Protein AF-A0A4U8S2J4-F1 (afdb_monomer_lite)

Radius of gyration: 150.82 Å; chains: 1; bounding box: 224×117×431 Å

Sequence (562 aa):
MQDTQAPLITLPPQTPTYDADRDEELKALREEMLEKIQQNNNVLISAHYSLLGIAELIDISRDIFKVYSYYVDNLKISNENYNLLKASLATSAAFINQSLTEISSMHKSSLELYAQSEQILDTTQAELSALDSKLEMARFTLEKIQEIQESMTEIEHISFSLKAMLQQATDIKLQIEVLAQNLLHNMQVDLLATKEGFEKELYDKKEEYCALFNEKLQLMQEKSEAFMLSYQKAKSEANIAIQQVEAFKEQLVKYYHQANIAFINALSRLESYKEEKAKELEAFKEDKKHDLDLYKEEKTQELESYKDAKAQDLESCTESHIAEIGRVKDAMLREIRVLNTAEILALRELFYTIQGNVAVLGSDYQGITFTESTTFMPIKGIKNYFVFVRGGNGGDNSDTSGGITSFGSYLSVSGGAGNQKGVGQRGESKCAFITLDNDDEINVIVSSGGICTISYAGSEAVNFDFSFLTREDLSILSLAGQSPDEFIESISNTRDYNYYQSLVSIANGLNLDSIPELESGQNYAFNHLSLDSKRALALSIARAYLDNAGEIDAYLESVEII

Foldseek 3Di:
DDDDDDDDDDDDDDDDDDDDPVVVVVVVVVVVVVVVVVVVVVVVVVVVVVVVVVVVVVVVVVVVVVVVVVVVVVVVVVVVVVVVVVVVVVVVVVVVVVVVVVVVVVVVVVVVVVVVVVVVVVVVVVVVVVVVVVVVVVVVVVVVVVVVVVVVVVVVVVVVVVVVVVVVVVVVVVVVVVVVVVVVVVVVVVVVVVVVVVVVVVVVVVVVVVVVVVVVVVVVVVVVVVVVVVVVVVVVVVVVVVVVVVVVVVVVVVVVVVVVVVVVVVVVVVVVVVVVVVVVVVVVVVVVVVVVVVVVVVVVCVVVVVVVVVVVVVVVVVVVVVVVVVVVVVVVVVVVVPPDPPCVVVVVVVVVPPVPPPDPDDFFKFWDKDQAKDKDWDDPPWFKKKKKKKFAWAAFLDQGWGAKWDWAVPGIWGTWTYHVHGGIDGIDMDIDMGTDPDRDMIITHYTDPMMMMMMGGDDDDDDDDDPPADLVLLVLLACLQPDNPVVLVVDPDPLVSQLSVLSSVLSVVLVSNDDDRDDPPDDDGPVVDDPVSVVSSVVSNVVSCVVRDDDDDPPVVPPDDD

Secondary structure (DSSP, 8-state):
-------------------STHHHHHHHHHHHHHHHHHHHHHHHHHHHHHHHHHHHHHHHHHHHHHHHHHHHHHHHHHHHHHHHHHHHHHHHHHHHHHHHHHHHHHHHHHHHHHHHHHHHHHHHHHHHHHHHHHHHHHHHHHHHHHHHHHHHHHHHHHHHHHHHHHHHHHHHHHHHHHHHHHHHHHHHHHHHHHHHHHHHHHHHHHHHHHHHHHHHHHHHHHHHHHHHHHHHHHHHHHHHHHHHHHHHHHHHHHHHHHHHHHHHHHHHHHHHHHHHHHHHHHHHHHHHHHHHHHHHHHHHHHHHHHHHHHHHHHHHHHHHHHHHHHHHHHHHHHHTTTS-SSTTTTHHHHTTTSTT-TTS----EEEEEESSSEEE-PPTT--EEEEEEE-----TTS-PPPPPEEETTTEEEPPPP--TTS---PPPEEEEEEE--S---EEEE--TT-EEEEEEE---------TT--HHHHHHHHHTTT-SHHHHTT---HHHHHHHHHHHHHHHTTT---PPPPPTTPPP--TTS-HHHHHHHHHHHHHHHHTT--S--SSGGGS---

Structure (mmCIF, N/CA/C/O backbone):
data_AF-A0A4U8S2J4-F1
#
_entry.id   AF-A0A4U8S2J4-F1
#
loop_
_atom_site.group_PDB
_atom_site.id
_atom_site.type_symbol
_atom_site.label_atom_id
_atom_site.label_alt_id
_atom_site.label_comp_id
_atom_site.label_asym_id
_atom_site.label_entity_id
_atom_site.label_seq_id
_atom_site.pdbx_PDB_ins_code
_atom_site.Cartn_x
_atom_site.Cartn_y
_atom_site.Cartn_z
_atom_site.occupancy
_atom_site.B_iso_or_equiv
_atom_site.auth_seq_id
_atom_site.auth_comp_id
_atom_site.auth_asym_id
_atom_site.auth_atom_id
_atom_site.pdbx_PDB_model_num
ATOM 1 N N . MET A 1 1 ? -86.855 -6.682 224.973 1.00 46.62 1 MET A N 1
ATOM 2 C CA . MET A 1 1 ? -87.035 -6.790 226.437 1.00 46.62 1 MET A CA 1
ATOM 3 C C . MET A 1 1 ? -87.973 -7.974 226.678 1.00 46.62 1 MET A C 1
ATOM 5 O O . MET A 1 1 ? -88.790 -8.222 225.804 1.00 46.62 1 MET A O 1
ATOM 9 N N . GLN A 1 2 ? -87.844 -8.750 227.752 1.00 47.34 2 GLN A N 1
ATOM 10 C CA . GLN A 1 2 ? -87.095 -8.440 228.972 1.00 47.34 2 GLN A CA 1
ATOM 11 C C . GLN A 1 2 ? -86.411 -9.668 229.599 1.00 47.34 2 GLN A C 1
ATOM 13 O O . GLN A 1 2 ? -86.809 -10.809 229.389 1.00 47.34 2 GLN A O 1
ATOM 18 N N . ASP A 1 3 ? -85.376 -9.364 230.370 1.00 46.38 3 ASP A N 1
ATOM 19 C CA . ASP A 1 3 ? -84.826 -10.080 231.527 1.00 46.38 3 ASP A CA 1
ATOM 20 C C . ASP A 1 3 ? -85.938 -10.635 232.476 1.00 46.38 3 ASP A C 1
ATOM 22 O O . ASP A 1 3 ? -87.044 -10.104 232.475 1.00 46.38 3 ASP A O 1
ATOM 26 N N . THR A 1 4 ? -85.764 -11.639 233.361 1.00 54.41 4 THR A N 1
ATOM 27 C CA . THR A 1 4 ? -84.542 -12.304 233.881 1.00 54.41 4 THR A CA 1
ATOM 28 C C . THR A 1 4 ? -84.843 -13.582 234.713 1.00 54.41 4 THR A C 1
ATOM 30 O O . THR A 1 4 ? -85.956 -13.755 235.191 1.00 54.41 4 THR A O 1
ATOM 33 N N . GLN A 1 5 ? -83.770 -14.323 235.055 1.00 49.97 5 GLN A N 1
ATOM 34 C CA . GLN A 1 5 ? -83.537 -15.069 236.323 1.00 49.97 5 GLN A CA 1
ATOM 35 C C . GLN A 1 5 ? -84.211 -16.439 236.605 1.00 49.97 5 GLN A C 1
ATOM 37 O O . GLN A 1 5 ? -85.096 -16.909 235.902 1.00 49.97 5 GLN A O 1
ATOM 42 N N . ALA A 1 6 ? -83.642 -17.121 237.615 1.00 48.62 6 ALA A N 1
ATOM 43 C CA . ALA A 1 6 ? -83.897 -18.501 238.067 1.00 48.62 6 ALA A CA 1
ATOM 44 C C . ALA A 1 6 ? -84.820 -18.539 239.318 1.00 48.62 6 ALA A C 1
ATOM 46 O O . ALA A 1 6 ? -85.130 -17.462 239.833 1.00 48.62 6 ALA A O 1
ATOM 47 N N . PRO A 1 7 ? -85.249 -19.715 239.851 1.00 51.34 7 PRO A N 1
ATOM 48 C CA . PRO A 1 7 ? -84.374 -20.516 240.740 1.00 51.34 7 PRO A CA 1
ATOM 49 C C . PRO A 1 7 ? -84.661 -22.051 240.796 1.00 51.34 7 PRO A C 1
ATOM 51 O O . PRO A 1 7 ? -85.496 -22.586 240.073 1.00 51.34 7 PRO A O 1
ATOM 54 N N . LEU A 1 8 ? -83.973 -22.761 241.707 1.00 52.12 8 LEU A N 1
ATOM 55 C CA . LEU A 1 8 ? -84.394 -24.059 242.282 1.00 52.12 8 LEU A CA 1
ATOM 56 C C . LEU A 1 8 ? -85.468 -23.864 243.375 1.00 52.12 8 LEU A C 1
ATOM 58 O O . LEU A 1 8 ? -85.522 -22.781 243.949 1.00 52.12 8 LEU A O 1
ATOM 62 N N . ILE A 1 9 ? -86.193 -24.935 243.757 1.00 39.38 9 ILE A N 1
ATOM 63 C CA . ILE A 1 9 ? -86.529 -25.324 245.158 1.00 39.38 9 ILE A CA 1
ATOM 64 C C . ILE A 1 9 ? -87.254 -26.696 245.196 1.00 39.38 9 ILE A C 1
ATOM 66 O O . ILE A 1 9 ? -87.750 -27.179 244.181 1.00 39.38 9 ILE A O 1
ATOM 70 N N . THR A 1 10 ? -87.258 -27.364 246.356 1.00 44.47 10 THR A N 1
ATOM 71 C CA . THR A 1 10 ? -87.851 -28.695 246.627 1.00 44.47 10 THR A CA 1
ATOM 72 C C . THR A 1 10 ? -89.227 -28.637 247.319 1.00 44.47 10 THR A C 1
ATOM 74 O O . THR A 1 10 ? -89.416 -27.727 248.112 1.00 44.47 10 THR A O 1
ATOM 77 N N . LEU A 1 11 ? -90.088 -29.658 247.096 1.00 70.44 11 LEU A N 1
ATOM 78 C CA . LEU A 1 11 ? -91.087 -30.322 248.000 1.00 70.44 11 LEU A CA 1
ATOM 79 C C . LEU A 1 11 ? -91.780 -29.495 249.129 1.00 70.44 11 LEU A C 1
ATOM 81 O O . LEU A 1 11 ? -91.067 -28.849 249.893 1.00 70.44 11 LEU A O 1
ATOM 85 N N . PRO A 1 12 ? -93.106 -29.652 249.422 1.00 52.72 12 PRO A N 1
ATOM 86 C CA . PRO A 1 12 ? -93.744 -30.968 249.639 1.00 52.72 12 PRO A CA 1
ATOM 87 C C . PRO A 1 12 ? -95.255 -31.018 249.167 1.00 52.72 12 PRO A C 1
ATOM 89 O O . PRO A 1 12 ? -95.416 -30.736 247.982 1.00 52.72 12 PRO A O 1
ATOM 92 N N . PRO A 1 13 ? -96.352 -31.429 249.889 1.00 58.09 13 PRO A N 1
ATOM 93 C CA . PRO A 1 13 ? -97.537 -32.027 249.220 1.00 58.09 13 PRO A CA 1
ATOM 94 C C . PRO A 1 13 ? -98.928 -31.366 249.472 1.00 58.09 13 PRO A C 1
ATOM 96 O O . PRO A 1 13 ? -99.063 -30.458 250.284 1.00 58.09 13 PRO A O 1
ATOM 99 N N . GLN A 1 14 ? -99.967 -31.973 248.862 1.00 36.53 14 GLN A N 1
ATOM 100 C CA . GLN A 1 14 ? -101.432 -31.917 249.126 1.00 36.53 14 GLN A CA 1
ATOM 101 C C . GLN A 1 14 ? -102.353 -31.236 248.082 1.00 36.53 14 GLN A C 1
ATOM 103 O O . GLN A 1 14 ? -101.991 -30.318 247.357 1.00 36.53 14 GLN A O 1
ATOM 108 N N . THR A 1 15 ? -103.568 -31.789 248.018 1.00 50.00 15 THR A N 1
ATOM 109 C CA . THR A 1 15 ? -104.773 -31.463 247.220 1.00 50.00 15 THR A CA 1
ATOM 110 C C . THR A 1 15 ? -105.784 -30.627 248.033 1.00 50.00 15 THR A C 1
ATOM 112 O O . THR A 1 15 ? -105.652 -30.637 249.257 1.00 50.00 15 THR A O 1
ATOM 115 N N . PRO A 1 16 ? -106.917 -30.126 247.477 1.00 53.53 16 PRO A N 1
ATOM 116 C CA . PRO A 1 16 ? -107.261 -29.804 246.076 1.00 53.53 16 PRO A CA 1
ATOM 117 C C . PRO A 1 16 ? -107.935 -28.415 245.884 1.00 53.53 16 PRO A C 1
ATOM 119 O O . PRO A 1 16 ? -108.638 -27.938 246.769 1.00 53.53 16 PRO A O 1
ATOM 122 N N . THR A 1 17 ? -107.914 -27.878 244.659 1.00 37.53 17 THR A N 1
ATOM 123 C CA . THR A 1 17 ? -109.003 -27.032 244.109 1.00 37.53 17 THR A CA 1
ATOM 124 C C . THR A 1 17 ? -108.989 -27.079 242.577 1.00 37.53 17 THR A C 1
ATOM 126 O O . THR A 1 17 ? -107.966 -27.401 241.975 1.00 37.53 17 THR A O 1
ATOM 129 N N . TYR A 1 18 ? -110.137 -26.810 241.952 1.00 47.56 18 TYR A N 1
ATOM 130 C CA . TYR A 1 18 ? -110.357 -26.856 240.502 1.00 47.56 18 TYR A CA 1
ATOM 131 C C . TYR A 1 18 ? -110.810 -25.460 240.065 1.00 47.56 18 TYR A C 1
ATOM 133 O O . TYR A 1 18 ? -111.842 -25.004 240.551 1.00 47.56 18 TYR A O 1
ATOM 141 N N . ASP A 1 19 ? -110.037 -24.781 239.216 1.00 42.31 19 ASP A N 1
ATOM 142 C CA . ASP A 1 19 ? -110.297 -23.390 238.820 1.00 42.31 19 ASP A CA 1
ATOM 143 C C . ASP A 1 19 ? -109.930 -23.138 237.345 1.00 42.31 19 ASP A C 1
ATOM 145 O O . ASP A 1 19 ? -109.128 -23.880 236.769 1.00 42.31 19 ASP A O 1
ATOM 149 N N . ALA A 1 20 ? -110.585 -22.162 236.714 1.00 55.06 20 ALA A N 1
ATOM 150 C CA . ALA A 1 20 ? -110.918 -22.236 235.285 1.00 55.06 20 ALA A CA 1
ATOM 151 C C . ALA A 1 20 ? -109.898 -21.622 234.303 1.00 55.06 20 ALA A C 1
ATOM 153 O O . ALA A 1 20 ? -109.819 -22.072 233.160 1.00 55.06 20 ALA A O 1
ATOM 154 N N . ASP A 1 21 ? -109.106 -20.634 234.725 1.00 57.31 21 ASP A N 1
ATOM 155 C CA . ASP A 1 21 ? -108.374 -19.735 233.808 1.00 57.31 21 ASP A CA 1
ATOM 156 C C . ASP A 1 21 ? -107.285 -20.419 232.951 1.00 57.31 21 ASP A C 1
ATOM 158 O O . ASP A 1 21 ? -106.872 -19.912 231.907 1.00 57.31 21 ASP A O 1
ATOM 162 N N . ARG A 1 22 ? -106.804 -21.600 233.361 1.00 54.19 22 ARG A N 1
ATOM 163 C CA . ARG A 1 22 ? -105.625 -22.251 232.758 1.00 54.19 22 ARG A CA 1
ATOM 164 C C . ARG A 1 22 ? -105.876 -22.909 231.392 1.00 54.19 22 ARG A C 1
ATOM 166 O O . ARG A 1 22 ? -104.920 -23.256 230.700 1.00 54.19 22 ARG A O 1
ATOM 173 N N . ASP A 1 23 ? -107.135 -23.092 230.998 1.00 56.72 23 ASP A N 1
ATOM 174 C CA . ASP A 1 23 ? -107.497 -23.711 229.711 1.00 56.72 23 ASP A CA 1
ATOM 175 C C . ASP A 1 23 ? -107.468 -22.699 228.540 1.00 56.72 23 ASP A C 1
ATOM 177 O O . ASP A 1 23 ? -107.456 -23.082 227.368 1.00 56.72 23 ASP A O 1
ATOM 181 N N . GLU A 1 24 ? -107.412 -21.394 228.841 1.00 60.78 24 GLU A N 1
ATOM 182 C CA . GLU A 1 24 ? -107.434 -20.318 227.842 1.00 60.78 24 GLU A CA 1
ATOM 183 C C . GLU A 1 24 ? -106.030 -20.006 227.280 1.00 60.78 24 GLU A C 1
ATOM 185 O O . GLU A 1 24 ? -105.860 -19.928 226.060 1.00 60.78 24 GLU A O 1
ATOM 190 N N . GLU A 1 25 ? -104.986 -19.976 228.123 1.00 59.03 25 GLU A N 1
ATOM 191 C CA . GLU A 1 25 ? -103.581 -19.840 227.679 1.00 59.03 25 GLU A CA 1
ATOM 192 C C . GLU A 1 25 ? -103.156 -20.965 226.712 1.00 59.03 25 GLU A C 1
ATOM 194 O O . GLU A 1 25 ? -102.439 -20.741 225.732 1.00 59.03 25 GLU A O 1
ATOM 199 N N . LEU A 1 26 ? -103.635 -22.190 226.964 1.00 57.38 26 LEU A N 1
ATOM 200 C CA . LEU A 1 26 ? -103.316 -23.387 226.177 1.00 57.38 26 LEU A CA 1
ATOM 201 C C . LEU A 1 26 ? -103.931 -23.382 224.767 1.00 57.38 26 LEU A C 1
ATOM 203 O O . LEU A 1 26 ? -103.440 -24.099 223.889 1.00 57.38 26 LEU A O 1
ATOM 207 N N . LYS A 1 27 ? -104.967 -22.566 224.519 1.00 61.72 27 LYS A N 1
ATOM 208 C CA . LYS A 1 27 ? -105.484 -22.309 223.165 1.00 61.72 27 LYS A CA 1
ATOM 209 C C . LYS A 1 27 ? -104.583 -21.355 222.391 1.00 61.72 27 LYS A C 1
ATOM 211 O O . LYS A 1 27 ? -104.179 -21.698 221.282 1.00 61.72 27 LYS A O 1
ATOM 216 N N . ALA A 1 28 ? -104.241 -20.205 222.975 1.00 62.09 28 ALA A N 1
ATOM 217 C CA . ALA A 1 28 ? -103.515 -19.136 222.284 1.00 62.09 28 ALA A CA 1
ATOM 218 C C . ALA A 1 28 ? -102.172 -19.616 221.696 1.00 62.09 28 ALA A C 1
ATOM 220 O O . ALA A 1 28 ? -101.882 -19.398 220.519 1.00 62.09 28 ALA A O 1
ATOM 221 N N . LEU A 1 29 ? -101.396 -20.380 222.476 1.00 61.03 29 LEU A N 1
ATOM 222 C CA . LEU A 1 29 ? -100.116 -20.958 222.037 1.00 61.03 29 LEU A CA 1
ATOM 223 C C . LEU A 1 29 ? -100.257 -21.904 220.823 1.00 61.03 29 LEU A C 1
ATOM 225 O O . LEU A 1 29 ? -99.314 -22.109 220.054 1.00 61.03 29 LEU A O 1
ATOM 229 N N . ARG A 1 30 ? -101.437 -22.510 220.646 1.00 60.03 30 ARG A N 1
ATOM 230 C CA . ARG A 1 30 ? -101.722 -23.471 219.574 1.00 60.03 30 ARG A CA 1
ATOM 231 C C . ARG A 1 30 ? -102.041 -22.787 218.245 1.00 60.03 30 ARG A C 1
ATOM 233 O O . ARG A 1 30 ? -101.757 -23.364 217.197 1.00 60.03 30 ARG A O 1
ATOM 240 N N . GLU A 1 31 ? -102.598 -21.580 218.290 1.00 62.34 31 GLU A N 1
ATOM 241 C CA . GLU A 1 31 ? -102.890 -20.768 217.106 1.00 62.34 31 GLU A CA 1
ATOM 242 C C . GLU A 1 31 ? -101.608 -20.120 216.554 1.00 62.34 31 GLU A C 1
ATOM 244 O O . GLU A 1 31 ? -101.365 -20.206 215.349 1.00 62.34 31 GLU A O 1
ATOM 249 N N . GLU A 1 32 ? -100.716 -19.606 217.416 1.00 64.88 32 GLU A N 1
ATOM 250 C CA . GLU A 1 32 ? -99.435 -19.021 216.972 1.00 64.88 32 GLU A CA 1
ATOM 251 C C . GLU A 1 32 ? -98.559 -20.044 216.219 1.00 64.88 32 GLU A C 1
ATOM 253 O O . GLU A 1 32 ? -98.035 -19.750 215.142 1.00 64.88 32 GLU A O 1
ATOM 258 N N . MET A 1 33 ? -98.430 -21.279 216.726 1.00 59.72 33 MET A N 1
ATOM 259 C CA . MET A 1 33 ? -97.670 -22.327 216.023 1.00 59.72 33 MET A CA 1
ATOM 260 C C . MET A 1 33 ? -98.242 -22.655 214.636 1.00 59.72 33 MET A C 1
ATOM 262 O O . MET A 1 33 ? -97.477 -22.961 213.718 1.00 59.72 33 MET A O 1
ATOM 266 N N . LEU A 1 34 ? -99.565 -22.581 214.470 1.00 60.31 34 LEU A N 1
ATOM 267 C CA . LEU A 1 34 ? -100.233 -22.820 213.191 1.00 60.31 34 LEU A CA 1
ATOM 268 C C . LEU A 1 34 ? -99.869 -21.734 212.169 1.00 60.31 34 LEU A C 1
ATOM 270 O O . LEU A 1 34 ? -99.474 -22.056 211.046 1.00 60.31 34 LEU A O 1
ATOM 274 N N . GLU A 1 35 ? -99.899 -20.464 212.582 1.00 66.88 35 GLU A N 1
ATOM 275 C CA . GLU A 1 35 ? -99.513 -19.335 211.731 1.00 66.88 35 GLU A CA 1
ATOM 276 C C . GLU A 1 35 ? -98.034 -19.413 211.306 1.00 66.88 35 GLU A C 1
ATOM 278 O O . GLU A 1 35 ? -97.717 -19.252 210.124 1.00 66.88 35 GLU A O 1
ATOM 283 N N . LYS A 1 36 ? -97.118 -19.744 212.233 1.00 64.75 36 LYS A N 1
ATOM 284 C CA . LYS A 1 36 ? -95.679 -19.902 211.931 1.00 64.75 36 LYS A CA 1
ATOM 285 C C . LYS A 1 36 ? -95.417 -20.970 210.865 1.00 64.75 36 LYS A C 1
ATOM 287 O O . LYS A 1 36 ? -94.606 -20.751 209.962 1.00 64.75 36 LYS A O 1
ATOM 292 N N . ILE A 1 37 ? -96.103 -22.114 210.944 1.00 61.97 37 ILE A N 1
ATOM 293 C CA . ILE A 1 37 ? -95.999 -23.192 209.944 1.00 61.97 37 ILE A CA 1
ATOM 294 C C . ILE A 1 37 ? -96.491 -22.697 208.576 1.00 61.97 37 ILE A C 1
ATOM 296 O O . ILE A 1 37 ? -95.847 -22.942 207.553 1.00 61.97 37 ILE A O 1
ATOM 300 N N . GLN A 1 38 ? -97.603 -21.960 208.557 1.00 62.53 38 GLN A N 1
ATOM 301 C CA . GLN A 1 38 ? -98.228 -21.463 207.334 1.00 62.53 38 GLN A CA 1
ATOM 302 C C . GLN A 1 38 ? -97.373 -20.388 206.634 1.00 62.53 38 GLN A C 1
ATOM 304 O O . GLN A 1 38 ? -97.188 -20.451 205.417 1.00 62.53 38 GLN A O 1
ATOM 309 N N . GLN A 1 39 ? -96.763 -19.468 207.393 1.00 66.81 39 GLN A N 1
ATOM 310 C CA . GLN A 1 39 ? -95.798 -18.491 206.868 1.00 66.81 39 GLN A CA 1
ATOM 311 C C . GLN A 1 39 ? -94.576 -19.175 206.229 1.00 66.81 39 GLN A C 1
ATOM 313 O O . GLN A 1 39 ? -94.186 -18.824 205.115 1.00 66.81 39 GLN A O 1
ATOM 318 N N . ASN A 1 40 ? -93.999 -20.184 206.890 1.00 64.06 40 ASN A N 1
ATOM 319 C CA . ASN A 1 40 ? -92.798 -20.870 206.401 1.00 64.06 40 ASN A CA 1
ATOM 320 C C . ASN A 1 40 ? -93.061 -21.647 205.090 1.00 64.06 40 ASN A C 1
ATOM 322 O O . ASN A 1 40 ? -92.236 -21.651 204.176 1.00 64.06 40 ASN A O 1
ATOM 326 N N . ASN A 1 41 ? -94.254 -22.238 204.952 1.00 60.38 41 ASN A N 1
ATOM 327 C CA . ASN A 1 41 ? -94.671 -22.920 203.724 1.00 60.38 41 ASN A CA 1
ATOM 328 C C . ASN A 1 41 ? -94.838 -21.940 202.541 1.00 60.38 41 ASN A C 1
ATOM 330 O O . ASN A 1 41 ? -94.397 -22.223 201.426 1.00 60.38 41 ASN A O 1
ATOM 334 N N . ASN A 1 42 ? -95.387 -20.744 202.787 1.00 68.81 42 ASN A N 1
ATOM 335 C CA . ASN A 1 42 ? -95.509 -19.697 201.764 1.00 68.81 42 ASN A CA 1
ATOM 336 C C . ASN A 1 42 ? -94.138 -19.220 201.240 1.00 68.81 42 ASN A C 1
ATOM 338 O O . ASN A 1 42 ? -93.996 -18.955 200.044 1.00 68.81 42 ASN A O 1
ATOM 342 N N . VAL A 1 43 ? -93.116 -19.154 202.103 1.00 70.62 43 VAL A N 1
ATOM 343 C CA . VAL A 1 43 ? -91.738 -18.806 201.700 1.00 70.62 43 VAL A CA 1
ATOM 344 C C . VAL A 1 43 ? -91.138 -19.877 200.784 1.00 70.62 43 VAL A C 1
ATOM 346 O O . VAL A 1 43 ? -90.567 -19.531 199.750 1.00 70.62 43 VAL A O 1
ATOM 349 N N . LEU A 1 44 ? -91.315 -21.166 201.102 1.00 67.94 44 LEU A N 1
ATOM 350 C CA . LEU A 1 44 ? -90.862 -22.276 200.250 1.00 67.94 44 LEU A CA 1
ATOM 351 C C . LEU A 1 44 ? -91.505 -22.244 198.855 1.00 67.94 44 LEU A C 1
ATOM 353 O O . LEU A 1 44 ? -90.807 -22.395 197.851 1.00 67.94 44 LEU A O 1
ATOM 357 N N . ILE A 1 45 ? -92.815 -21.994 198.783 1.00 70.88 45 ILE A N 1
ATOM 358 C CA . ILE A 1 45 ? -93.556 -21.886 197.516 1.00 70.88 45 ILE A CA 1
ATOM 359 C C . ILE A 1 45 ? -93.054 -20.690 196.688 1.00 70.88 45 ILE A C 1
ATOM 361 O O . ILE A 1 45 ? -92.791 -20.830 195.493 1.00 70.88 45 ILE A O 1
ATOM 365 N N . SER A 1 46 ? -92.854 -19.529 197.321 1.00 73.69 46 SER A N 1
ATOM 366 C CA . SER A 1 46 ? -92.315 -18.327 196.668 1.00 73.69 46 SER A CA 1
ATOM 367 C C . SER A 1 46 ? -90.896 -18.544 196.120 1.00 73.69 46 SER A C 1
ATOM 369 O O . SER A 1 46 ? -90.602 -18.197 194.971 1.00 73.69 46 SER A O 1
ATOM 371 N N . ALA A 1 47 ? -90.025 -19.192 196.901 1.00 70.25 47 ALA A N 1
ATOM 372 C CA . ALA A 1 47 ? -88.671 -19.538 196.480 1.00 70.25 47 ALA A CA 1
ATOM 373 C C . ALA A 1 47 ? -88.664 -20.523 195.297 1.00 70.25 47 ALA A C 1
ATOM 375 O O . ALA A 1 47 ? -87.882 -20.345 194.365 1.00 70.25 47 ALA A O 1
ATOM 376 N N . HIS A 1 48 ? -89.559 -21.518 195.292 1.00 73.88 48 HIS A N 1
ATOM 377 C CA . HIS A 1 48 ? -89.686 -22.474 194.191 1.00 73.88 48 HIS A CA 1
ATOM 378 C C . HIS A 1 48 ? -90.058 -21.791 192.866 1.00 73.88 48 HIS A C 1
ATOM 380 O O . HIS A 1 48 ? -89.345 -21.962 191.878 1.00 73.88 48 HIS A O 1
ATOM 386 N N . TYR A 1 49 ? -91.109 -20.961 192.847 1.00 77.81 49 TYR A N 1
ATOM 387 C CA . TYR A 1 49 ? -91.497 -20.230 191.633 1.00 77.81 49 TYR A CA 1
ATOM 388 C C . TYR A 1 49 ? -90.434 -19.217 191.183 1.00 77.81 49 TYR A C 1
ATOM 390 O O . TYR A 1 49 ? -90.203 -19.064 189.984 1.00 77.81 49 TYR A O 1
ATOM 398 N N . SER A 1 50 ? -89.734 -18.575 192.123 1.00 78.12 50 SER A N 1
ATOM 399 C CA . SER A 1 50 ? -88.629 -17.658 191.804 1.00 78.12 50 SER A CA 1
ATOM 400 C C . SER A 1 50 ? -87.460 -18.382 191.122 1.00 78.12 50 SER A C 1
ATOM 402 O O . SER A 1 50 ? -86.923 -17.896 190.130 1.00 78.12 50 SER A O 1
ATOM 404 N N . LEU A 1 51 ? -87.086 -19.568 191.616 1.00 77.06 51 LEU A N 1
ATOM 405 C CA . LEU A 1 51 ? -86.043 -20.402 191.010 1.00 77.06 51 LEU A CA 1
ATOM 406 C C . LEU A 1 51 ? -86.469 -20.968 189.647 1.00 77.06 51 LEU A C 1
ATOM 408 O O . LEU A 1 51 ? -85.640 -21.036 188.741 1.00 77.06 51 LEU A O 1
ATOM 412 N N . LEU A 1 52 ? -87.748 -21.321 189.481 1.00 79.19 52 LEU A N 1
ATOM 413 C CA . LEU A 1 52 ? -88.301 -21.774 188.202 1.00 79.19 52 LEU A CA 1
ATOM 414 C C . LEU A 1 52 ? -88.224 -20.668 187.136 1.00 79.19 52 LEU A C 1
ATOM 416 O O . LEU A 1 52 ? -87.686 -20.904 186.059 1.00 79.19 52 LEU A O 1
ATOM 420 N N . GLY A 1 53 ? -88.650 -19.442 187.462 1.00 76.00 53 GLY A N 1
ATOM 421 C CA . GLY A 1 53 ? -88.549 -18.299 186.546 1.00 76.00 53 GLY A CA 1
ATOM 422 C C . GLY A 1 53 ? -87.102 -17.927 186.190 1.00 76.00 53 GLY A C 1
ATOM 423 O O . GLY A 1 53 ? -86.820 -17.549 185.054 1.00 76.00 53 GLY A O 1
ATOM 424 N N . ILE A 1 54 ? -86.152 -18.091 187.120 1.00 80.31 54 ILE A N 1
ATOM 425 C CA . ILE A 1 54 ? -84.716 -17.934 186.825 1.00 80.31 54 ILE A CA 1
ATOM 426 C C . ILE A 1 54 ? -84.231 -19.018 185.847 1.00 80.31 54 ILE A C 1
ATOM 428 O O . ILE A 1 54 ? -83.464 -18.705 184.936 1.00 80.31 54 ILE A O 1
ATOM 432 N N . ALA A 1 55 ? -84.682 -20.268 185.990 1.00 77.50 55 ALA A N 1
ATOM 433 C CA . ALA A 1 55 ? -84.336 -21.347 185.063 1.00 77.50 55 ALA A CA 1
ATOM 434 C C . ALA A 1 55 ? -84.900 -21.098 183.650 1.00 77.50 55 ALA A C 1
ATOM 436 O O . ALA A 1 55 ? -84.151 -21.186 182.677 1.00 77.50 55 ALA A O 1
ATOM 437 N N . GLU A 1 56 ? -86.170 -20.694 183.536 1.00 81.56 56 GLU A N 1
ATOM 438 C CA . GLU A 1 56 ? -86.789 -20.327 182.252 1.00 81.56 56 GLU A CA 1
ATOM 439 C C . GLU A 1 56 ? -86.044 -19.172 181.564 1.00 81.56 56 GLU A C 1
ATOM 441 O O . GLU A 1 56 ? -85.746 -19.249 180.373 1.00 81.56 56 GLU A O 1
ATOM 446 N N . LEU A 1 57 ? -85.654 -18.129 182.309 1.00 83.38 57 LEU A N 1
ATOM 447 C CA . LEU A 1 57 ? -84.858 -17.018 181.771 1.00 83.38 57 LEU A CA 1
ATOM 448 C C . LEU A 1 57 ? -83.457 -17.451 181.303 1.00 83.38 57 LEU A C 1
ATOM 450 O O . LEU A 1 57 ? -82.939 -16.895 180.331 1.00 83.38 57 LEU A O 1
ATOM 454 N N . ILE A 1 58 ? -82.843 -18.448 181.950 1.00 82.25 58 ILE A N 1
ATOM 455 C CA . ILE A 1 58 ? -81.555 -19.019 181.526 1.00 82.25 58 ILE A CA 1
ATOM 456 C C . ILE A 1 58 ? -81.705 -19.802 180.214 1.00 82.25 58 ILE A C 1
ATOM 458 O O . ILE A 1 58 ? -80.857 -19.652 179.331 1.00 82.25 58 ILE A O 1
ATOM 462 N N . ASP A 1 59 ? -82.769 -20.590 180.045 1.00 84.75 59 ASP A N 1
ATOM 463 C CA . ASP A 1 59 ? -83.005 -21.325 178.797 1.00 84.75 59 ASP A CA 1
ATOM 464 C C . ASP A 1 59 ? -83.449 -20.410 177.642 1.00 84.75 59 ASP A C 1
ATOM 466 O O . ASP A 1 59 ? -82.930 -20.544 176.533 1.00 84.75 59 ASP A O 1
ATOM 470 N N . ILE A 1 60 ? -84.276 -19.389 177.902 1.00 83.44 60 ILE A N 1
ATOM 471 C CA . ILE A 1 60 ? -84.587 -18.330 176.922 1.00 83.44 60 ILE A CA 1
ATOM 472 C C . ILE A 1 60 ? -83.303 -17.610 176.480 1.00 83.44 60 ILE A C 1
ATOM 474 O O . ILE A 1 60 ? -83.077 -17.421 175.285 1.00 83.44 60 ILE A O 1
ATOM 478 N N . SER A 1 61 ? -82.425 -17.249 177.422 1.00 82.62 61 SER A N 1
ATOM 479 C CA . SER A 1 61 ? -81.123 -16.638 177.120 1.00 82.62 61 SER A CA 1
ATOM 480 C C . SER A 1 61 ? -80.251 -17.560 176.257 1.00 82.62 61 SER A C 1
ATOM 482 O O . SER A 1 61 ? -79.713 -17.137 175.231 1.00 82.62 61 SER A O 1
ATOM 484 N N . ARG A 1 62 ? -80.169 -18.849 176.611 1.00 85.94 62 ARG A N 1
ATOM 485 C CA . ARG A 1 62 ? -79.444 -19.879 175.851 1.00 85.94 62 ARG A CA 1
ATOM 486 C C . ARG A 1 62 ? -79.969 -20.016 174.418 1.00 85.94 62 ARG A C 1
ATOM 488 O O . ARG A 1 62 ? -79.158 -20.136 173.500 1.00 85.94 62 ARG A O 1
ATOM 495 N N . ASP A 1 63 ? -81.281 -19.971 174.206 1.00 86.00 63 ASP A N 1
ATOM 496 C CA . ASP A 1 63 ? -81.881 -20.057 172.869 1.00 86.00 63 ASP A CA 1
ATOM 497 C C . ASP A 1 63 ? -81.677 -18.780 172.046 1.00 86.00 63 ASP A C 1
ATOM 499 O O . ASP A 1 63 ? -81.322 -18.864 170.867 1.00 86.00 63 ASP A O 1
ATOM 503 N N . ILE A 1 64 ? -81.758 -17.601 172.668 1.00 84.31 64 ILE A N 1
ATOM 504 C CA . ILE A 1 64 ? -81.369 -16.329 172.041 1.00 84.31 64 ILE A CA 1
ATOM 505 C C . ILE A 1 64 ? -79.896 -16.374 171.593 1.00 84.31 64 ILE A C 1
ATOM 507 O O . ILE A 1 64 ? -79.582 -15.988 170.463 1.00 84.31 64 ILE A O 1
ATOM 511 N N . PHE A 1 65 ? -78.990 -16.916 172.415 1.00 84.19 65 PHE A N 1
ATOM 512 C CA . PHE A 1 65 ? -77.587 -17.111 172.033 1.00 84.19 65 PHE A CA 1
ATOM 513 C C . PHE A 1 65 ? -77.411 -18.084 170.854 1.00 84.19 65 PHE A C 1
ATOM 515 O O . PHE A 1 65 ? -76.606 -17.799 169.968 1.00 84.19 65 PHE A O 1
ATOM 522 N N . LYS A 1 66 ? -78.169 -19.192 170.779 1.00 87.06 66 LYS A N 1
ATOM 523 C CA . LYS A 1 66 ? -78.153 -20.091 169.602 1.00 87.06 66 LYS A CA 1
ATOM 524 C C . LYS A 1 66 ? -78.541 -19.341 168.323 1.00 87.06 66 LYS A C 1
ATOM 526 O O . LYS A 1 66 ? -77.865 -19.486 167.305 1.00 87.06 66 LYS A O 1
ATOM 531 N N . VAL A 1 67 ? -79.597 -18.525 168.382 1.00 87.00 67 VAL A N 1
ATOM 532 C CA . VAL A 1 67 ? -80.085 -17.735 167.238 1.00 87.00 67 VAL A CA 1
ATOM 533 C C . VAL A 1 67 ? -79.046 -16.701 166.792 1.00 87.00 67 VAL A C 1
ATOM 535 O O . VAL A 1 67 ? -78.761 -16.605 165.598 1.00 87.00 67 VAL A O 1
ATOM 538 N N . TYR A 1 68 ? -78.417 -15.971 167.720 1.00 83.69 68 TYR A N 1
ATOM 539 C CA . TYR A 1 68 ? -77.358 -15.022 167.360 1.00 83.69 68 TYR A CA 1
ATOM 540 C C . TYR A 1 68 ? -76.106 -15.704 166.795 1.00 83.69 68 TYR A C 1
ATOM 542 O O . TYR A 1 68 ? -75.571 -15.216 165.800 1.00 83.69 68 TYR A O 1
ATOM 550 N N . SER A 1 69 ? -75.673 -16.846 167.343 1.00 85.69 69 SER A N 1
ATOM 551 C CA . SER A 1 69 ? -74.574 -17.635 166.763 1.00 85.69 69 SER A CA 1
ATOM 552 C C . SER A 1 69 ? -74.890 -18.069 165.328 1.00 85.69 69 SER A C 1
ATOM 554 O O . SER A 1 69 ? -74.077 -17.852 164.434 1.00 85.69 69 SER A O 1
ATOM 556 N N . TYR A 1 70 ? -76.104 -18.572 165.075 1.00 88.88 70 TYR A N 1
ATOM 557 C CA . TYR A 1 70 ? -76.553 -18.940 163.729 1.00 88.88 70 TYR A CA 1
ATOM 558 C C . TYR A 1 70 ? -76.514 -17.756 162.747 1.00 88.88 70 TYR A C 1
ATOM 560 O O . TYR A 1 70 ? -76.040 -17.909 161.620 1.00 88.88 70 TYR A O 1
ATOM 568 N N . TYR A 1 71 ? -76.946 -16.557 163.151 1.00 87.88 71 TYR A N 1
ATOM 569 C CA . TYR A 1 71 ? -76.826 -15.366 162.298 1.00 87.88 71 TYR A CA 1
ATOM 570 C C . TYR A 1 71 ? -75.371 -14.929 162.076 1.00 87.88 71 TYR A C 1
ATOM 572 O O . TYR A 1 71 ? -75.014 -14.563 160.956 1.00 87.88 71 TYR A O 1
ATOM 580 N N . VAL A 1 72 ? -74.516 -15.000 163.100 1.00 88.12 72 VAL A N 1
ATOM 581 C CA . VAL A 1 72 ? -73.081 -14.691 162.988 1.00 88.12 72 VAL A CA 1
ATOM 582 C C . VAL A 1 72 ? -72.378 -15.650 162.023 1.00 88.12 72 VAL A C 1
ATOM 584 O O . VAL A 1 72 ? -71.590 -15.201 161.192 1.00 88.12 72 VAL A O 1
ATOM 587 N N . ASP A 1 73 ? -72.684 -16.945 162.075 1.00 90.19 73 ASP A N 1
ATOM 588 C CA . ASP A 1 73 ? -72.075 -17.938 161.187 1.00 90.19 73 ASP A CA 1
ATOM 589 C C . ASP A 1 73 ? -72.586 -17.818 159.741 1.00 90.19 73 ASP A C 1
ATOM 591 O O . ASP A 1 73 ? -71.785 -17.871 158.806 1.00 90.19 73 ASP A O 1
ATOM 595 N N . ASN A 1 74 ? -73.871 -17.509 159.530 1.00 88.06 74 ASN A N 1
ATOM 596 C CA . ASN A 1 74 ? -74.378 -17.145 158.199 1.00 88.06 74 ASN A CA 1
ATOM 597 C C . ASN A 1 74 ? -73.708 -15.878 157.638 1.00 88.06 74 ASN A C 1
ATOM 599 O O . ASN A 1 74 ? -73.425 -15.813 156.441 1.00 88.06 74 ASN A O 1
ATOM 603 N N . LEU A 1 75 ? -73.417 -14.875 158.476 1.00 89.31 75 LEU A N 1
ATOM 604 C CA . LEU A 1 75 ? -72.700 -13.667 158.048 1.00 89.31 75 LEU A CA 1
ATOM 605 C C . LEU A 1 75 ? -71.239 -13.959 157.667 1.00 89.31 75 LEU A C 1
ATOM 607 O O . LEU A 1 75 ? -70.758 -13.382 156.690 1.00 89.31 75 LEU A O 1
ATOM 611 N N . LYS A 1 76 ? -70.555 -14.885 158.359 1.00 91.00 76 LYS A N 1
ATOM 612 C CA . LYS A 1 76 ? -69.224 -15.377 157.948 1.00 91.00 76 LYS A CA 1
ATOM 613 C C . LYS A 1 76 ? -69.289 -16.037 156.572 1.00 91.00 76 LYS A C 1
ATOM 615 O O . LYS A 1 76 ? -68.592 -15.590 155.667 1.00 91.00 76 LYS A O 1
ATOM 620 N N . ILE A 1 77 ? -70.187 -17.009 156.390 1.00 92.75 77 ILE A N 1
ATOM 621 C CA . ILE A 1 77 ? -70.373 -17.739 155.123 1.00 92.75 77 ILE A CA 1
ATOM 622 C C . ILE A 1 77 ? -70.732 -16.778 153.977 1.00 92.75 77 ILE A C 1
ATOM 624 O O . ILE A 1 77 ? -70.206 -16.893 152.871 1.00 92.75 77 ILE A O 1
ATOM 628 N N . SER A 1 78 ? -71.589 -15.785 154.228 1.00 89.12 78 SER A N 1
ATOM 629 C CA . SER A 1 78 ? -71.946 -14.756 153.241 1.00 89.12 78 SER A CA 1
ATOM 630 C C . SER A 1 78 ? -70.745 -13.880 152.851 1.00 89.12 78 SER A C 1
ATOM 632 O O . SER A 1 78 ? -70.516 -13.627 151.667 1.00 89.12 78 SER A O 1
ATOM 634 N N . ASN A 1 79 ? -69.919 -13.477 153.822 1.00 91.44 79 ASN A N 1
ATOM 635 C CA . ASN A 1 79 ? -68.682 -12.737 153.570 1.00 91.44 79 ASN A CA 1
ATOM 636 C C . ASN A 1 79 ? -67.633 -13.592 152.829 1.00 91.44 79 ASN A C 1
ATOM 638 O O . ASN A 1 79 ? -66.978 -13.102 151.912 1.00 91.44 79 ASN A O 1
ATOM 642 N N . GLU A 1 80 ? -67.484 -14.872 153.167 1.00 93.56 80 GLU A N 1
ATOM 643 C CA . GLU A 1 80 ? -66.613 -15.814 152.450 1.00 93.56 80 GLU A CA 1
ATOM 644 C C . GLU A 1 80 ? -67.059 -15.972 150.989 1.00 93.56 80 GLU A C 1
ATOM 646 O O . GLU A 1 80 ? -66.257 -15.761 150.079 1.00 93.56 80 GLU A O 1
ATOM 651 N N . ASN A 1 81 ? -68.354 -16.203 150.750 1.00 92.06 81 ASN A N 1
ATOM 652 C CA . ASN A 1 81 ? -68.941 -16.260 149.408 1.00 92.06 81 ASN A CA 1
ATOM 653 C C . ASN A 1 81 ? -68.751 -14.953 148.620 1.00 92.06 81 ASN A C 1
ATOM 655 O O . ASN A 1 81 ? -68.416 -14.993 147.436 1.00 92.06 81 ASN A O 1
ATOM 659 N N . TYR A 1 82 ? -68.907 -13.788 149.259 1.00 91.44 82 TYR A N 1
ATOM 660 C CA . TYR A 1 82 ? -68.640 -12.493 148.627 1.00 91.44 82 TYR A CA 1
ATOM 661 C C . TYR A 1 82 ? -67.163 -12.330 148.237 1.00 91.44 82 TYR A C 1
ATOM 663 O O . TYR A 1 82 ? -66.865 -11.866 147.136 1.00 91.44 82 TYR A O 1
ATOM 671 N N . ASN A 1 83 ? -66.226 -12.749 149.092 1.00 92.56 83 ASN A N 1
ATOM 672 C CA . ASN A 1 83 ? -64.797 -12.683 148.781 1.00 92.56 83 ASN A CA 1
ATOM 673 C C . ASN A 1 83 ? -64.393 -13.683 147.683 1.00 92.56 83 ASN A C 1
ATOM 675 O O . ASN A 1 83 ? -63.603 -13.323 146.810 1.00 92.56 83 ASN A O 1
ATOM 679 N N . LEU A 1 84 ? -64.986 -14.883 147.651 1.00 93.88 84 LEU A N 1
ATOM 680 C CA . LEU A 1 84 ? -64.830 -15.845 146.552 1.00 93.88 84 LEU A CA 1
ATOM 681 C C . LEU A 1 84 ? -65.373 -15.290 145.225 1.00 93.88 84 LEU A C 1
ATOM 683 O O . LEU A 1 84 ? -64.686 -15.357 144.205 1.00 93.88 84 LEU A O 1
ATOM 687 N N . LEU A 1 85 ? -66.563 -14.680 145.233 1.00 92.25 85 LEU A N 1
ATOM 688 C CA . LEU A 1 85 ? -67.148 -14.037 144.052 1.00 92.25 85 LEU A CA 1
ATOM 689 C C . LEU A 1 85 ? -66.287 -12.863 143.562 1.00 92.25 85 LEU A C 1
ATOM 691 O O . LEU A 1 85 ? -66.027 -12.746 142.366 1.00 92.25 85 LEU A O 1
ATOM 695 N N . LYS A 1 86 ? -65.793 -12.025 144.480 1.00 93.44 86 LYS A N 1
ATOM 696 C CA . LYS A 1 86 ? -64.892 -10.904 144.179 1.00 93.44 86 LYS A CA 1
ATOM 697 C C . LYS A 1 86 ? -63.566 -11.378 143.575 1.00 93.44 86 LYS A C 1
ATOM 699 O O . LYS A 1 86 ? -63.088 -10.764 142.624 1.00 93.44 86 LYS A O 1
ATOM 704 N N . ALA A 1 87 ? -62.989 -12.465 144.093 1.00 92.75 87 ALA A N 1
ATOM 705 C CA . ALA A 1 87 ? -61.785 -13.076 143.532 1.00 92.75 87 ALA A CA 1
ATOM 706 C C . ALA A 1 87 ? -62.047 -13.647 142.127 1.00 92.75 87 ALA A C 1
ATOM 708 O O . ALA A 1 87 ? -61.319 -13.321 141.194 1.00 92.75 87 ALA A O 1
ATOM 709 N N . SER A 1 88 ? -63.134 -14.406 141.951 1.00 92.88 88 SER A N 1
ATOM 710 C CA . SER A 1 88 ? -63.551 -14.963 140.655 1.00 92.88 88 SER A CA 1
ATOM 711 C C . SER A 1 88 ? -63.787 -13.876 139.596 1.00 92.88 88 SER A C 1
ATOM 713 O O . SER A 1 88 ? -63.316 -13.989 138.461 1.00 92.88 88 SER A O 1
ATOM 715 N N . LEU A 1 89 ? -64.437 -12.770 139.973 1.00 92.12 89 LEU A N 1
ATOM 716 C CA . LEU A 1 89 ? -64.638 -11.612 139.100 1.00 92.12 89 LEU A CA 1
ATOM 717 C C . LEU A 1 89 ? -63.310 -10.935 138.727 1.00 92.12 89 LEU A C 1
ATOM 719 O O . LEU A 1 89 ? -63.123 -10.574 137.567 1.00 92.12 89 LEU A O 1
ATOM 723 N N . ALA A 1 90 ? -62.370 -10.804 139.670 1.00 92.44 90 ALA A N 1
ATOM 724 C CA . ALA A 1 90 ? -61.044 -10.250 139.396 1.00 92.44 90 ALA A CA 1
ATOM 725 C C . ALA A 1 90 ? -60.234 -11.139 138.434 1.00 92.44 90 ALA A C 1
ATOM 727 O O . ALA A 1 90 ? -59.654 -10.626 137.478 1.00 92.44 90 ALA A O 1
ATOM 728 N N . THR A 1 91 ? -60.251 -12.464 138.622 1.00 93.81 91 THR A N 1
ATOM 729 C CA . THR A 1 91 ? -59.636 -13.428 137.691 1.00 93.81 91 THR A CA 1
ATOM 730 C C . THR A 1 91 ? -60.283 -13.366 136.306 1.00 93.81 91 THR A C 1
ATOM 732 O O . THR A 1 91 ? -59.576 -13.340 135.302 1.00 93.81 91 THR A O 1
ATOM 735 N N . SER A 1 92 ? -61.614 -13.270 136.240 1.00 90.38 92 SER A N 1
ATOM 736 C CA . SER A 1 92 ? -62.358 -13.167 134.976 1.00 90.38 92 SER A CA 1
ATOM 737 C C . SER A 1 92 ? -62.034 -11.872 134.224 1.00 90.38 92 SER A C 1
ATOM 739 O O . SER A 1 92 ? -61.796 -11.898 133.019 1.00 90.38 92 SER A O 1
ATOM 741 N N . ALA A 1 93 ? -61.961 -10.741 134.930 1.00 90.50 93 ALA A N 1
ATOM 742 C CA . ALA A 1 93 ? -61.584 -9.453 134.352 1.00 90.50 93 ALA A CA 1
ATOM 743 C C . ALA A 1 93 ? -60.117 -9.428 133.884 1.00 90.50 93 ALA A C 1
ATOM 745 O O . ALA A 1 93 ? -59.824 -8.879 132.823 1.00 90.50 93 ALA A O 1
ATOM 746 N N . ALA A 1 94 ? -59.201 -10.052 134.634 1.00 92.69 94 ALA A N 1
ATOM 747 C CA . ALA A 1 94 ? -57.809 -10.212 134.220 1.00 92.69 94 ALA A CA 1
ATOM 748 C C . ALA A 1 94 ? -57.693 -11.058 132.940 1.00 92.69 94 ALA A C 1
ATOM 750 O O . ALA A 1 94 ? -57.020 -10.638 132.001 1.00 92.69 94 ALA A O 1
ATOM 751 N N . PHE A 1 95 ? -58.408 -12.187 132.868 1.00 94.44 95 PHE A N 1
ATOM 752 C CA . PHE A 1 95 ? -58.459 -13.035 131.676 1.00 94.44 95 PHE A CA 1
ATOM 753 C C . PHE A 1 95 ? -59.019 -12.284 130.459 1.00 94.44 95 PHE A C 1
ATOM 755 O O . PHE A 1 95 ? -58.382 -12.272 129.412 1.00 94.44 95 PHE A O 1
ATOM 762 N N . ILE A 1 96 ? -60.147 -11.576 130.603 1.00 92.88 96 ILE A N 1
ATOM 763 C CA . ILE A 1 96 ? -60.740 -10.771 129.519 1.00 92.88 96 ILE A CA 1
ATOM 764 C C . ILE A 1 96 ? -59.760 -9.698 129.021 1.00 92.88 96 ILE A C 1
ATOM 766 O O . ILE A 1 96 ? -59.564 -9.562 127.815 1.00 92.88 96 ILE A O 1
ATOM 770 N N . ASN A 1 97 ? -59.108 -8.961 129.926 1.00 92.94 97 ASN A N 1
ATOM 771 C CA . ASN A 1 97 ? -58.129 -7.936 129.549 1.00 92.94 97 ASN A CA 1
ATOM 772 C C . ASN A 1 97 ? -56.895 -8.537 128.856 1.00 92.94 97 ASN A C 1
ATOM 774 O O . ASN A 1 97 ? -56.388 -7.949 127.897 1.00 92.94 97 ASN A O 1
ATOM 778 N N . GLN A 1 98 ? -56.434 -9.713 129.291 1.00 94.38 98 GLN A N 1
ATOM 779 C CA . GLN A 1 98 ? -55.360 -10.440 128.618 1.00 94.38 98 GLN A CA 1
ATOM 780 C C . GLN A 1 98 ? -55.791 -10.883 127.212 1.00 94.38 98 GLN A C 1
ATOM 782 O O . GLN A 1 98 ? -55.109 -10.540 126.250 1.00 94.38 98 GLN A O 1
ATOM 787 N N . SER A 1 99 ? -56.951 -11.531 127.056 1.00 92.06 99 SER A N 1
ATOM 788 C CA . SER A 1 99 ? -57.463 -11.951 125.743 1.00 92.06 99 SER A CA 1
ATOM 789 C C . SER A 1 99 ? -57.677 -10.772 124.787 1.00 92.06 99 SER A C 1
ATOM 791 O O . SER A 1 99 ? -57.351 -10.878 123.609 1.00 92.06 99 SER A O 1
ATOM 793 N N . LEU A 1 100 ? -58.162 -9.622 125.269 1.00 92.75 100 LEU A N 1
ATOM 794 C CA . LEU A 1 100 ? -58.272 -8.402 124.455 1.00 92.75 100 LEU A CA 1
ATOM 795 C C . LEU A 1 100 ? -56.898 -7.858 124.027 1.00 92.75 100 LEU A C 1
ATOM 797 O O . LEU A 1 100 ? -56.750 -7.371 122.906 1.00 92.75 100 LEU A O 1
ATOM 801 N N . THR A 1 101 ? -55.884 -7.973 124.888 1.00 93.31 101 THR A N 1
ATOM 802 C CA . THR A 1 101 ? -54.499 -7.587 124.568 1.00 93.31 101 THR A CA 1
ATOM 803 C C . THR A 1 101 ? -53.884 -8.534 123.531 1.00 93.31 101 THR A C 1
ATOM 805 O O . THR A 1 101 ? -53.254 -8.079 122.577 1.00 93.31 101 THR A O 1
ATOM 808 N N . GLU A 1 102 ? -54.118 -9.841 123.663 1.00 93.19 102 GLU A N 1
ATOM 809 C CA . GLU A 1 102 ? -53.683 -10.870 122.711 1.00 93.19 102 GLU A CA 1
ATOM 810 C C . GLU A 1 102 ? -54.358 -10.693 121.340 1.00 93.19 102 GLU A C 1
ATOM 812 O O . GLU A 1 102 ? -53.667 -10.660 120.323 1.00 93.19 102 GLU A O 1
ATOM 817 N N . ILE A 1 103 ? -55.677 -10.460 121.303 1.00 92.00 103 ILE A N 1
ATOM 818 C CA . ILE A 1 103 ? -56.430 -10.147 120.075 1.00 92.00 103 ILE A CA 1
ATOM 819 C C . ILE A 1 103 ? -55.903 -8.866 119.411 1.00 92.00 103 ILE A C 1
ATOM 821 O O . ILE A 1 103 ? -55.716 -8.841 118.195 1.00 92.00 103 ILE A O 1
ATOM 825 N N . SER A 1 104 ? -55.625 -7.815 120.189 1.00 93.06 104 SER A N 1
ATOM 826 C CA . SER A 1 104 ? -55.052 -6.561 119.677 1.00 93.06 104 SER A CA 1
ATOM 827 C C . SER A 1 104 ? -53.664 -6.779 119.055 1.00 93.06 104 SER A C 1
ATOM 829 O O . SER A 1 104 ? -53.393 -6.308 117.948 1.00 93.06 104 SER A O 1
ATOM 831 N N . SER A 1 105 ? -52.812 -7.573 119.713 1.00 92.88 105 SER A N 1
ATOM 832 C CA . SER A 1 105 ? -51.494 -7.957 119.195 1.00 92.88 105 SER A CA 1
ATOM 833 C C . SER A 1 105 ? -51.602 -8.779 117.902 1.00 92.88 105 SER A C 1
ATOM 835 O O . SER A 1 105 ? -50.968 -8.444 116.903 1.00 92.88 105 SER A O 1
ATOM 837 N N . MET A 1 106 ? -52.481 -9.790 117.868 1.00 91.44 106 MET A N 1
ATOM 838 C CA . MET A 1 106 ? -52.754 -10.586 116.665 1.00 91.44 106 MET A CA 1
ATOM 839 C C . MET A 1 106 ? -53.279 -9.730 115.508 1.00 91.44 106 MET A C 1
ATOM 841 O O . MET A 1 106 ? -52.861 -9.922 114.367 1.00 91.44 106 MET A O 1
ATOM 845 N N . HIS A 1 107 ? -54.167 -8.770 115.779 1.00 92.75 107 HIS A N 1
ATOM 846 C CA . HIS A 1 107 ? -54.680 -7.863 114.755 1.00 92.75 107 HIS A CA 1
ATOM 847 C C . HIS A 1 107 ? -53.572 -6.958 114.197 1.00 92.75 107 HIS A C 1
ATOM 849 O O . HIS A 1 107 ? -53.466 -6.816 112.979 1.00 92.75 107 HIS A O 1
ATOM 855 N N . LYS A 1 108 ? -52.687 -6.427 115.054 1.00 93.50 108 LYS A N 1
ATOM 856 C CA . LYS A 1 108 ? -51.511 -5.658 114.619 1.00 93.50 108 LYS A CA 1
ATOM 857 C C . LYS A 1 108 ? -50.581 -6.493 113.736 1.00 93.50 108 LYS A C 1
ATOM 859 O O . LYS A 1 108 ? -50.240 -6.044 112.647 1.00 93.50 108 LYS A O 1
ATOM 864 N N . SER A 1 109 ? -50.240 -7.718 114.140 1.00 92.62 109 SER A N 1
ATOM 865 C CA . SER A 1 109 ? -49.418 -8.611 113.311 1.00 92.62 109 SER A CA 1
ATOM 866 C C . SER A 1 109 ? -50.113 -9.022 112.008 1.00 92.62 109 SER A C 1
ATOM 868 O O . SER A 1 109 ? -49.450 -9.165 110.986 1.00 92.62 109 SER A O 1
ATOM 870 N N . SER A 1 110 ? -51.445 -9.149 111.992 1.00 91.69 110 SER A N 1
ATOM 871 C CA . SER A 1 110 ? -52.193 -9.370 110.749 1.00 91.69 110 SER A CA 1
ATOM 872 C C . SER A 1 110 ? -52.119 -8.165 109.807 1.00 91.69 110 SER A C 1
ATOM 874 O O . SER A 1 110 ? -51.990 -8.367 108.604 1.00 91.69 110 SER A O 1
ATOM 876 N N . LEU A 1 111 ? -52.185 -6.932 110.320 1.00 93.00 111 LEU A N 1
ATOM 877 C CA . LEU A 1 111 ? -52.015 -5.714 109.516 1.00 93.00 111 LEU A CA 1
ATOM 878 C C . LEU A 1 111 ? -50.582 -5.581 108.980 1.00 93.00 111 LEU A C 1
ATOM 880 O O . LEU A 1 111 ? -50.396 -5.218 107.823 1.00 93.00 111 LEU A O 1
ATOM 884 N N . GLU A 1 112 ? -49.577 -5.935 109.783 1.00 92.25 112 GLU A N 1
ATOM 885 C CA . GLU A 1 112 ? -48.172 -5.983 109.355 1.00 92.25 112 GLU A CA 1
ATOM 886 C C . GLU A 1 112 ? -47.948 -7.019 108.241 1.00 92.25 112 GLU A C 1
ATOM 888 O O . GLU A 1 112 ? -47.248 -6.729 107.273 1.00 92.25 112 GLU A O 1
ATOM 893 N N . LEU A 1 113 ? -48.596 -8.188 108.321 1.00 92.25 113 LEU A N 1
ATOM 894 C CA . LEU A 1 113 ? -48.580 -9.198 107.255 1.00 92.25 113 LEU A CA 1
ATOM 895 C C . LEU A 1 113 ? -49.307 -8.732 105.983 1.00 92.25 113 LEU A C 1
ATOM 897 O O . LEU A 1 113 ? -48.813 -8.990 104.887 1.00 92.25 113 LEU A O 1
ATOM 901 N N . TYR A 1 114 ? -50.437 -8.023 106.097 1.00 92.25 114 TYR A N 1
ATOM 902 C CA . TYR A 1 114 ? -51.108 -7.441 104.926 1.00 92.25 114 TYR A CA 1
ATOM 903 C C . TYR A 1 114 ? -50.229 -6.392 104.235 1.00 92.25 114 TYR A C 1
ATOM 905 O O . TYR A 1 114 ? -50.046 -6.479 103.025 1.00 92.25 114 TYR A O 1
ATOM 913 N N . ALA A 1 115 ? -49.610 -5.477 104.988 1.00 90.88 115 ALA A N 1
ATOM 914 C CA . ALA A 1 115 ? -48.700 -4.471 104.433 1.00 90.88 115 ALA A CA 1
ATOM 915 C C . ALA A 1 115 ? -47.460 -5.100 103.763 1.00 90.88 115 ALA A C 1
ATOM 917 O O . ALA A 1 115 ? -47.031 -4.651 102.702 1.00 90.88 115 ALA A O 1
ATOM 918 N N . GLN A 1 116 ? -46.908 -6.179 104.333 1.00 93.56 116 GLN A N 1
ATOM 919 C CA . GLN A 1 116 ? -45.840 -6.954 103.688 1.00 93.56 116 GLN A CA 1
ATOM 920 C C . GLN A 1 116 ? -46.323 -7.633 102.399 1.00 93.56 116 GLN A C 1
ATOM 922 O O . GLN A 1 116 ? -45.608 -7.622 101.401 1.00 93.56 116 GLN A O 1
ATOM 927 N N . SER A 1 117 ? -47.536 -8.194 102.386 1.00 91.25 117 SER A N 1
ATOM 928 C CA . SER A 1 117 ? -48.115 -8.814 101.187 1.00 91.25 117 SER A CA 1
ATOM 929 C C . SER A 1 117 ? -48.412 -7.800 100.078 1.00 91.25 117 SER A C 1
ATOM 931 O O . SER A 1 117 ? -48.259 -8.135 98.906 1.00 91.25 117 SER A O 1
ATOM 933 N N . GLU A 1 118 ? -48.820 -6.580 100.431 1.00 91.94 118 GLU A N 1
ATOM 934 C CA . GLU A 1 118 ? -49.038 -5.466 99.501 1.00 91.94 118 GLU A CA 1
ATOM 935 C C . GLU A 1 118 ? -47.701 -4.987 98.910 1.00 91.94 118 GLU A C 1
ATOM 937 O O . GLU A 1 118 ? -47.551 -4.937 97.693 1.00 91.94 118 GLU A O 1
ATOM 942 N N . GLN A 1 119 ? -46.670 -4.800 99.744 1.00 93.06 119 GLN A N 1
ATOM 943 C CA . GLN A 1 119 ? -45.316 -4.475 99.281 1.00 93.06 119 GLN A CA 1
ATOM 944 C C . GLN A 1 119 ? -44.717 -5.566 98.369 1.00 93.06 119 GLN A C 1
ATOM 946 O O . GLN A 1 119 ? -44.032 -5.253 97.391 1.00 93.06 119 GLN A O 1
ATOM 951 N N . ILE A 1 120 ? -44.960 -6.849 98.664 1.00 92.31 120 ILE A N 1
ATOM 952 C CA . ILE A 1 120 ? -44.541 -7.971 97.806 1.00 92.31 120 ILE A CA 1
ATOM 953 C C . ILE A 1 120 ? -45.296 -7.942 96.472 1.00 92.31 120 ILE A C 1
ATOM 955 O O . ILE A 1 120 ? -44.676 -8.165 95.431 1.00 92.31 120 ILE A O 1
ATOM 959 N N . LEU A 1 121 ? -46.598 -7.637 96.477 1.00 93.25 121 LEU A N 1
ATOM 960 C CA . LEU A 1 121 ? -47.392 -7.496 95.256 1.00 93.25 121 LEU A CA 1
ATOM 961 C C . LEU A 1 121 ? -46.867 -6.348 94.383 1.00 93.25 121 LEU A C 1
ATOM 963 O O . LEU A 1 121 ? -46.566 -6.589 93.218 1.00 93.25 121 LEU A O 1
ATOM 967 N N . ASP A 1 122 ? -46.661 -5.154 94.945 1.00 92.12 122 ASP A N 1
ATOM 968 C CA . ASP A 1 122 ? -46.094 -3.996 94.234 1.00 92.12 122 ASP A CA 1
ATOM 969 C C . ASP A 1 122 ? -44.706 -4.298 93.649 1.00 92.12 122 ASP A C 1
ATOM 971 O O . ASP A 1 122 ? -44.420 -3.977 92.492 1.00 92.12 122 ASP A O 1
ATOM 975 N N . THR A 1 123 ? -43.848 -4.972 94.423 1.00 92.69 123 THR A N 1
ATOM 976 C CA . THR A 1 123 ? -42.516 -5.393 93.961 1.00 92.69 123 THR A CA 1
ATOM 977 C C . THR A 1 123 ? -42.634 -6.375 92.794 1.00 92.69 123 THR A C 1
ATOM 979 O O . THR A 1 123 ? -41.982 -6.193 91.769 1.00 92.69 123 THR A O 1
ATOM 982 N N . THR A 1 124 ? -43.529 -7.363 92.896 1.00 90.75 124 THR A N 1
ATOM 983 C CA . THR A 1 124 ? -43.790 -8.347 91.831 1.00 90.75 124 THR A CA 1
ATOM 984 C C . THR A 1 124 ? -44.374 -7.681 90.578 1.00 90.75 124 THR A C 1
ATOM 986 O O . THR A 1 124 ? -43.998 -8.026 89.461 1.00 90.75 124 THR A O 1
ATOM 989 N N . GLN A 1 125 ? -45.252 -6.687 90.741 1.00 93.50 125 GLN A N 1
ATOM 990 C CA . GLN A 1 125 ? -45.853 -5.906 89.657 1.00 93.50 125 GLN A CA 1
ATOM 991 C C . GLN A 1 125 ? -44.788 -5.089 88.899 1.00 93.50 125 GLN A C 1
ATOM 993 O O . GLN A 1 125 ? -44.801 -5.024 87.664 1.00 93.50 125 GLN A O 1
ATOM 998 N N . ALA A 1 126 ? -43.834 -4.499 89.627 1.00 91.00 126 ALA A N 1
ATOM 999 C CA . ALA A 1 126 ? -42.698 -3.778 89.059 1.00 91.00 126 ALA A CA 1
ATOM 1000 C C . ALA A 1 126 ? -41.697 -4.719 88.363 1.00 91.00 126 ALA A C 1
ATOM 1002 O O . ALA A 1 126 ? -41.246 -4.423 87.255 1.00 91.00 126 ALA A O 1
ATOM 1003 N N . GLU A 1 127 ? -41.386 -5.873 88.964 1.00 91.50 127 GLU A N 1
ATOM 1004 C CA . GLU A 1 127 ? -40.530 -6.899 88.355 1.00 91.50 127 GLU A CA 1
ATOM 1005 C C . GLU A 1 127 ? -41.148 -7.490 87.083 1.00 91.50 127 GLU A C 1
ATOM 1007 O O . GLU A 1 127 ? -40.442 -7.632 86.085 1.00 91.50 127 GLU A O 1
ATOM 1012 N N . LEU A 1 128 ? -42.460 -7.753 87.073 1.00 92.88 128 LEU A N 1
ATOM 1013 C CA . LEU A 1 128 ? -43.200 -8.199 85.890 1.00 92.88 128 LEU A CA 1
ATOM 1014 C C . LEU A 1 128 ? -43.149 -7.148 84.772 1.00 92.88 128 LEU A C 1
ATOM 1016 O O . LEU A 1 128 ? -42.785 -7.470 83.645 1.00 92.88 128 LEU A O 1
ATOM 1020 N N . SER A 1 129 ? -43.396 -5.876 85.097 1.00 91.19 129 SER A N 1
ATOM 1021 C CA . SER A 1 129 ? -43.308 -4.768 84.132 1.00 91.19 129 SER A CA 1
ATOM 1022 C C . SER A 1 129 ? -41.895 -4.621 83.539 1.00 91.19 129 SER A C 1
ATOM 1024 O O . SER A 1 129 ? -41.721 -4.355 82.347 1.00 91.19 129 SER A O 1
ATOM 1026 N N . ALA A 1 130 ? -40.859 -4.832 84.358 1.00 90.69 130 ALA A N 1
ATOM 1027 C CA . ALA A 1 130 ? -39.467 -4.842 83.916 1.00 90.69 130 ALA A CA 1
ATOM 1028 C C . ALA A 1 130 ? -39.101 -6.106 83.112 1.00 90.69 130 ALA A C 1
ATOM 1030 O O . ALA A 1 130 ? -38.205 -6.053 82.264 1.00 90.69 130 ALA A O 1
ATOM 1031 N N . LEU A 1 131 ? -39.769 -7.236 83.361 1.00 92.50 131 LEU A N 1
ATOM 1032 C CA . LEU A 1 131 ? -39.618 -8.474 82.599 1.00 92.50 131 LEU A CA 1
ATOM 1033 C C . LEU A 1 131 ? -40.267 -8.356 81.216 1.00 92.50 131 LEU A C 1
ATOM 1035 O O . LEU A 1 131 ? -39.610 -8.695 80.238 1.00 92.50 131 LEU A O 1
ATOM 1039 N N . ASP A 1 132 ? -41.478 -7.804 81.116 1.00 92.88 132 ASP A N 1
ATOM 1040 C CA . ASP A 1 132 ? -42.154 -7.542 79.837 1.00 92.88 132 ASP A CA 1
ATOM 1041 C C . ASP A 1 132 ? -41.329 -6.593 78.955 1.00 92.88 132 ASP A C 1
ATOM 1043 O O . ASP A 1 132 ? -41.091 -6.874 77.781 1.00 92.88 132 ASP A O 1
ATOM 1047 N N . SER A 1 133 ? -40.779 -5.519 79.536 1.00 91.00 133 SER A N 1
ATOM 1048 C CA . SER A 1 133 ? -39.859 -4.607 78.838 1.00 91.00 133 SER A CA 1
ATOM 1049 C C . SER A 1 133 ? -38.609 -5.325 78.296 1.00 91.00 133 SER A C 1
ATOM 1051 O O . SER A 1 133 ? -38.201 -5.102 77.153 1.00 91.00 133 SER A O 1
ATOM 1053 N N . LYS A 1 134 ? -38.018 -6.245 79.075 1.00 92.31 134 LYS A N 1
ATOM 1054 C CA . LYS A 1 134 ? -36.892 -7.087 78.626 1.00 92.31 134 LYS A CA 1
ATOM 1055 C C . LYS A 1 134 ? -37.303 -8.105 77.562 1.00 92.31 134 LYS A C 1
ATOM 1057 O O . LYS A 1 134 ? -36.514 -8.373 76.660 1.00 92.31 134 LYS A O 1
ATOM 1062 N N . LEU A 1 135 ? -38.506 -8.665 77.658 1.00 93.25 135 LEU A N 1
ATOM 1063 C CA . LEU A 1 135 ? -39.045 -9.640 76.713 1.00 93.25 135 LEU A CA 1
ATOM 1064 C C . LEU A 1 135 ? -39.317 -8.985 75.352 1.00 93.25 135 LEU A C 1
ATOM 1066 O O . LEU A 1 135 ? -38.990 -9.572 74.322 1.00 93.25 135 LEU A O 1
ATOM 1070 N N . GLU A 1 136 ? -39.805 -7.745 75.334 1.00 92.38 136 GLU A N 1
ATOM 1071 C CA . GLU A 1 136 ? -39.998 -6.981 74.098 1.00 92.38 136 GLU A CA 1
ATOM 1072 C C . GLU A 1 136 ? -38.660 -6.571 73.458 1.00 92.38 136 GLU A C 1
ATOM 1074 O O . GLU A 1 136 ? -38.476 -6.737 72.252 1.00 92.38 136 GLU A O 1
ATOM 1079 N N . MET A 1 137 ? -37.660 -6.166 74.256 1.00 92.81 137 MET A N 1
ATOM 1080 C CA . MET A 1 137 ? -36.286 -5.992 73.754 1.00 92.81 137 MET A CA 1
ATOM 1081 C C . MET A 1 137 ? -35.698 -7.300 73.196 1.00 92.81 137 MET A C 1
ATOM 1083 O O . MET A 1 137 ? -34.996 -7.275 72.184 1.00 92.81 137 MET A O 1
ATOM 1087 N N . ALA A 1 138 ? -35.989 -8.449 73.814 1.00 91.31 138 ALA A N 1
ATOM 1088 C CA . ALA A 1 138 ? -35.548 -9.754 73.326 1.00 91.31 138 ALA A CA 1
ATOM 1089 C C . ALA A 1 138 ? -36.248 -10.156 72.014 1.00 91.31 138 ALA A C 1
ATOM 1091 O O . ALA A 1 138 ? -35.587 -10.696 71.128 1.00 91.31 138 ALA A O 1
ATOM 1092 N N . ARG A 1 139 ? -37.541 -9.838 71.844 1.00 93.44 139 ARG A N 1
ATOM 1093 C CA . ARG A 1 139 ? -38.276 -10.005 70.575 1.00 93.44 139 ARG A CA 1
ATOM 1094 C C . ARG A 1 139 ? -37.675 -9.160 69.456 1.00 93.44 139 ARG A C 1
ATOM 1096 O O . ARG A 1 139 ? -37.342 -9.712 68.416 1.00 93.44 139 ARG A O 1
ATOM 1103 N N . PHE A 1 140 ? -37.455 -7.866 69.693 1.00 93.25 140 PHE A N 1
ATOM 1104 C CA . PHE A 1 140 ? -36.801 -6.980 68.722 1.00 93.25 140 PHE A CA 1
ATOM 1105 C C . PHE A 1 140 ? -35.380 -7.457 68.373 1.00 93.25 140 PHE A C 1
ATOM 1107 O O . PHE A 1 140 ? -34.964 -7.431 67.218 1.00 93.25 140 PHE A O 1
ATOM 1114 N N . THR A 1 141 ? -34.633 -7.964 69.359 1.00 91.56 141 THR A N 1
ATOM 1115 C CA . THR A 1 141 ? -33.303 -8.552 69.120 1.00 91.56 141 THR A CA 1
ATOM 1116 C C . THR A 1 141 ? -33.390 -9.823 68.266 1.00 91.56 141 THR A C 1
ATOM 1118 O O . THR A 1 141 ? -32.558 -10.015 67.383 1.00 91.56 141 THR A O 1
ATOM 1121 N N . LEU A 1 142 ? -34.397 -10.675 68.485 1.00 93.56 142 LEU A N 1
ATOM 1122 C CA . LEU A 1 142 ? -34.633 -11.882 67.688 1.00 93.56 142 LEU A CA 1
ATOM 1123 C C . LEU A 1 142 ? -35.026 -11.550 66.241 1.00 93.56 142 LEU A C 1
ATOM 1125 O O . LEU A 1 142 ? -34.467 -12.141 65.323 1.00 93.56 142 LEU A O 1
ATOM 1129 N N . GLU A 1 143 ? -35.916 -10.577 66.040 1.00 94.56 143 GLU A N 1
ATOM 1130 C CA . GLU A 1 143 ? -36.301 -10.050 64.722 1.00 94.56 143 GLU A CA 1
ATOM 1131 C C . GLU A 1 143 ? -35.069 -9.537 63.955 1.00 94.56 143 GLU A C 1
ATOM 1133 O O . GLU A 1 143 ? -34.831 -9.924 62.811 1.00 94.56 143 GLU A O 1
ATOM 1138 N N . LYS A 1 144 ? -34.189 -8.771 64.616 1.00 93.38 144 LYS A N 1
ATOM 1139 C CA . LYS A 1 144 ? -32.928 -8.309 64.010 1.00 93.38 144 LYS A CA 1
ATOM 1140 C C . LYS A 1 144 ? -31.928 -9.432 63.733 1.00 93.38 144 LYS A C 1
ATOM 1142 O O . LYS A 1 144 ? -31.190 -9.348 62.755 1.00 93.38 144 LYS A O 1
ATOM 1147 N N . ILE A 1 145 ? -31.906 -10.498 64.534 1.00 92.38 145 ILE A N 1
ATOM 1148 C CA . ILE A 1 145 ? -31.110 -11.700 64.234 1.00 92.38 145 ILE A CA 1
ATOM 1149 C C . ILE A 1 145 ? -31.669 -12.429 63.001 1.00 92.38 145 ILE A C 1
ATOM 1151 O O . ILE A 1 145 ? -30.884 -12.906 62.183 1.00 92.38 145 ILE A O 1
ATOM 1155 N N . GLN A 1 146 ? -32.993 -12.472 62.826 1.00 93.31 146 GLN A N 1
ATOM 1156 C CA . GLN A 1 146 ? -33.639 -13.071 61.652 1.00 93.31 146 GLN A CA 1
ATOM 1157 C C . GLN A 1 146 ? -33.337 -12.276 60.370 1.00 93.31 146 GLN A C 1
ATOM 1159 O O . GLN A 1 146 ? -32.859 -12.873 59.409 1.00 93.31 146 GLN A O 1
ATOM 1164 N N . GLU A 1 147 ? -33.466 -10.943 60.385 1.00 93.31 147 GLU A N 1
ATOM 1165 C CA . GLU A 1 147 ? -33.053 -10.068 59.266 1.00 93.31 147 GLU A CA 1
ATOM 1166 C C . GLU A 1 147 ? -31.579 -10.276 58.867 1.00 93.31 147 GLU A C 1
ATOM 1168 O O . GLU A 1 147 ? -31.238 -10.343 57.683 1.00 93.31 147 GLU A O 1
ATOM 1173 N N . ILE A 1 148 ? -30.685 -10.410 59.855 1.00 91.88 148 ILE A N 1
ATOM 1174 C CA . ILE A 1 148 ? -29.262 -10.696 59.622 1.00 91.88 148 ILE A CA 1
ATOM 1175 C C . ILE A 1 148 ? -29.072 -12.092 59.011 1.00 91.88 148 ILE A C 1
ATOM 1177 O O . ILE A 1 148 ? -28.225 -12.257 58.137 1.00 91.88 148 ILE A O 1
ATOM 1181 N N . GLN A 1 149 ? -29.846 -13.093 59.434 1.00 93.00 149 GLN A N 1
ATOM 1182 C CA . GLN A 1 149 ? -29.739 -14.471 58.945 1.00 93.00 149 GLN A CA 1
ATOM 1183 C C . GLN A 1 149 ? -30.284 -14.642 57.512 1.00 93.00 149 GLN A C 1
ATOM 1185 O O . GLN A 1 149 ? -29.713 -15.401 56.723 1.00 93.00 149 GLN A O 1
ATOM 1190 N N . GLU A 1 150 ? -31.323 -13.892 57.141 1.00 92.06 150 GLU A N 1
ATOM 1191 C CA . GLU A 1 150 ? -31.786 -13.755 55.752 1.00 92.06 150 GLU A CA 1
ATOM 1192 C C . GLU A 1 150 ? -30.724 -13.042 54.898 1.00 92.06 150 GLU A C 1
ATOM 1194 O O . GLU A 1 150 ? -30.274 -13.584 53.888 1.00 92.06 150 GLU A O 1
ATOM 1199 N N . SER A 1 151 ? -30.196 -11.908 55.376 1.00 91.12 151 SER A N 1
ATOM 1200 C CA . SER A 1 151 ? -29.090 -11.191 54.717 1.00 91.12 151 SER A CA 1
ATOM 1201 C C . SER A 1 151 ? -27.855 -12.083 54.508 1.00 91.12 151 SER A C 1
ATOM 1203 O O . SER A 1 151 ? -27.154 -11.973 53.500 1.00 91.12 151 SER A O 1
ATOM 1205 N N . MET A 1 152 ? -27.572 -12.995 55.445 1.00 92.44 152 MET A N 1
ATOM 1206 C CA . MET A 1 152 ? -26.439 -13.916 55.339 1.00 92.44 152 MET A CA 1
ATOM 1207 C C . MET A 1 152 ? -26.659 -14.989 54.265 1.00 92.44 152 MET A C 1
ATOM 1209 O O . MET A 1 152 ? -25.718 -15.301 53.535 1.00 92.44 152 MET A O 1
ATOM 1213 N N . THR A 1 153 ? -27.881 -15.514 54.111 1.00 92.25 153 THR A N 1
ATOM 1214 C CA . THR A 1 153 ? -28.182 -16.493 53.050 1.00 92.25 153 THR A CA 1
ATOM 1215 C C . THR A 1 153 ? -28.242 -15.852 51.658 1.00 92.25 153 THR A C 1
ATOM 1217 O O . THR A 1 153 ? -27.802 -16.479 50.690 1.00 92.25 153 THR A O 1
ATOM 1220 N N . GLU A 1 154 ? -28.634 -14.577 51.536 1.00 92.12 154 GLU A N 1
ATOM 1221 C CA . GLU A 1 154 ? -28.432 -13.807 50.296 1.00 92.12 154 GLU A CA 1
ATOM 1222 C C . GLU A 1 154 ? -26.939 -13.672 49.940 1.00 92.12 154 GLU A C 1
ATOM 1224 O O . GLU A 1 154 ? -26.543 -13.921 48.796 1.00 92.12 154 GLU A O 1
ATOM 1229 N N . ILE A 1 155 ? -26.085 -13.342 50.916 1.00 91.50 155 ILE A N 1
ATOM 1230 C CA . ILE A 1 155 ? -24.628 -13.237 50.722 1.00 91.50 155 ILE A CA 1
ATOM 1231 C C . ILE A 1 155 ? -24.008 -14.591 50.335 1.00 91.50 155 ILE A C 1
ATOM 1233 O O . ILE A 1 155 ? -23.131 -14.633 49.468 1.00 91.50 155 ILE A O 1
ATOM 1237 N N . GLU A 1 156 ? -24.466 -15.707 50.908 1.00 93.50 156 GLU A N 1
ATOM 1238 C CA . GLU A 1 156 ? -24.031 -17.051 50.501 1.00 93.50 156 GLU A CA 1
ATOM 1239 C C . GLU A 1 156 ? -24.436 -17.377 49.055 1.00 93.50 156 GLU A C 1
ATOM 1241 O O . GLU A 1 156 ? -23.610 -17.882 48.286 1.00 93.50 156 GLU A O 1
ATOM 1246 N N . HIS A 1 157 ? -25.655 -17.020 48.640 1.00 91.81 157 HIS A N 1
ATOM 1247 C CA . HIS A 1 157 ? -26.112 -17.188 47.258 1.00 91.81 157 HIS A CA 1
ATOM 1248 C C . HIS A 1 157 ? -25.298 -16.329 46.270 1.00 91.81 157 HIS A C 1
ATOM 1250 O O . HIS A 1 157 ? -24.863 -16.819 45.222 1.00 91.81 157 HIS A O 1
ATOM 1256 N N . ILE A 1 158 ? -25.001 -15.072 46.622 1.00 92.38 158 ILE A N 1
ATOM 1257 C CA . ILE A 1 158 ? -24.111 -14.190 45.846 1.00 92.38 158 ILE A CA 1
ATOM 1258 C C . ILE A 1 158 ? -22.694 -14.783 45.765 1.00 92.38 158 ILE A C 1
ATOM 1260 O O . ILE A 1 158 ? -22.105 -14.823 44.686 1.00 92.38 158 ILE A O 1
ATOM 1264 N N . SER A 1 159 ? -22.159 -15.307 46.871 1.00 93.50 159 SER A N 1
ATOM 1265 C CA . SER A 1 159 ? -20.842 -15.962 46.933 1.00 93.50 159 SER A CA 1
ATOM 1266 C C . SER A 1 159 ? -20.764 -17.205 46.037 1.00 93.50 159 SER A C 1
ATOM 1268 O O . SER A 1 159 ? -19.766 -17.411 45.340 1.00 93.50 159 SER A O 1
ATOM 1270 N N . PHE A 1 160 ? -21.827 -18.014 45.989 1.00 93.00 160 PHE A N 1
ATOM 1271 C CA . PHE A 1 160 ? -21.925 -19.155 45.076 1.00 93.00 160 PHE A CA 1
ATOM 1272 C C . PHE A 1 160 ? -21.982 -18.707 43.605 1.00 93.00 160 PHE A C 1
ATOM 1274 O O . PHE A 1 160 ? -21.241 -19.228 42.771 1.00 93.00 160 PHE A O 1
ATOM 1281 N N . SER A 1 161 ? -22.790 -17.687 43.300 1.00 94.50 161 SER A N 1
ATOM 1282 C CA . SER A 1 161 ? -22.904 -17.102 41.958 1.00 94.50 161 SER A CA 1
ATOM 1283 C C . SER A 1 161 ? -21.566 -16.532 41.457 1.00 94.50 161 SER A C 1
ATOM 1285 O O . SER A 1 161 ? -21.126 -16.848 40.351 1.00 94.50 161 SER A O 1
ATOM 1287 N N . LEU A 1 162 ? -20.842 -15.788 42.302 1.00 92.81 162 LEU A N 1
ATOM 1288 C CA . LEU A 1 162 ? -19.513 -15.255 41.982 1.00 92.81 162 LEU A CA 1
ATOM 1289 C C . LEU A 1 162 ? -18.474 -16.360 41.737 1.00 92.81 162 LEU A C 1
ATOM 1291 O O . LEU A 1 162 ? -17.654 -16.228 40.829 1.00 92.81 162 LEU A O 1
ATOM 1295 N N . LYS A 1 163 ? -18.518 -17.472 42.485 1.00 94.44 163 LYS A N 1
ATOM 1296 C CA . LYS A 1 163 ? -17.658 -18.644 42.224 1.00 94.44 163 LYS A CA 1
ATOM 1297 C C . LYS A 1 163 ? -17.964 -19.290 40.872 1.00 94.44 163 LYS A C 1
ATOM 1299 O O . LYS A 1 163 ? -17.030 -19.645 40.157 1.00 94.44 163 LYS A O 1
ATOM 1304 N N . ALA A 1 164 ? -19.240 -19.400 40.497 1.00 91.81 164 ALA A N 1
ATOM 1305 C CA . ALA A 1 164 ? -19.637 -19.916 39.187 1.00 91.81 164 ALA A CA 1
ATOM 1306 C C . ALA A 1 164 ? -19.147 -19.007 38.042 1.00 91.81 164 ALA A C 1
ATOM 1308 O O . ALA A 1 164 ? -18.553 -19.503 37.085 1.00 91.81 164 ALA A O 1
ATOM 1309 N N . MET A 1 165 ? -19.297 -17.682 38.173 1.00 92.56 165 MET A N 1
ATOM 1310 C CA . MET A 1 165 ? -18.755 -16.716 37.203 1.00 92.56 165 MET A CA 1
ATOM 1311 C C . MET A 1 165 ? -17.223 -16.786 37.101 1.00 92.56 165 MET A C 1
ATOM 1313 O O . MET A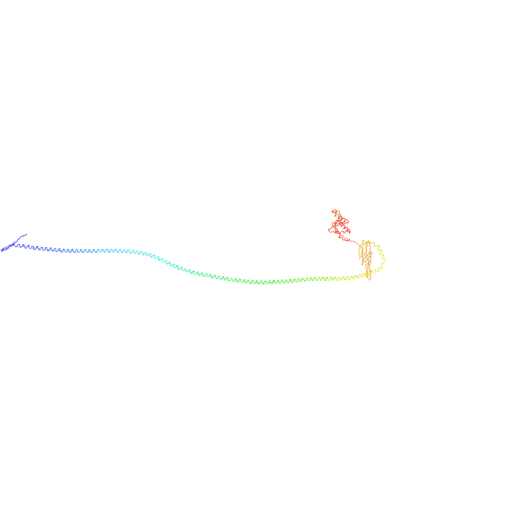 1 165 ? -16.680 -16.724 36.000 1.00 92.56 165 MET A O 1
ATOM 1317 N N . LEU A 1 166 ? -16.515 -16.944 38.227 1.00 93.56 166 LEU A N 1
ATOM 1318 C CA . LEU A 1 166 ? -15.053 -17.057 38.256 1.00 93.56 166 LEU A CA 1
ATOM 1319 C C . LEU A 1 166 ? -14.556 -18.325 37.547 1.00 93.56 166 LEU A C 1
ATOM 1321 O O . LEU A 1 166 ? -13.572 -18.266 36.807 1.00 93.56 166 LEU A O 1
ATOM 1325 N N . GLN A 1 167 ? -15.239 -19.458 37.737 1.00 93.00 167 GLN A N 1
ATOM 1326 C CA . GLN A 1 167 ? -14.936 -20.686 37.002 1.00 93.00 167 GLN A CA 1
ATOM 1327 C C . GLN A 1 167 ? -15.183 -20.488 35.503 1.00 93.00 167 GLN A C 1
ATOM 1329 O O . GLN A 1 167 ? -14.280 -20.711 34.703 1.00 93.00 167 GLN A O 1
ATOM 1334 N N . GLN A 1 168 ? -16.349 -19.958 35.124 1.00 93.50 168 GLN A N 1
ATOM 1335 C CA . GLN A 1 168 ? -16.699 -19.719 33.723 1.00 93.50 168 GLN A CA 1
ATOM 1336 C C . GLN A 1 168 ? -15.712 -18.766 33.021 1.00 93.50 168 GLN A C 1
ATOM 1338 O O . GLN A 1 168 ? -15.320 -19.008 31.882 1.00 93.50 168 GLN A O 1
ATOM 1343 N N . ALA A 1 169 ? -15.247 -17.714 33.704 1.00 87.69 169 ALA A N 1
ATOM 1344 C CA . ALA A 1 169 ? -14.213 -16.812 33.193 1.00 87.69 169 ALA A CA 1
ATOM 1345 C C . ALA A 1 169 ? -12.842 -17.503 33.043 1.00 87.69 169 ALA A C 1
ATOM 1347 O O . ALA A 1 169 ? -12.095 -17.206 32.109 1.00 87.69 169 ALA A O 1
ATOM 1348 N N . THR A 1 170 ? -12.523 -18.447 33.934 1.00 91.69 170 THR A N 1
ATOM 1349 C CA . THR A 1 170 ? -11.298 -19.262 33.882 1.00 91.69 170 THR A CA 1
ATOM 1350 C C . THR A 1 170 ? -11.340 -20.239 32.705 1.00 91.69 170 THR A C 1
ATOM 1352 O O . THR A 1 170 ? -10.366 -20.336 31.958 1.00 91.69 170 THR A O 1
ATOM 1355 N N . ASP A 1 171 ? -12.482 -20.892 32.478 1.00 91.56 171 ASP A N 1
ATOM 1356 C CA . ASP A 1 171 ? -12.709 -21.797 31.346 1.00 91.56 171 ASP A CA 1
ATOM 1357 C C . ASP A 1 171 ? -12.622 -21.041 30.007 1.00 91.56 171 ASP A C 1
ATOM 1359 O O . ASP A 1 171 ? -11.955 -21.494 29.075 1.00 91.56 171 ASP A O 1
ATOM 1363 N N . ILE A 1 172 ? -13.226 -19.847 29.925 1.00 91.69 172 ILE A N 1
ATOM 1364 C CA . ILE A 1 172 ? -13.134 -18.953 28.756 1.00 91.69 172 ILE A CA 1
ATOM 1365 C C . ILE A 1 172 ? -11.684 -18.517 28.505 1.00 91.69 172 ILE A C 1
ATOM 1367 O O . ILE A 1 172 ? -11.226 -18.563 27.362 1.00 91.69 172 ILE A O 1
ATOM 1371 N N . LYS A 1 173 ? -10.928 -18.140 29.547 1.00 92.25 173 LYS A N 1
ATOM 1372 C CA . LYS A 1 173 ? -9.499 -17.806 29.413 1.00 92.25 173 LYS A CA 1
ATOM 1373 C C . LYS A 1 173 ? -8.716 -18.971 28.802 1.00 92.25 173 LYS A C 1
ATOM 1375 O O . LYS A 1 173 ? -7.930 -18.758 27.882 1.00 92.25 173 LYS A O 1
ATOM 1380 N N . LEU A 1 174 ? -8.951 -20.189 29.284 1.00 91.19 174 LEU A N 1
ATOM 1381 C CA . LEU A 1 174 ? -8.235 -21.384 28.839 1.00 91.19 174 LEU A CA 1
ATOM 1382 C C . LEU A 1 174 ? -8.587 -21.748 27.382 1.00 91.19 174 LEU A C 1
ATOM 1384 O O . LEU A 1 174 ? -7.706 -22.115 26.606 1.00 91.19 174 LEU A O 1
ATOM 1388 N N . GLN A 1 175 ? -9.843 -21.538 26.966 1.00 91.31 175 GLN A N 1
ATOM 1389 C CA . GLN A 1 175 ? -10.254 -21.634 25.558 1.00 91.31 175 GLN A CA 1
ATOM 1390 C C . GLN A 1 175 ? -9.567 -20.583 24.669 1.00 91.31 175 GLN A C 1
ATOM 1392 O O . GLN A 1 175 ? -9.136 -20.916 23.566 1.00 91.31 175 GLN A O 1
ATOM 1397 N N . ILE A 1 176 ? -9.421 -19.337 25.138 1.00 89.56 176 ILE A N 1
ATOM 1398 C CA . ILE A 1 176 ? -8.720 -18.269 24.403 1.00 89.56 176 ILE A CA 1
ATOM 1399 C C . ILE A 1 176 ? -7.225 -18.586 24.257 1.00 89.56 176 ILE A C 1
ATOM 1401 O O . ILE A 1 176 ? -6.672 -18.396 23.175 1.00 89.56 176 ILE A O 1
ATOM 1405 N N . GLU A 1 177 ? -6.574 -19.111 25.299 1.00 89.00 177 GLU A N 1
ATOM 1406 C CA . GLU A 1 177 ? -5.160 -19.514 25.247 1.00 89.00 177 GLU A CA 1
ATOM 1407 C C . GLU A 1 177 ? -4.924 -20.642 24.225 1.00 89.00 177 GLU A C 1
ATOM 1409 O O . GLU A 1 177 ? -3.997 -20.554 23.418 1.00 89.00 177 GLU A O 1
ATOM 1414 N N . VAL A 1 178 ? -5.806 -21.649 24.178 1.00 91.50 178 VAL A N 1
ATOM 1415 C CA . VAL A 1 178 ? -5.766 -22.722 23.165 1.00 91.50 178 VAL A CA 1
ATOM 1416 C C . VAL A 1 178 ? -6.065 -22.192 21.757 1.00 91.50 178 VAL A C 1
ATOM 1418 O O . VAL A 1 178 ? -5.365 -22.541 20.805 1.00 91.50 178 VAL A O 1
ATOM 1421 N N . LEU A 1 179 ? -7.070 -21.323 21.601 1.00 91.25 179 LEU A N 1
ATOM 1422 C CA . LEU A 1 179 ? -7.417 -20.725 20.308 1.00 91.25 179 LEU A CA 1
ATOM 1423 C C . LEU A 1 179 ? -6.252 -19.898 19.745 1.00 91.25 179 LEU A C 1
ATOM 1425 O O . LEU A 1 179 ? -5.924 -20.035 18.570 1.00 91.25 179 LEU A O 1
ATOM 1429 N N . ALA A 1 180 ? -5.600 -19.086 20.582 1.00 84.75 180 ALA A N 1
ATOM 1430 C CA . ALA A 1 180 ? -4.461 -18.265 20.187 1.00 84.75 180 ALA A CA 1
ATOM 1431 C C . ALA A 1 180 ? -3.253 -19.111 19.748 1.00 84.75 180 ALA A C 1
ATOM 1433 O O . ALA A 1 180 ? -2.621 -18.786 18.743 1.00 84.75 180 ALA A O 1
ATOM 1434 N N . GLN A 1 181 ? -2.958 -20.216 20.446 1.00 88.12 181 GLN A N 1
ATOM 1435 C CA . GLN A 1 181 ? -1.897 -21.147 20.039 1.00 88.12 181 GLN A CA 1
ATOM 1436 C C . GLN A 1 181 ? -2.205 -21.819 18.695 1.00 88.12 181 GLN A C 1
ATOM 1438 O O . GLN A 1 181 ? -1.345 -21.835 17.816 1.00 88.12 181 GLN A O 1
ATOM 1443 N N . ASN A 1 182 ? -3.434 -22.308 18.499 1.00 88.75 182 ASN A N 1
ATOM 1444 C CA . ASN A 1 182 ? -3.849 -22.925 17.235 1.00 88.75 182 ASN A CA 1
ATOM 1445 C C . ASN A 1 182 ? -3.809 -21.931 16.065 1.00 88.75 182 ASN A C 1
ATOM 1447 O O . ASN A 1 182 ? -3.345 -22.271 14.980 1.00 88.75 182 ASN A O 1
ATOM 1451 N N . LEU A 1 183 ? -4.256 -20.690 16.277 1.00 88.69 183 LEU A N 1
ATOM 1452 C CA . LEU A 1 183 ? -4.279 -19.661 15.236 1.00 88.69 183 LEU A CA 1
ATOM 1453 C C . LEU A 1 183 ? -2.854 -19.212 14.867 1.00 88.69 183 LEU A C 1
ATOM 1455 O O . LEU A 1 183 ? -2.543 -19.087 13.684 1.00 88.69 183 LEU A O 1
ATOM 1459 N N . LEU A 1 184 ? -1.957 -19.079 15.853 1.00 88.38 184 LEU A N 1
ATOM 1460 C CA . LEU A 1 184 ? -0.529 -18.837 15.621 1.00 88.38 184 LEU A CA 1
ATOM 1461 C C . LEU A 1 184 ? 0.141 -19.997 14.864 1.00 88.38 184 LEU A C 1
ATOM 1463 O O . LEU A 1 184 ? 0.911 -19.749 13.939 1.00 88.38 184 LEU A O 1
ATOM 1467 N N . HIS A 1 185 ? -0.158 -21.247 15.230 1.00 88.88 185 HIS A N 1
ATOM 1468 C CA . HIS A 1 185 ? 0.384 -22.428 14.556 1.00 88.88 185 HIS A CA 1
ATOM 1469 C C . HIS A 1 185 ? -0.084 -22.513 13.098 1.00 88.88 185 HIS A C 1
ATOM 1471 O O . HIS A 1 185 ? 0.746 -22.665 12.204 1.00 88.88 185 HIS A O 1
ATOM 1477 N N . ASN A 1 186 ? -1.380 -22.321 12.841 1.00 89.12 186 ASN A N 1
ATOM 1478 C CA . ASN A 1 186 ? -1.926 -22.302 11.484 1.00 89.12 186 ASN A CA 1
ATOM 1479 C C . ASN A 1 186 ? -1.285 -21.188 10.642 1.00 89.12 186 ASN A C 1
ATOM 1481 O O . ASN A 1 186 ? -0.807 -21.461 9.548 1.00 89.12 186 ASN A O 1
ATOM 1485 N N . MET A 1 187 ? -1.152 -19.967 11.179 1.00 88.12 187 MET A N 1
ATOM 1486 C CA . MET A 1 187 ? -0.452 -18.878 10.482 1.00 88.12 187 MET A CA 1
ATOM 1487 C C . MET A 1 187 ? 1.019 -19.203 10.181 1.00 88.12 187 MET A C 1
ATOM 1489 O O . MET A 1 187 ? 1.525 -18.794 9.139 1.00 88.12 187 MET A O 1
ATOM 1493 N N . GLN A 1 188 ? 1.719 -19.929 11.061 1.00 88.31 188 GLN A N 1
ATOM 1494 C CA . GLN A 1 188 ? 3.089 -20.388 10.801 1.00 88.31 188 GLN A CA 1
ATOM 1495 C C . GLN A 1 188 ? 3.142 -21.442 9.687 1.00 88.31 188 GLN A C 1
ATOM 1497 O O . GLN A 1 188 ? 4.025 -21.364 8.835 1.00 88.31 188 GLN A O 1
ATOM 1502 N N . VAL A 1 189 ? 2.201 -22.391 9.669 1.00 89.12 189 VAL A N 1
ATOM 1503 C CA . VAL A 1 189 ? 2.085 -23.415 8.617 1.00 89.12 189 VAL A CA 1
ATOM 1504 C C . VAL A 1 189 ? 1.743 -22.776 7.269 1.00 89.12 189 VAL A C 1
ATOM 1506 O O . VAL A 1 189 ? 2.428 -23.053 6.288 1.00 89.12 189 VAL A O 1
ATOM 1509 N N . ASP A 1 190 ? 0.771 -21.863 7.222 1.00 87.94 190 ASP A N 1
ATOM 1510 C CA . ASP A 1 190 ? 0.381 -21.149 6.001 1.00 87.94 190 ASP A CA 1
ATOM 1511 C C . ASP A 1 190 ? 1.527 -20.275 5.463 1.00 87.94 190 ASP A C 1
ATOM 1513 O O . ASP A 1 190 ? 1.789 -20.265 4.258 1.00 87.94 190 ASP A O 1
ATOM 1517 N N . LEU A 1 191 ? 2.263 -19.575 6.34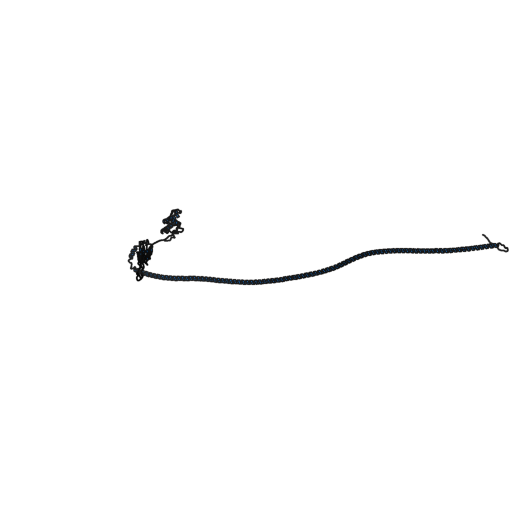0 1.00 88.88 191 LEU A N 1
ATOM 1518 C CA . LEU A 1 191 ? 3.448 -18.798 5.952 1.00 88.88 191 LEU A CA 1
ATOM 1519 C C . LEU A 1 191 ? 4.587 -19.685 5.438 1.00 88.88 191 LEU A C 1
ATOM 1521 O O . LEU A 1 191 ? 5.243 -19.304 4.469 1.00 88.88 191 LEU A O 1
ATOM 1525 N N . LEU A 1 192 ? 4.819 -20.853 6.045 1.00 89.75 192 LEU A N 1
ATOM 1526 C CA . LEU A 1 192 ? 5.817 -21.816 5.572 1.00 89.75 192 LEU A CA 1
ATOM 1527 C C . LEU A 1 192 ? 5.426 -22.402 4.213 1.00 89.75 192 LEU A C 1
ATOM 1529 O O . LEU A 1 192 ? 6.228 -22.334 3.289 1.00 89.75 192 LEU A O 1
ATOM 1533 N N . ALA A 1 193 ? 4.188 -22.871 4.047 1.00 88.75 193 ALA A N 1
ATOM 1534 C CA . ALA A 1 193 ? 3.695 -23.401 2.776 1.00 88.75 193 ALA A CA 1
ATOM 1535 C C . ALA A 1 193 ? 3.709 -22.341 1.657 1.00 88.75 193 ALA A C 1
ATOM 1537 O O . ALA A 1 193 ? 4.088 -22.632 0.523 1.00 88.75 193 ALA A O 1
ATOM 1538 N N . THR A 1 194 ? 3.363 -21.089 1.976 1.00 87.31 194 THR A N 1
ATOM 1539 C CA . THR A 1 194 ? 3.435 -19.965 1.027 1.00 87.31 194 THR A CA 1
ATOM 1540 C C . THR A 1 194 ? 4.886 -19.626 0.669 1.00 87.31 194 THR A C 1
ATOM 1542 O O . THR A 1 194 ? 5.195 -19.392 -0.500 1.00 87.31 194 THR A O 1
ATOM 1545 N N . LYS A 1 195 ? 5.802 -19.643 1.648 1.00 89.50 195 LYS A N 1
ATOM 1546 C CA . LYS A 1 195 ? 7.245 -19.456 1.429 1.00 89.50 195 LYS A CA 1
ATOM 1547 C C . LYS A 1 195 ? 7.824 -20.561 0.544 1.00 89.50 195 LYS A C 1
ATOM 1549 O O . LYS A 1 195 ? 8.516 -20.241 -0.413 1.00 89.50 195 LYS A O 1
ATOM 1554 N N . GLU A 1 196 ? 7.533 -21.825 0.838 1.00 88.00 196 GLU A N 1
ATOM 1555 C CA . GLU A 1 196 ? 7.978 -22.978 0.044 1.00 88.00 196 GLU A CA 1
ATOM 1556 C C . GLU A 1 196 ? 7.400 -22.934 -1.378 1.00 88.00 196 GLU A C 1
ATOM 1558 O O . GLU A 1 196 ? 8.111 -23.222 -2.340 1.00 88.00 196 GLU A O 1
ATOM 1563 N N . GLY A 1 197 ? 6.147 -22.488 -1.530 1.00 90.88 197 GLY A N 1
ATOM 1564 C CA . GLY A 1 197 ? 5.527 -22.211 -2.826 1.00 90.88 197 GLY A CA 1
ATOM 1565 C C . GLY A 1 197 ? 6.292 -21.162 -3.638 1.00 90.88 197 GLY A C 1
ATOM 1566 O O . GLY A 1 197 ? 6.650 -21.429 -4.784 1.00 90.88 197 GLY A O 1
ATOM 1567 N N . PHE A 1 198 ? 6.610 -20.006 -3.042 1.00 88.12 198 PHE A N 1
ATOM 1568 C CA . PHE A 1 198 ? 7.401 -18.965 -3.709 1.00 88.12 198 PHE A CA 1
ATOM 1569 C C . PHE A 1 198 ? 8.851 -19.389 -3.975 1.00 88.12 198 PHE A C 1
ATOM 1571 O O . PHE A 1 198 ? 9.374 -19.111 -5.049 1.00 88.12 198 PHE A O 1
ATOM 1578 N N . GLU A 1 199 ? 9.519 -20.065 -3.037 1.00 87.44 199 GLU A N 1
ATOM 1579 C CA . GLU A 1 199 ? 10.883 -20.570 -3.239 1.00 87.44 199 GLU A CA 1
ATOM 1580 C C . GLU A 1 199 ? 10.934 -21.601 -4.368 1.00 87.44 199 GLU A C 1
ATOM 1582 O O . GLU A 1 199 ? 11.877 -21.580 -5.162 1.00 87.44 199 GLU A O 1
ATOM 1587 N N . LYS A 1 200 ? 9.900 -22.443 -4.492 1.00 89.94 200 LYS A N 1
ATOM 1588 C CA . LYS A 1 200 ? 9.747 -23.345 -5.629 1.00 89.94 200 LYS A CA 1
ATOM 1589 C C . LYS A 1 200 ? 9.474 -22.588 -6.928 1.00 89.94 200 LYS A C 1
ATOM 1591 O O . LYS A 1 200 ? 10.184 -22.831 -7.891 1.00 89.94 200 LYS A O 1
ATOM 1596 N N . GLU A 1 201 ? 8.518 -21.659 -6.976 1.00 89.12 201 GLU A N 1
ATOM 1597 C CA . GLU A 1 201 ? 8.234 -20.881 -8.196 1.00 89.12 201 GLU A CA 1
ATOM 1598 C C . GLU A 1 201 ? 9.481 -20.125 -8.689 1.00 89.12 201 GLU A C 1
ATOM 1600 O O . GLU A 1 201 ? 9.767 -20.089 -9.886 1.00 89.12 201 GLU A O 1
ATOM 1605 N N . LEU A 1 202 ? 10.275 -19.578 -7.764 1.00 88.38 202 LEU A N 1
ATOM 1606 C CA . LEU A 1 202 ? 11.529 -18.885 -8.057 1.00 88.38 202 LEU A CA 1
ATOM 1607 C C . LEU A 1 202 ? 12.622 -19.865 -8.534 1.00 88.38 202 LEU A C 1
ATOM 1609 O O . LEU A 1 202 ? 13.416 -19.511 -9.407 1.00 88.38 202 LEU A O 1
ATOM 1613 N N . TYR A 1 203 ? 12.642 -21.108 -8.036 1.00 89.31 203 TYR A N 1
ATOM 1614 C CA . TYR A 1 203 ? 13.514 -22.176 -8.543 1.00 89.31 203 TYR A CA 1
ATOM 1615 C C . TYR A 1 203 ? 13.094 -22.646 -9.943 1.00 89.31 203 TYR A C 1
ATOM 1617 O O . TYR A 1 203 ? 13.925 -22.655 -10.849 1.00 89.31 203 TYR A O 1
ATOM 1625 N N . ASP A 1 204 ? 11.811 -22.952 -10.145 1.00 90.75 204 ASP A N 1
ATOM 1626 C CA . ASP A 1 204 ? 11.234 -23.384 -11.421 1.00 90.75 204 ASP A CA 1
ATOM 1627 C C . ASP A 1 204 ? 11.463 -22.299 -12.499 1.00 90.75 204 ASP A C 1
ATOM 1629 O O . ASP A 1 204 ? 11.945 -22.590 -13.596 1.00 90.75 204 ASP A O 1
ATOM 1633 N N . LYS A 1 205 ? 11.242 -21.014 -12.169 1.00 89.06 205 LYS A N 1
ATOM 1634 C CA . LYS A 1 205 ? 11.561 -19.885 -13.065 1.00 89.06 205 LYS A CA 1
ATOM 1635 C C . LYS A 1 205 ? 13.053 -19.705 -13.307 1.00 89.06 205 LYS A C 1
ATOM 1637 O O . LYS A 1 205 ? 13.443 -19.329 -14.412 1.00 89.06 205 LYS A O 1
ATOM 1642 N N . LYS A 1 206 ? 13.906 -19.963 -12.315 1.00 89.62 206 LYS A N 1
ATOM 1643 C CA . LYS A 1 206 ? 15.361 -19.954 -12.504 1.00 89.62 206 LYS A CA 1
ATOM 1644 C C . LYS A 1 206 ? 15.790 -21.061 -13.470 1.00 89.62 206 LYS A C 1
ATOM 1646 O O . LYS A 1 206 ? 16.611 -20.782 -14.339 1.00 89.62 206 LYS A O 1
ATOM 1651 N N . GLU A 1 207 ? 15.247 -22.275 -13.365 1.00 89.62 207 GLU A N 1
ATOM 1652 C CA . GLU A 1 207 ? 15.525 -23.346 -14.330 1.00 89.62 207 GLU A CA 1
ATOM 1653 C C . GLU A 1 207 ? 15.018 -22.996 -15.733 1.00 89.62 207 GLU A C 1
ATOM 1655 O O . GLU A 1 207 ? 15.779 -23.132 -16.689 1.00 89.62 207 GLU A O 1
ATOM 1660 N N . GLU A 1 208 ? 13.802 -22.454 -15.863 1.00 90.62 208 GLU A N 1
ATOM 1661 C CA . GLU A 1 208 ? 13.247 -21.966 -17.136 1.00 90.62 208 GLU A CA 1
ATOM 1662 C C . GLU A 1 208 ? 14.169 -20.926 -17.796 1.00 90.62 208 GLU A C 1
ATOM 1664 O O . GLU A 1 208 ? 14.552 -21.080 -18.959 1.00 90.62 208 GLU A O 1
ATOM 1669 N N . TYR A 1 209 ? 14.596 -19.898 -17.052 1.00 89.06 209 TYR A N 1
ATOM 1670 C CA . TYR A 1 209 ? 15.514 -18.883 -17.573 1.00 89.06 209 TYR A CA 1
ATOM 1671 C C . TYR A 1 209 ? 16.919 -19.432 -17.850 1.00 89.06 209 TYR A C 1
ATOM 1673 O O . TYR A 1 209 ? 17.527 -19.025 -18.837 1.00 89.06 209 TYR A O 1
ATOM 1681 N N . CYS A 1 210 ? 17.441 -20.366 -17.048 1.00 89.38 210 CYS A N 1
ATOM 1682 C CA . CYS A 1 210 ? 18.722 -21.020 -17.329 1.00 89.38 210 CYS A CA 1
ATOM 1683 C C . CYS A 1 210 ? 18.655 -21.895 -18.589 1.00 89.38 210 CYS A C 1
ATOM 1685 O O . CYS A 1 210 ? 19.569 -21.839 -19.410 1.00 89.38 210 CYS A O 1
ATOM 1687 N N . ALA A 1 211 ? 17.578 -22.658 -18.787 1.00 88.56 211 ALA A N 1
ATOM 1688 C CA . ALA A 1 211 ? 17.365 -23.464 -19.985 1.00 88.56 211 ALA A CA 1
ATOM 1689 C C . ALA A 1 211 ? 17.234 -22.581 -21.236 1.00 88.56 211 ALA A C 1
ATOM 1691 O O . ALA A 1 211 ? 17.913 -22.821 -22.232 1.00 88.56 211 ALA A O 1
ATOM 1692 N N . LEU A 1 212 ? 16.433 -21.513 -21.164 1.00 91.62 212 LEU A N 1
ATOM 1693 C CA . LEU A 1 212 ? 16.225 -20.578 -22.272 1.00 91.62 212 LEU A CA 1
ATOM 1694 C C . LEU A 1 212 ? 17.493 -19.757 -22.574 1.00 91.62 212 LEU A C 1
ATOM 1696 O O . LEU A 1 212 ? 17.807 -19.517 -23.739 1.00 91.62 212 LEU A O 1
ATOM 1700 N N . PHE A 1 213 ? 18.278 -19.384 -21.557 1.00 89.31 213 PHE A N 1
ATOM 1701 C CA . PHE A 1 213 ? 19.593 -18.765 -21.750 1.00 89.31 213 PHE A CA 1
ATOM 1702 C C . PHE A 1 213 ? 20.585 -19.731 -22.410 1.00 89.31 213 PHE A C 1
ATOM 1704 O O . PHE A 1 213 ? 21.269 -19.336 -23.351 1.00 89.31 213 PHE A O 1
ATOM 1711 N N . ASN A 1 214 ? 20.626 -20.997 -21.982 1.00 91.19 214 ASN A N 1
ATOM 1712 C CA . ASN A 1 214 ? 21.476 -22.023 -22.591 1.00 91.19 214 ASN A CA 1
ATOM 1713 C C . ASN A 1 214 ? 21.077 -22.306 -24.050 1.00 91.19 214 ASN A C 1
ATOM 1715 O O . ASN A 1 214 ? 21.952 -22.379 -24.905 1.00 91.19 214 ASN A O 1
ATOM 1719 N N . GLU A 1 215 ? 19.780 -22.376 -24.363 1.00 91.75 215 GLU A N 1
ATOM 1720 C CA . GLU A 1 215 ? 19.265 -22.508 -25.735 1.00 91.75 215 GLU A CA 1
ATOM 1721 C C . GLU A 1 215 ? 19.709 -21.326 -26.615 1.00 91.75 215 GLU A C 1
ATOM 1723 O O . GLU A 1 215 ? 20.193 -21.516 -27.732 1.00 91.75 215 GLU A O 1
ATOM 1728 N N . LYS A 1 216 ? 19.623 -20.091 -26.102 1.00 90.25 216 LYS A N 1
ATOM 1729 C CA . LYS A 1 216 ? 20.076 -18.895 -26.831 1.00 90.25 216 LYS A CA 1
ATOM 1730 C C . LYS A 1 216 ? 21.600 -18.809 -26.946 1.00 90.25 216 LYS A C 1
ATOM 1732 O O . LYS A 1 216 ? 22.085 -18.348 -27.978 1.00 90.25 216 LYS A O 1
ATOM 1737 N N . LEU A 1 217 ? 22.349 -19.279 -25.948 1.00 91.06 217 LEU A N 1
ATOM 1738 C CA . LEU A 1 217 ? 23.809 -19.385 -25.991 1.00 91.06 217 LEU A CA 1
ATOM 1739 C C . LEU A 1 217 ? 24.259 -20.429 -27.021 1.00 91.06 217 LEU A C 1
ATOM 1741 O O . LEU A 1 217 ? 25.135 -20.131 -27.829 1.00 91.06 217 LEU A O 1
ATOM 1745 N N . GLN A 1 218 ? 23.620 -21.600 -27.057 1.00 91.75 218 GLN A N 1
ATOM 1746 C CA . GLN A 1 218 ? 23.880 -22.634 -28.058 1.00 91.75 218 GLN A CA 1
ATOM 1747 C C . GLN A 1 218 ? 23.545 -22.126 -29.468 1.00 91.75 218 GLN A C 1
ATOM 1749 O O . GLN A 1 218 ? 24.392 -22.185 -30.353 1.00 91.75 218 GLN A O 1
ATOM 1754 N N . LEU A 1 219 ? 22.374 -21.512 -29.674 1.00 92.88 219 LEU A N 1
ATOM 1755 C CA . LEU A 1 219 ? 22.001 -20.911 -30.962 1.00 92.88 219 LEU A CA 1
ATOM 1756 C C . LEU A 1 219 ? 22.968 -19.788 -31.395 1.00 92.88 219 LEU A C 1
ATOM 1758 O O . LEU A 1 219 ? 23.173 -19.560 -32.590 1.00 92.88 219 LEU A O 1
ATOM 1762 N N . MET A 1 220 ? 23.566 -19.067 -30.441 1.00 90.19 220 MET A N 1
ATOM 1763 C CA . MET A 1 220 ? 24.610 -18.073 -30.701 1.00 90.19 220 MET A CA 1
ATOM 1764 C C . MET A 1 220 ? 25.942 -18.732 -31.086 1.00 90.19 220 MET A C 1
ATOM 1766 O O . MET A 1 220 ? 26.602 -18.250 -32.006 1.00 90.19 220 MET A O 1
ATOM 1770 N N . GLN A 1 221 ? 26.319 -19.834 -30.432 1.00 91.38 221 GLN A N 1
ATOM 1771 C CA . GLN A 1 221 ? 27.500 -20.637 -30.760 1.00 91.38 221 GLN A CA 1
ATOM 1772 C C . GLN A 1 221 ? 27.367 -21.263 -32.154 1.00 91.38 221 GLN A C 1
ATOM 1774 O O . GLN A 1 221 ? 28.211 -20.997 -33.003 1.00 91.38 221 GLN A O 1
ATOM 1779 N N . GLU A 1 222 ? 26.263 -21.953 -32.446 1.00 91.44 222 GLU A N 1
ATOM 1780 C CA . GLU A 1 222 ? 25.957 -22.534 -33.763 1.00 91.44 222 GLU A CA 1
ATOM 1781 C C . GLU A 1 222 ? 26.002 -21.481 -34.883 1.00 91.44 222 GLU A C 1
ATOM 1783 O O . GLU A 1 222 ? 26.589 -21.707 -35.943 1.00 91.44 222 GLU A O 1
ATOM 1788 N N . LYS A 1 223 ? 25.440 -20.283 -34.652 1.00 90.56 223 LYS A N 1
ATOM 1789 C CA . LYS A 1 223 ? 25.526 -19.168 -35.612 1.00 90.56 223 LYS A CA 1
ATOM 1790 C C . LYS A 1 223 ? 26.934 -18.594 -35.745 1.00 90.56 223 LYS A C 1
ATOM 1792 O O . LYS A 1 223 ? 27.303 -18.191 -36.846 1.00 90.56 223 LYS A O 1
ATOM 1797 N N . SER A 1 224 ? 27.709 -18.549 -34.664 1.00 89.50 224 SER A N 1
ATOM 1798 C CA . SER A 1 224 ? 29.110 -18.113 -34.682 1.00 89.50 224 SER A CA 1
ATOM 1799 C C . SER A 1 224 ? 29.981 -19.097 -35.466 1.00 89.50 224 SER A C 1
ATOM 1801 O O . SER A 1 224 ? 30.746 -18.686 -36.335 1.00 89.50 224 SER A O 1
ATOM 1803 N N . GLU A 1 225 ? 29.804 -20.400 -35.249 1.00 90.94 225 GLU A N 1
ATOM 1804 C CA . GLU A 1 225 ? 30.486 -21.465 -35.985 1.00 90.94 225 GLU A CA 1
ATOM 1805 C C . GLU A 1 225 ? 30.094 -21.468 -37.466 1.00 90.94 225 GLU A C 1
ATOM 1807 O O . GLU A 1 225 ? 30.972 -21.472 -38.328 1.00 90.94 225 GLU A O 1
ATOM 1812 N N . ALA A 1 226 ? 28.800 -21.358 -37.788 1.00 90.56 226 ALA A N 1
ATOM 1813 C CA . ALA A 1 226 ? 28.329 -21.240 -39.167 1.00 90.56 226 ALA A CA 1
ATOM 1814 C C . ALA A 1 226 ? 28.857 -19.970 -39.863 1.00 90.56 226 ALA A C 1
ATOM 1816 O O . ALA A 1 226 ? 29.251 -20.020 -41.032 1.00 90.56 226 ALA A O 1
ATOM 1817 N N . PHE A 1 227 ? 28.922 -18.836 -39.152 1.00 90.62 227 PHE A N 1
ATOM 1818 C CA . PHE A 1 227 ? 29.542 -17.610 -39.658 1.00 90.62 227 PHE A CA 1
ATOM 1819 C C . PHE A 1 227 ? 31.046 -17.790 -39.885 1.00 90.62 227 PHE A C 1
ATOM 1821 O O . PHE A 1 227 ? 31.542 -17.418 -40.945 1.00 90.62 227 PHE A O 1
ATOM 1828 N N . MET A 1 228 ? 31.772 -18.399 -38.945 1.00 91.25 228 MET A N 1
ATOM 1829 C CA . MET A 1 228 ? 33.209 -18.651 -39.069 1.00 91.25 228 MET A CA 1
ATOM 1830 C C . MET A 1 228 ? 33.529 -19.642 -40.192 1.00 91.25 228 MET A C 1
ATOM 1832 O O . MET A 1 228 ? 34.494 -19.426 -40.923 1.00 91.25 228 MET A O 1
ATOM 1836 N N . LEU A 1 229 ? 32.704 -20.672 -40.392 1.00 91.69 229 LEU A N 1
ATOM 1837 C CA . LEU A 1 229 ? 32.808 -21.604 -41.516 1.00 91.69 229 LEU A CA 1
ATOM 1838 C C . LEU A 1 229 ? 32.563 -20.885 -42.852 1.00 91.69 229 LEU A C 1
ATOM 1840 O O . LEU A 1 229 ? 33.337 -21.047 -43.794 1.00 91.69 229 LEU A O 1
ATOM 1844 N N . SER A 1 230 ? 31.530 -20.038 -42.918 1.00 89.25 230 SER A N 1
ATOM 1845 C CA . SER A 1 230 ? 31.222 -19.207 -44.089 1.00 89.25 230 SER A CA 1
ATOM 1846 C C . SER A 1 230 ? 32.344 -18.205 -44.393 1.00 89.25 230 SER A C 1
ATOM 1848 O O . SER A 1 230 ? 32.783 -18.091 -45.535 1.00 89.25 230 SER A O 1
ATOM 1850 N N . TYR A 1 231 ? 32.893 -17.547 -43.367 1.00 89.38 231 TYR A N 1
ATOM 1851 C CA . TYR A 1 231 ? 34.032 -16.637 -43.479 1.00 89.38 231 TYR A CA 1
ATOM 1852 C C . TYR A 1 231 ? 35.307 -17.360 -43.936 1.00 89.38 231 TYR A C 1
ATOM 1854 O O . TYR A 1 231 ? 35.993 -16.872 -44.832 1.00 89.38 231 TYR A O 1
ATOM 1862 N N . GLN A 1 232 ? 35.623 -18.535 -43.379 1.00 89.75 232 GLN A N 1
ATOM 1863 C CA . GLN A 1 232 ? 36.763 -19.341 -43.828 1.00 89.75 232 GLN A CA 1
ATOM 1864 C C . GLN A 1 232 ? 36.588 -19.813 -45.274 1.00 89.75 232 GLN A C 1
ATOM 1866 O O . GLN A 1 232 ? 37.543 -19.743 -46.048 1.00 89.75 232 GLN A O 1
ATOM 1871 N N . LYS A 1 233 ? 35.375 -20.227 -45.664 1.00 91.69 233 LYS A N 1
ATOM 1872 C CA . LYS A 1 233 ? 35.050 -20.582 -47.048 1.00 91.69 233 LYS A CA 1
ATOM 1873 C C . LYS A 1 233 ? 35.239 -19.387 -47.986 1.00 91.69 233 LYS A C 1
ATOM 1875 O O . LYS A 1 233 ? 36.030 -19.493 -48.917 1.00 91.69 233 LYS A O 1
ATOM 1880 N N . ALA A 1 234 ? 34.614 -18.246 -47.700 1.00 87.12 234 ALA A N 1
ATOM 1881 C CA . ALA A 1 234 ? 34.733 -17.032 -48.508 1.00 87.12 234 ALA A CA 1
ATOM 1882 C C . ALA A 1 234 ? 36.182 -16.515 -48.581 1.00 87.12 234 ALA A C 1
ATOM 1884 O O . ALA A 1 234 ? 36.626 -16.055 -49.628 1.00 87.12 234 ALA A O 1
ATOM 1885 N N . LYS A 1 235 ? 36.959 -16.643 -47.496 1.00 91.19 235 LYS A N 1
ATOM 1886 C CA . LYS A 1 235 ? 38.399 -16.342 -47.473 1.00 91.19 235 LYS A CA 1
ATOM 1887 C C . LYS A 1 235 ? 39.208 -17.315 -48.335 1.00 91.19 235 LYS A C 1
ATOM 1889 O O . LYS A 1 235 ? 40.150 -16.889 -48.994 1.00 91.19 235 LYS A O 1
ATOM 1894 N N . SER A 1 236 ? 38.854 -18.599 -48.350 1.00 88.06 236 SER A N 1
ATOM 1895 C CA . SER A 1 236 ? 39.474 -19.600 -49.227 1.00 88.06 236 SER A CA 1
ATOM 1896 C C . SER A 1 236 ? 39.154 -19.321 -50.699 1.00 88.06 236 SER A C 1
ATOM 1898 O O . SER A 1 236 ? 40.059 -19.264 -51.524 1.00 88.06 236 SER A O 1
ATOM 1900 N N . GLU A 1 237 ? 37.890 -19.036 -51.020 1.00 89.75 237 GLU A N 1
ATOM 1901 C CA . GLU A 1 237 ? 37.435 -18.655 -52.363 1.00 89.75 237 GLU A CA 1
ATOM 1902 C C . GLU A 1 237 ? 38.105 -17.354 -52.839 1.00 89.75 237 GLU A C 1
ATOM 1904 O O . GLU A 1 237 ? 38.599 -17.296 -53.964 1.00 89.75 237 GLU A O 1
ATOM 1909 N N . ALA A 1 238 ? 38.227 -16.346 -51.968 1.00 85.62 238 ALA A N 1
ATOM 1910 C CA . ALA A 1 238 ? 38.965 -15.116 -52.253 1.00 85.62 238 ALA A CA 1
ATOM 1911 C C . ALA A 1 238 ? 40.471 -15.362 -52.449 1.00 85.62 238 ALA A C 1
ATOM 1913 O O . ALA A 1 238 ? 41.055 -14.804 -53.372 1.00 85.62 238 ALA A O 1
ATOM 1914 N N . ASN A 1 239 ? 41.102 -16.223 -51.643 1.00 89.06 239 ASN A N 1
ATOM 1915 C CA . ASN A 1 239 ? 42.506 -16.603 -51.828 1.00 89.06 239 ASN A CA 1
ATOM 1916 C C . ASN A 1 239 ? 42.726 -17.354 -53.152 1.00 89.06 239 ASN A C 1
ATOM 1918 O O . ASN A 1 239 ? 43.710 -17.090 -53.837 1.00 89.06 239 ASN A O 1
ATOM 1922 N N . ILE A 1 240 ? 41.810 -18.247 -53.540 1.00 89.25 240 ILE A N 1
ATOM 1923 C CA . ILE A 1 240 ? 41.843 -18.943 -54.835 1.00 89.25 240 ILE A CA 1
ATOM 1924 C C . ILE A 1 240 ? 41.670 -17.936 -55.979 1.00 89.25 240 ILE A C 1
ATOM 1926 O O . ILE A 1 240 ? 42.415 -17.997 -56.954 1.00 89.25 240 ILE A O 1
ATOM 1930 N N . ALA A 1 241 ? 40.753 -16.973 -55.856 1.00 85.12 241 ALA A N 1
ATOM 1931 C CA . ALA A 1 241 ? 40.578 -15.907 -56.841 1.00 85.12 241 ALA A CA 1
ATOM 1932 C C . ALA A 1 241 ? 41.818 -14.998 -56.945 1.00 85.12 241 ALA A C 1
ATOM 1934 O O . ALA A 1 241 ? 42.230 -14.657 -58.051 1.00 85.12 241 ALA A O 1
ATOM 1935 N N . ILE A 1 242 ? 42.465 -14.660 -55.823 1.00 86.62 242 ILE A N 1
ATOM 1936 C CA . ILE A 1 242 ? 43.741 -13.927 -55.803 1.00 86.62 242 ILE A CA 1
ATOM 1937 C C . ILE A 1 242 ? 44.828 -14.743 -56.508 1.00 86.62 242 ILE A C 1
ATOM 1939 O O . ILE A 1 242 ? 45.458 -14.221 -57.419 1.00 86.62 242 ILE A O 1
ATOM 1943 N N . GLN A 1 243 ? 44.989 -16.030 -56.188 1.00 87.69 243 GLN A N 1
ATOM 1944 C CA . GLN A 1 243 ? 45.957 -16.907 -56.859 1.00 87.69 243 GLN A CA 1
ATOM 1945 C C . GLN A 1 243 ? 45.669 -17.066 -58.359 1.00 87.69 243 GLN A C 1
ATOM 1947 O O . GLN A 1 243 ? 46.602 -17.116 -59.156 1.00 87.69 243 GLN A O 1
ATOM 1952 N N . GLN A 1 244 ? 44.399 -17.099 -58.774 1.00 86.62 244 GLN A N 1
ATOM 1953 C CA . GLN A 1 244 ? 44.014 -17.090 -60.188 1.00 86.62 244 GLN A CA 1
ATOM 1954 C C . GLN A 1 244 ? 44.358 -15.757 -60.864 1.00 86.62 244 GLN A C 1
ATOM 1956 O O . GLN A 1 244 ? 44.868 -15.768 -61.980 1.00 86.62 244 GLN A O 1
ATOM 1961 N N . VAL A 1 245 ? 44.148 -14.618 -60.196 1.00 84.88 245 VAL A N 1
ATOM 1962 C CA . VAL A 1 245 ? 44.537 -13.288 -60.696 1.00 84.88 245 VAL A CA 1
ATOM 1963 C C . VAL A 1 245 ? 46.059 -13.124 -60.739 1.00 84.88 245 VAL A C 1
ATOM 1965 O O . VAL A 1 245 ? 46.571 -12.540 -61.688 1.00 84.88 245 VAL A O 1
ATOM 1968 N N . GLU A 1 246 ? 46.804 -13.669 -59.778 1.00 86.56 246 GLU A N 1
ATOM 1969 C CA . GLU A 1 246 ? 48.271 -13.667 -59.767 1.00 86.56 246 GLU A CA 1
ATOM 1970 C C . GLU A 1 246 ? 48.849 -14.593 -60.842 1.00 86.56 246 GLU A C 1
ATOM 1972 O O . GLU A 1 246 ? 49.730 -14.174 -61.591 1.00 86.56 246 GLU A O 1
ATOM 1977 N N . ALA A 1 247 ? 48.304 -15.801 -61.009 1.00 84.31 247 ALA A N 1
ATOM 1978 C CA . ALA A 1 247 ? 48.674 -16.707 -62.093 1.00 84.31 247 ALA A CA 1
ATOM 1979 C C . ALA A 1 247 ? 48.310 -16.131 -63.472 1.00 84.31 247 ALA A C 1
ATOM 1981 O O . ALA A 1 247 ? 49.104 -16.228 -64.407 1.00 84.31 247 ALA A O 1
ATOM 1982 N N . PHE A 1 248 ? 47.151 -15.476 -63.604 1.00 85.44 248 PHE A N 1
ATOM 1983 C CA . PHE A 1 248 ? 46.760 -14.772 -64.825 1.00 85.44 248 PHE A CA 1
ATOM 1984 C C . PHE A 1 248 ? 47.656 -13.557 -65.086 1.00 85.44 248 PHE A C 1
ATOM 1986 O O . PHE A 1 248 ? 48.079 -13.358 -66.217 1.00 85.44 248 PHE A O 1
ATOM 1993 N N . LYS A 1 249 ? 48.032 -12.790 -64.055 1.00 85.56 249 LYS A N 1
ATOM 1994 C CA . LYS A 1 249 ? 49.015 -11.698 -64.140 1.00 85.56 249 LYS A CA 1
ATOM 1995 C C . LYS A 1 249 ? 50.390 -12.217 -64.559 1.00 85.56 249 LYS A C 1
ATOM 1997 O O . LYS A 1 249 ? 51.019 -11.605 -65.415 1.00 85.56 249 LYS A O 1
ATOM 2002 N N . GLU A 1 250 ? 50.848 -13.350 -64.027 1.00 85.12 250 GLU A N 1
ATOM 2003 C CA . GLU A 1 250 ? 52.069 -14.013 -64.494 1.00 85.12 250 GLU A CA 1
ATOM 2004 C C . GLU A 1 250 ? 51.956 -14.472 -65.949 1.00 85.12 250 GLU A C 1
ATOM 2006 O O . GLU A 1 250 ? 52.909 -14.303 -66.705 1.00 85.12 250 GLU A O 1
ATOM 2011 N N . GLN A 1 251 ? 50.819 -15.035 -66.367 1.00 84.56 251 GLN A N 1
ATOM 2012 C CA . GLN A 1 251 ? 50.576 -15.393 -67.768 1.00 84.56 251 GLN A CA 1
ATOM 2013 C C . GLN A 1 251 ? 50.551 -14.151 -68.666 1.00 84.56 251 GLN A C 1
ATOM 2015 O O . GLN A 1 251 ? 51.152 -14.181 -69.732 1.00 84.56 251 GLN A O 1
ATOM 2020 N N . LEU A 1 252 ? 49.953 -13.043 -68.221 1.00 84.00 252 LEU A N 1
ATOM 2021 C CA . LEU A 1 252 ? 49.951 -11.757 -68.920 1.00 84.00 252 LEU A CA 1
ATOM 2022 C C . LEU A 1 252 ? 51.361 -11.176 -69.037 1.00 84.00 252 LEU A C 1
ATOM 2024 O O . LEU A 1 252 ? 51.731 -10.710 -70.107 1.00 84.00 252 LEU A O 1
ATOM 2028 N N . VAL A 1 253 ? 52.173 -11.245 -67.978 1.00 85.00 253 VAL A N 1
ATOM 2029 C CA . VAL A 1 253 ? 53.583 -10.823 -67.999 1.00 85.00 253 VAL A CA 1
ATOM 2030 C C . VAL A 1 253 ? 54.412 -11.735 -68.903 1.00 85.00 253 VAL A C 1
ATOM 2032 O O . VAL A 1 253 ? 55.203 -11.231 -69.693 1.00 85.00 253 VAL A O 1
ATOM 2035 N N . LYS A 1 254 ? 54.207 -13.058 -68.865 1.00 84.38 254 LYS A N 1
ATOM 2036 C CA . LYS A 1 254 ? 54.866 -14.016 -69.772 1.00 84.38 254 LYS A CA 1
ATOM 2037 C C . LYS A 1 254 ? 54.440 -13.792 -71.225 1.00 84.38 254 LYS A C 1
ATOM 2039 O O . LYS A 1 254 ? 55.297 -13.836 -72.099 1.00 84.38 254 LYS A O 1
ATOM 2044 N N . TYR A 1 255 ? 53.172 -13.468 -71.479 1.00 83.81 255 TYR A N 1
ATOM 2045 C CA . TYR A 1 255 ? 52.653 -13.122 -72.802 1.00 83.81 255 TYR A CA 1
ATOM 2046 C C . TYR A 1 255 ? 53.201 -11.779 -73.295 1.00 83.81 255 TYR A C 1
ATOM 2048 O O . TYR A 1 255 ? 53.708 -11.720 -74.405 1.00 83.81 255 TYR A O 1
ATOM 2056 N N . TYR A 1 256 ? 53.206 -10.722 -72.475 1.00 80.12 256 TYR A N 1
ATOM 2057 C CA . TYR A 1 256 ? 53.850 -9.445 -72.811 1.00 80.12 256 TYR A CA 1
ATOM 2058 C C . TYR A 1 256 ? 55.360 -9.596 -73.013 1.00 80.12 256 TYR A C 1
ATOM 2060 O O . TYR A 1 256 ? 55.923 -8.944 -73.885 1.00 80.12 256 TYR A O 1
ATOM 2068 N N . HIS A 1 257 ? 56.027 -10.466 -72.255 1.00 82.56 257 HIS A N 1
ATOM 2069 C CA . HIS A 1 257 ? 57.448 -10.752 -72.427 1.00 82.56 257 HIS A CA 1
ATOM 2070 C C . HIS A 1 257 ? 57.712 -11.554 -73.708 1.00 82.56 257 HIS A C 1
ATOM 2072 O O . HIS A 1 257 ? 58.624 -11.208 -74.448 1.00 82.56 257 HIS A O 1
ATOM 2078 N N . GLN A 1 258 ? 56.886 -12.553 -74.036 1.00 83.06 258 GLN A N 1
ATOM 2079 C CA . GLN A 1 258 ? 56.945 -13.269 -75.316 1.00 83.06 258 GLN A CA 1
ATOM 2080 C C . GLN A 1 258 ? 56.584 -12.370 -76.503 1.00 83.06 258 GLN A C 1
ATOM 2082 O O . GLN A 1 258 ? 57.230 -12.466 -77.539 1.00 83.06 258 GLN A O 1
ATOM 2087 N N . ALA A 1 259 ? 55.615 -11.465 -76.356 1.00 79.12 259 ALA A N 1
ATOM 2088 C CA . ALA A 1 259 ? 55.245 -10.477 -77.363 1.00 79.12 259 ALA A CA 1
ATOM 2089 C C . ALA A 1 259 ? 56.350 -9.428 -77.548 1.00 79.12 259 ALA A C 1
ATOM 2091 O O . ALA A 1 259 ? 56.676 -9.106 -78.683 1.00 79.12 259 ALA A O 1
ATOM 2092 N N . ASN A 1 260 ? 56.996 -8.967 -76.472 1.00 81.56 260 ASN A N 1
ATOM 2093 C CA . ASN A 1 260 ? 58.175 -8.104 -76.556 1.00 81.56 260 ASN A CA 1
ATOM 2094 C C . ASN A 1 260 ? 59.384 -8.845 -77.133 1.00 81.56 260 ASN A C 1
ATOM 2096 O O . ASN A 1 260 ? 60.099 -8.258 -77.927 1.00 81.56 260 ASN A O 1
ATOM 2100 N N . ILE A 1 261 ? 59.608 -10.124 -76.816 1.00 82.00 261 ILE A N 1
ATOM 2101 C CA . ILE A 1 261 ? 60.649 -10.940 -77.462 1.00 82.00 261 ILE A CA 1
ATOM 2102 C C . ILE A 1 261 ? 60.325 -11.139 -78.945 1.00 82.00 261 ILE A C 1
ATOM 2104 O O . ILE A 1 261 ? 61.216 -11.024 -79.774 1.00 82.00 261 ILE A O 1
ATOM 2108 N N . ALA A 1 262 ? 59.068 -11.389 -79.313 1.00 80.88 262 ALA A N 1
ATOM 2109 C CA . ALA A 1 262 ? 58.646 -11.498 -80.706 1.00 80.88 262 ALA A CA 1
ATOM 2110 C C . ALA A 1 262 ? 58.772 -10.158 -81.447 1.00 80.88 262 ALA A C 1
ATOM 2112 O O . ALA A 1 262 ? 59.209 -10.149 -82.592 1.00 80.88 262 ALA A O 1
ATOM 2113 N N . PHE A 1 263 ? 58.458 -9.038 -80.791 1.00 79.50 263 PHE A N 1
ATOM 2114 C CA . PHE A 1 263 ? 58.610 -7.687 -81.324 1.00 79.50 263 PHE A CA 1
ATOM 2115 C C . PHE A 1 263 ? 60.082 -7.291 -81.457 1.00 79.50 263 PHE A C 1
ATOM 2117 O O . PHE A 1 263 ? 60.464 -6.813 -82.512 1.00 79.50 263 PHE A O 1
ATOM 2124 N N . ILE A 1 264 ? 60.927 -7.558 -80.457 1.00 82.81 264 ILE A N 1
ATOM 2125 C CA . ILE A 1 264 ? 62.382 -7.353 -80.517 1.00 82.81 264 ILE A CA 1
ATOM 2126 C C . ILE A 1 264 ? 62.988 -8.255 -81.592 1.00 82.81 264 ILE A C 1
ATOM 2128 O O . ILE A 1 264 ? 63.731 -7.765 -82.425 1.00 82.81 264 ILE A O 1
ATOM 2132 N N . ASN A 1 265 ? 62.615 -9.534 -81.667 1.00 82.12 265 ASN A N 1
ATOM 2133 C CA . ASN A 1 265 ? 63.063 -10.427 -82.737 1.00 82.12 265 ASN A CA 1
ATOM 2134 C C . ASN A 1 265 ? 62.548 -9.985 -84.115 1.00 82.12 265 ASN A C 1
ATOM 2136 O O . ASN A 1 265 ? 63.237 -10.201 -85.104 1.00 82.12 265 ASN A O 1
ATOM 2140 N N . ALA A 1 266 ? 61.365 -9.374 -84.212 1.00 78.12 266 ALA A N 1
ATOM 2141 C CA . ALA A 1 266 ? 60.869 -8.774 -85.449 1.00 78.12 266 ALA A CA 1
ATOM 2142 C C . ALA A 1 266 ? 61.611 -7.473 -85.787 1.00 78.12 266 ALA A C 1
ATOM 2144 O O . ALA A 1 266 ? 61.898 -7.246 -86.956 1.00 78.12 266 ALA A O 1
ATOM 2145 N N . LEU A 1 267 ? 61.982 -6.668 -84.787 1.00 81.50 267 LEU A N 1
ATOM 2146 C CA . LEU A 1 267 ? 62.782 -5.456 -84.939 1.00 81.50 267 LEU A CA 1
ATOM 2147 C C . LEU A 1 267 ? 64.200 -5.815 -85.388 1.00 81.50 267 LEU A C 1
ATOM 2149 O O . LEU A 1 267 ? 64.635 -5.334 -86.418 1.00 81.50 267 LEU A O 1
ATOM 2153 N N . SER A 1 268 ? 64.870 -6.744 -84.704 1.00 82.00 268 SER A N 1
ATOM 2154 C CA . SER A 1 268 ? 66.179 -7.274 -85.087 1.00 82.00 268 SER A CA 1
ATOM 2155 C C . SER A 1 268 ? 66.134 -8.036 -86.410 1.00 82.00 268 SER A C 1
ATOM 2157 O O . SER A 1 268 ? 67.095 -7.964 -87.157 1.00 82.00 268 SER A O 1
ATOM 2159 N N . ARG A 1 269 ? 65.030 -8.705 -86.777 1.00 80.75 269 ARG A N 1
ATOM 2160 C CA . ARG A 1 269 ? 64.857 -9.238 -88.143 1.00 80.75 269 ARG A CA 1
ATOM 2161 C C . ARG A 1 269 ? 64.683 -8.131 -89.173 1.00 80.75 269 ARG A C 1
ATOM 2163 O O . ARG A 1 269 ? 65.253 -8.252 -90.243 1.00 80.75 269 ARG A O 1
ATOM 2170 N N . LEU A 1 270 ? 63.937 -7.069 -88.875 1.00 79.00 270 LEU A N 1
ATOM 2171 C CA . LEU A 1 270 ? 63.792 -5.903 -89.749 1.00 79.00 270 LEU A CA 1
ATOM 2172 C C . LEU A 1 270 ? 65.112 -5.130 -89.869 1.00 79.00 270 LEU A C 1
ATOM 2174 O O . LEU A 1 270 ? 65.400 -4.575 -90.919 1.00 79.00 270 LEU A O 1
ATOM 2178 N N . GLU A 1 271 ? 65.922 -5.118 -88.815 1.00 79.00 271 GLU A N 1
ATOM 2179 C CA . GLU A 1 271 ? 67.205 -4.428 -88.722 1.00 79.00 271 GLU A CA 1
ATOM 2180 C C . GLU A 1 271 ? 68.330 -5.242 -89.366 1.00 79.00 271 GLU A C 1
ATOM 2182 O O . GLU A 1 271 ? 69.093 -4.685 -90.144 1.00 79.00 271 GLU A O 1
ATOM 2187 N N . SER A 1 272 ? 68.355 -6.567 -89.188 1.00 78.88 272 SER A N 1
ATOM 2188 C CA . SER A 1 272 ? 69.176 -7.479 -89.991 1.00 78.88 272 SER A CA 1
ATOM 2189 C C . SER A 1 272 ? 68.727 -7.520 -91.450 1.00 78.88 272 SER A C 1
ATOM 2191 O O . SER A 1 272 ? 69.588 -7.569 -92.310 1.00 78.88 272 SER A O 1
ATOM 2193 N N . TYR A 1 273 ? 67.430 -7.426 -91.762 1.00 78.44 273 TYR A N 1
ATOM 2194 C CA . TYR A 1 273 ? 66.936 -7.286 -93.140 1.00 78.44 273 TYR A CA 1
ATOM 2195 C C . TYR A 1 273 ? 67.268 -5.905 -93.720 1.00 78.44 273 TYR A C 1
ATOM 2197 O O . TYR A 1 273 ? 67.536 -5.780 -94.905 1.00 78.44 273 TYR A O 1
ATOM 2205 N N . LYS A 1 274 ? 67.313 -4.852 -92.899 1.00 79.00 274 LYS A N 1
ATOM 2206 C CA . LYS A 1 274 ? 67.794 -3.521 -93.294 1.00 79.00 274 LYS A CA 1
ATOM 2207 C C . LYS A 1 274 ? 69.307 -3.520 -93.497 1.00 79.00 274 LYS A C 1
ATOM 2209 O O . LYS A 1 274 ? 69.762 -2.884 -94.434 1.00 79.00 274 LYS A O 1
ATOM 2214 N N . GLU A 1 275 ? 70.081 -4.231 -92.679 1.00 79.94 275 GLU A N 1
ATOM 2215 C CA . GLU A 1 275 ? 71.505 -4.471 -92.922 1.00 79.94 275 GLU A CA 1
ATOM 2216 C C . GLU A 1 275 ? 71.733 -5.351 -94.149 1.00 79.94 275 GLU A C 1
ATOM 2218 O O . GLU A 1 275 ? 72.661 -5.091 -94.894 1.00 79.94 275 GLU A O 1
ATOM 2223 N N . GLU A 1 276 ? 70.920 -6.382 -94.368 1.00 81.50 276 GLU A N 1
ATOM 2224 C CA . GLU A 1 276 ? 70.989 -7.288 -95.515 1.00 81.50 276 GLU A CA 1
ATOM 2225 C C . GLU A 1 276 ? 70.613 -6.543 -96.791 1.00 81.50 276 GLU A C 1
ATOM 2227 O O . GLU A 1 276 ? 71.355 -6.614 -97.756 1.00 81.50 276 GLU A O 1
ATOM 2232 N N . LYS A 1 277 ? 69.561 -5.716 -96.781 1.00 77.06 277 LYS A N 1
ATOM 2233 C CA . LYS A 1 277 ? 69.220 -4.826 -97.899 1.00 77.06 277 LYS A CA 1
ATOM 2234 C C . LYS A 1 277 ? 70.142 -3.617 -98.027 1.00 77.06 277 LYS A C 1
ATOM 2236 O O . LYS A 1 277 ? 70.269 -3.103 -99.128 1.00 77.06 277 LYS A O 1
ATOM 2241 N N . ALA A 1 278 ? 70.842 -3.192 -96.976 1.00 77.06 278 ALA A N 1
ATOM 2242 C CA . ALA A 1 278 ? 71.945 -2.237 -97.093 1.00 77.06 278 ALA A CA 1
ATOM 2243 C C . ALA A 1 278 ? 73.202 -2.904 -97.666 1.00 77.06 278 ALA A C 1
ATOM 2245 O O . ALA A 1 278 ? 73.867 -2.300 -98.491 1.00 77.06 278 ALA A O 1
ATOM 2246 N N . LYS A 1 279 ? 73.501 -4.155 -97.302 1.00 80.06 279 LYS A N 1
ATOM 2247 C CA . LYS A 1 279 ? 74.596 -4.960 -97.862 1.00 80.06 279 LYS A CA 1
ATOM 2248 C C . LYS A 1 279 ? 74.294 -5.386 -99.294 1.00 80.06 279 LYS A C 1
ATOM 2250 O O . LYS A 1 279 ? 75.203 -5.349 -100.098 1.00 80.06 279 LYS A O 1
ATOM 2255 N N . GLU A 1 280 ? 73.047 -5.689 -99.649 1.00 79.31 280 GLU A N 1
ATOM 2256 C CA . GLU A 1 280 ? 72.602 -5.851 -101.037 1.00 79.31 280 GLU A CA 1
ATOM 2257 C C . GLU A 1 280 ? 72.596 -4.519 -101.781 1.00 79.31 280 GLU A C 1
ATOM 2259 O O . GLU A 1 280 ? 72.895 -4.525 -102.959 1.00 79.31 280 GLU A O 1
ATOM 2264 N N . LEU A 1 281 ? 72.284 -3.380 -101.150 1.00 77.06 281 LEU A N 1
ATOM 2265 C CA . LEU A 1 281 ? 72.342 -2.077 -101.820 1.00 77.06 281 LEU A CA 1
ATOM 2266 C C . LEU A 1 281 ? 73.783 -1.610 -102.034 1.00 77.06 281 LEU A C 1
ATOM 2268 O O . LEU A 1 281 ? 74.075 -1.082 -103.098 1.00 77.06 281 LEU A O 1
ATOM 2272 N N . GLU A 1 282 ? 74.688 -1.808 -101.074 1.00 78.44 282 GLU A N 1
ATOM 2273 C CA . GLU A 1 282 ? 76.118 -1.560 -101.271 1.00 78.44 282 GLU A CA 1
ATOM 2274 C C . GLU A 1 282 ? 76.727 -2.604 -102.208 1.00 78.44 282 GLU A C 1
ATOM 2276 O O . GLU A 1 282 ? 77.454 -2.208 -103.102 1.00 78.44 282 GLU A O 1
ATOM 2281 N N . ALA A 1 283 ? 76.364 -3.888 -102.127 1.00 78.81 283 ALA A N 1
ATOM 2282 C CA . ALA A 1 283 ? 76.797 -4.893 -103.100 1.00 78.81 283 ALA A CA 1
ATOM 2283 C C . ALA A 1 283 ? 76.184 -4.665 -104.487 1.00 78.81 283 ALA A C 1
ATOM 2285 O O . ALA A 1 283 ? 76.844 -4.963 -105.462 1.00 78.81 283 ALA A O 1
ATOM 2286 N N . PHE A 1 284 ? 74.982 -4.093 -104.612 1.00 77.69 284 PHE A N 1
ATOM 2287 C CA . PHE A 1 284 ? 74.381 -3.680 -105.888 1.00 77.69 284 PHE A CA 1
ATOM 2288 C C . PHE A 1 284 ? 74.987 -2.373 -106.394 1.00 77.69 284 PHE A C 1
ATOM 2290 O O . PHE A 1 284 ? 75.128 -2.198 -107.594 1.00 77.69 284 PHE A O 1
ATOM 2297 N N . LYS A 1 285 ? 75.391 -1.450 -105.515 1.00 76.25 285 LYS A N 1
ATOM 2298 C CA . LYS A 1 285 ? 76.221 -0.298 -105.891 1.00 76.25 285 LYS A CA 1
ATOM 2299 C C . LYS A 1 285 ? 77.622 -0.732 -106.285 1.00 76.25 285 LYS A C 1
ATOM 2301 O O . LYS A 1 285 ? 78.191 -0.090 -107.147 1.00 76.25 285 LYS A O 1
ATOM 2306 N N . GLU A 1 286 ? 78.181 -1.765 -105.666 1.00 78.69 286 GLU A N 1
ATOM 2307 C CA . GLU A 1 286 ? 79.524 -2.282 -105.924 1.00 78.69 286 GLU A CA 1
ATOM 2308 C C . GLU A 1 286 ? 79.535 -3.194 -107.154 1.00 78.69 286 GLU A C 1
ATOM 2310 O O . GLU A 1 286 ? 80.462 -3.101 -107.938 1.00 78.69 286 GLU A O 1
ATOM 2315 N N . ASP A 1 287 ? 78.458 -3.939 -107.408 1.00 78.94 287 ASP A N 1
ATOM 2316 C CA . ASP A 1 287 ? 78.140 -4.658 -108.648 1.00 78.94 287 ASP A CA 1
ATOM 2317 C C . ASP A 1 287 ? 77.804 -3.691 -109.786 1.00 78.94 287 ASP A C 1
ATOM 2319 O O . ASP A 1 287 ? 78.339 -3.836 -110.871 1.00 78.94 287 ASP A O 1
ATOM 2323 N N . LYS A 1 288 ? 77.015 -2.631 -109.564 1.00 75.06 288 LYS A N 1
ATOM 2324 C CA . LYS A 1 288 ? 76.774 -1.594 -110.587 1.00 75.06 288 LYS A CA 1
ATOM 2325 C C . LYS A 1 288 ? 77.945 -0.638 -110.758 1.00 75.06 288 LYS A C 1
ATOM 2327 O O . LYS A 1 288 ? 78.072 -0.039 -111.818 1.00 75.06 288 LYS A O 1
ATOM 2332 N N . LYS A 1 289 ? 78.824 -0.512 -109.765 1.00 77.12 289 LYS A N 1
ATOM 2333 C CA . LYS A 1 289 ? 80.143 0.110 -109.905 1.00 77.12 289 LYS A CA 1
ATOM 2334 C C . LYS A 1 289 ? 81.098 -0.841 -110.615 1.00 77.12 289 LYS A C 1
ATOM 2336 O O . LYS A 1 289 ? 81.875 -0.353 -111.409 1.00 77.12 289 LYS A O 1
ATOM 2341 N N . HIS A 1 290 ? 81.021 -2.151 -110.400 1.00 75.94 290 HIS A N 1
ATOM 2342 C CA . HIS A 1 290 ? 81.813 -3.135 -111.128 1.00 75.94 290 HIS A CA 1
ATOM 2343 C C . HIS A 1 290 ? 81.359 -3.220 -112.584 1.00 75.94 290 HIS A C 1
ATOM 2345 O O . HIS A 1 290 ? 82.220 -3.170 -113.439 1.00 75.94 290 HIS A O 1
ATOM 2351 N N . ASP A 1 291 ? 80.057 -3.193 -112.883 1.00 76.88 291 ASP A N 1
ATOM 2352 C CA . ASP A 1 291 ? 79.506 -2.994 -114.230 1.00 76.88 291 ASP A CA 1
ATOM 2353 C C . ASP A 1 291 ? 79.897 -1.633 -114.800 1.00 76.88 291 ASP A C 1
ATOM 2355 O O . ASP A 1 291 ? 80.175 -1.543 -115.982 1.00 76.88 291 ASP A O 1
ATOM 2359 N N . LEU A 1 292 ? 79.901 -0.551 -114.012 1.00 73.31 292 LEU A N 1
ATOM 2360 C CA . LEU A 1 292 ? 80.282 0.777 -114.505 1.00 73.31 292 LEU A CA 1
ATOM 2361 C C . LEU A 1 292 ? 81.793 0.890 -114.731 1.00 73.31 292 LEU A C 1
ATOM 2363 O O . LEU A 1 292 ? 82.213 1.606 -115.632 1.00 73.31 292 LEU A O 1
ATOM 2367 N N . ASP A 1 293 ? 82.606 0.214 -113.927 1.00 77.50 293 ASP A N 1
ATOM 2368 C CA . ASP A 1 293 ? 84.061 0.181 -114.033 1.00 77.50 293 ASP A CA 1
ATOM 2369 C C . ASP A 1 293 ? 84.495 -0.852 -115.089 1.00 77.50 293 ASP A C 1
ATOM 2371 O O . ASP A 1 293 ? 85.412 -0.548 -115.834 1.00 77.50 293 ASP A O 1
ATOM 2375 N N . LEU A 1 294 ? 83.768 -1.963 -115.281 1.00 77.06 294 LEU A N 1
ATOM 2376 C CA . LEU A 1 294 ? 83.866 -2.864 -116.440 1.00 77.06 294 LEU A CA 1
ATOM 2377 C C . LEU A 1 294 ? 83.378 -2.180 -117.711 1.00 77.06 294 LEU A C 1
ATOM 2379 O O . LEU A 1 294 ? 84.042 -2.285 -118.720 1.00 77.06 294 LEU A O 1
ATOM 2383 N N . TYR A 1 295 ? 82.277 -1.431 -117.690 1.00 72.81 295 TYR A N 1
ATOM 2384 C CA . TYR A 1 295 ? 81.809 -0.667 -118.848 1.00 72.81 295 TYR A CA 1
ATOM 2385 C C . TYR A 1 295 ? 82.758 0.492 -119.161 1.00 72.81 295 TYR A C 1
ATOM 2387 O O . TYR A 1 295 ? 82.948 0.819 -120.326 1.00 72.81 295 TYR A O 1
ATOM 2395 N N . LYS A 1 296 ? 83.407 1.098 -118.155 1.00 71.50 296 LYS A N 1
ATOM 2396 C CA . LYS A 1 296 ? 84.546 2.004 -118.372 1.00 71.50 296 LYS A CA 1
ATOM 2397 C C . LYS A 1 296 ? 85.769 1.259 -118.876 1.00 71.50 296 LYS A C 1
ATOM 2399 O O . LYS A 1 296 ? 86.486 1.850 -119.662 1.00 71.50 296 LYS A O 1
ATOM 2404 N N . GLU A 1 297 ? 86.060 0.044 -118.431 1.00 75.75 297 GLU A N 1
ATOM 2405 C CA . GLU A 1 297 ? 87.259 -0.701 -118.824 1.00 75.75 297 GLU A CA 1
ATOM 2406 C C . GLU A 1 297 ? 87.096 -1.290 -120.229 1.00 75.75 297 GLU A C 1
ATOM 2408 O O . GLU A 1 297 ? 87.987 -1.107 -121.043 1.00 75.75 297 GLU A O 1
ATOM 2413 N N . GLU A 1 298 ? 85.923 -1.820 -120.580 1.00 74.56 298 GLU A N 1
ATOM 2414 C CA . GLU A 1 298 ? 85.473 -2.091 -121.946 1.00 74.56 298 GLU A CA 1
ATOM 2415 C C . GLU A 1 298 ? 85.480 -0.812 -122.777 1.00 74.56 298 GLU A C 1
ATOM 2417 O O . GLU A 1 298 ? 86.149 -0.790 -123.797 1.00 74.56 298 GLU A O 1
ATOM 2422 N N . LYS A 1 299 ? 84.830 0.291 -122.365 1.00 71.44 299 LYS A N 1
ATOM 2423 C CA . LYS A 1 299 ? 84.861 1.533 -123.162 1.00 71.44 299 LYS A CA 1
ATOM 2424 C C . LYS A 1 299 ? 86.231 2.191 -123.212 1.00 71.44 299 LYS A C 1
ATOM 2426 O O . LYS A 1 299 ? 86.477 2.915 -124.163 1.00 71.44 299 LYS A O 1
ATOM 2431 N N . THR A 1 300 ? 87.132 1.943 -122.265 1.00 71.69 300 THR A N 1
ATOM 2432 C CA . THR A 1 300 ? 88.521 2.419 -122.323 1.00 71.69 300 THR A CA 1
ATOM 2433 C C . THR A 1 300 ? 89.354 1.492 -123.192 1.00 71.69 300 THR A C 1
ATOM 2435 O O . THR A 1 300 ? 90.126 1.996 -123.983 1.00 71.69 300 THR A O 1
ATOM 2438 N N . GLN A 1 301 ? 89.165 0.172 -123.155 1.00 71.44 301 GLN A N 1
ATOM 2439 C CA . GLN A 1 301 ? 89.807 -0.760 -124.087 1.00 71.44 301 GLN A CA 1
ATOM 2440 C C . GLN A 1 301 ? 89.261 -0.613 -125.510 1.00 71.44 301 GLN A C 1
ATOM 2442 O O . GLN A 1 301 ? 90.019 -0.769 -126.454 1.00 71.44 301 GLN A O 1
ATOM 2447 N N . GLU A 1 302 ? 87.990 -0.267 -125.694 1.00 70.81 302 GLU A N 1
ATOM 2448 C CA . GLU A 1 302 ? 87.362 0.015 -126.986 1.00 70.81 302 GLU A CA 1
ATOM 2449 C C . GLU A 1 302 ? 87.745 1.412 -127.480 1.00 70.81 302 GLU A C 1
ATOM 2451 O O . GLU A 1 302 ? 88.016 1.560 -128.663 1.00 70.81 302 GLU A O 1
ATOM 2456 N N . LEU A 1 303 ? 87.850 2.422 -126.605 1.00 69.31 303 LEU A N 1
ATOM 2457 C CA . LEU A 1 303 ? 88.379 3.744 -126.963 1.00 69.31 303 LEU A CA 1
ATOM 2458 C C . LEU A 1 303 ? 89.882 3.690 -127.250 1.00 69.31 303 LEU A C 1
ATOM 2460 O O . LEU A 1 303 ? 90.319 4.353 -128.179 1.00 69.31 303 LEU A O 1
ATOM 2464 N N . GLU A 1 304 ? 90.660 2.906 -126.504 1.00 70.25 304 GLU A N 1
ATOM 2465 C CA . GLU A 1 304 ? 92.101 2.732 -126.710 1.00 70.25 304 GLU A CA 1
ATOM 2466 C C . GLU A 1 304 ? 92.359 1.819 -127.920 1.00 70.25 304 GLU A C 1
ATOM 2468 O O . GLU A 1 304 ? 93.195 2.156 -128.740 1.00 70.25 304 GLU A O 1
ATOM 2473 N N . SER A 1 305 ? 91.559 0.769 -128.155 1.00 73.50 305 SER A N 1
ATOM 2474 C CA . SER A 1 305 ? 91.599 -0.006 -129.412 1.00 73.50 305 SER A CA 1
ATOM 2475 C C . SER A 1 305 ? 91.119 0.815 -130.607 1.00 73.50 305 SER A C 1
ATOM 2477 O O . SER A 1 305 ? 91.658 0.668 -131.696 1.00 73.50 305 SER A O 1
ATOM 2479 N N . TYR A 1 306 ? 90.129 1.697 -130.435 1.00 68.06 306 TYR A N 1
ATOM 2480 C CA . TYR A 1 306 ? 89.702 2.640 -131.470 1.00 68.06 306 TYR A CA 1
ATOM 2481 C C . TYR A 1 306 ? 90.759 3.721 -131.695 1.00 68.06 306 TYR A C 1
ATOM 2483 O O . TYR A 1 306 ? 90.967 4.120 -132.828 1.00 68.06 306 TYR A O 1
ATOM 2491 N N . LYS A 1 307 ? 91.461 4.178 -130.657 1.00 71.25 307 LYS A N 1
ATOM 2492 C CA . LYS A 1 307 ? 92.577 5.127 -130.738 1.00 71.25 307 LYS A CA 1
ATOM 2493 C C . LYS A 1 307 ? 93.808 4.489 -131.366 1.00 71.25 307 LYS A C 1
ATOM 2495 O O . LYS A 1 307 ? 94.423 5.153 -132.179 1.00 71.25 307 LYS A O 1
ATOM 2500 N N . ASP A 1 308 ? 94.134 3.239 -131.063 1.00 75.44 308 ASP A N 1
ATOM 2501 C CA . ASP A 1 308 ? 95.247 2.504 -131.665 1.00 75.44 308 ASP A CA 1
ATOM 2502 C C . ASP A 1 308 ? 94.914 2.142 -133.112 1.00 75.44 308 ASP A C 1
ATOM 2504 O O . ASP A 1 308 ? 95.698 2.436 -134.009 1.00 75.44 308 ASP A O 1
ATOM 2508 N N . ALA A 1 309 ? 93.704 1.638 -133.383 1.00 72.19 309 ALA A N 1
ATOM 2509 C CA . ALA A 1 309 ? 93.218 1.458 -134.747 1.00 72.19 309 ALA A CA 1
ATOM 2510 C C . ALA A 1 309 ? 93.165 2.791 -135.504 1.00 72.19 309 ALA A C 1
ATOM 2512 O O . ALA A 1 309 ? 93.505 2.815 -136.682 1.00 72.19 309 ALA A O 1
ATOM 2513 N N . LYS A 1 310 ? 92.796 3.910 -134.857 1.00 67.06 310 LYS A N 1
ATOM 2514 C CA . LYS A 1 310 ? 92.735 5.227 -135.508 1.00 67.06 310 LYS A CA 1
ATOM 2515 C C . LYS A 1 310 ? 94.085 5.927 -135.606 1.00 67.06 310 LYS A C 1
ATOM 2517 O O . LYS A 1 310 ? 94.265 6.702 -136.535 1.00 67.06 310 LYS A O 1
ATOM 2522 N N . ALA A 1 311 ? 95.038 5.610 -134.738 1.00 66.62 311 ALA A N 1
ATOM 2523 C CA . ALA A 1 311 ? 96.439 5.991 -134.851 1.00 66.62 311 ALA A CA 1
ATOM 2524 C C . ALA A 1 311 ? 97.116 5.192 -135.964 1.00 66.62 311 ALA A C 1
ATOM 2526 O O . ALA A 1 311 ? 97.861 5.781 -136.728 1.00 66.62 311 ALA A O 1
ATOM 2527 N N . GLN A 1 312 ? 96.791 3.908 -136.130 1.00 70.88 312 GLN A N 1
ATOM 2528 C CA . GLN A 1 312 ? 97.283 3.063 -137.218 1.00 70.88 312 GLN A CA 1
ATOM 2529 C C . GLN A 1 312 ? 96.636 3.423 -138.571 1.00 70.88 312 GLN A C 1
ATOM 2531 O O . GLN A 1 312 ? 97.333 3.487 -139.580 1.00 70.88 312 GLN A O 1
ATOM 2536 N N . ASP A 1 313 ? 95.343 3.769 -138.597 1.00 70.00 313 ASP A N 1
ATOM 2537 C CA . ASP A 1 313 ? 94.677 4.421 -139.740 1.00 70.00 313 ASP A CA 1
ATOM 2538 C C . ASP A 1 313 ? 95.341 5.769 -140.058 1.00 70.00 313 ASP A C 1
ATOM 2540 O O . ASP A 1 313 ? 95.543 6.092 -141.223 1.00 70.00 313 ASP A O 1
ATOM 2544 N N . LEU A 1 314 ? 95.658 6.585 -139.042 1.00 66.75 314 LEU A N 1
ATOM 2545 C CA . LEU A 1 314 ? 96.269 7.904 -139.225 1.00 66.75 314 LEU A CA 1
ATOM 2546 C C . LEU A 1 314 ? 97.725 7.782 -139.678 1.00 66.75 314 LEU A C 1
ATOM 2548 O O . LEU A 1 314 ? 98.141 8.549 -140.536 1.00 66.75 314 LEU A O 1
ATOM 2552 N N . GLU A 1 315 ? 98.479 6.818 -139.160 1.00 71.88 315 GLU A N 1
ATOM 2553 C CA . GLU A 1 315 ? 99.849 6.496 -139.553 1.00 71.88 315 GLU A CA 1
ATOM 2554 C C . GLU A 1 315 ? 99.862 5.958 -140.985 1.00 71.88 315 GLU A C 1
ATOM 2556 O O . GLU A 1 315 ? 100.550 6.526 -141.824 1.00 71.88 315 GLU A O 1
ATOM 2561 N N . SER A 1 316 ? 98.991 5.004 -141.332 1.00 68.31 316 SER A N 1
ATOM 2562 C CA . SER A 1 316 ? 98.830 4.516 -142.710 1.00 68.31 316 SER A CA 1
ATOM 2563 C C . SER A 1 316 ? 98.328 5.606 -143.671 1.00 68.31 316 SER A C 1
ATOM 2565 O O . SER A 1 316 ? 98.800 5.710 -144.802 1.00 68.31 316 SER A O 1
ATOM 2567 N N . CYS A 1 317 ? 97.437 6.494 -143.223 1.00 62.97 317 CYS A N 1
ATOM 2568 C CA . CYS A 1 317 ? 97.001 7.673 -143.975 1.00 62.97 317 CYS A CA 1
ATOM 2569 C C . CYS A 1 317 ? 98.120 8.719 -144.107 1.00 62.97 317 CYS A C 1
ATOM 2571 O O . CYS A 1 317 ? 98.195 9.406 -145.124 1.00 62.97 317 CYS A O 1
ATOM 2573 N N . THR A 1 318 ? 99.020 8.823 -143.127 1.00 65.00 318 THR A N 1
ATOM 2574 C CA . THR A 1 318 ? 100.187 9.716 -143.160 1.00 65.00 318 THR A CA 1
ATOM 2575 C C . THR A 1 318 ? 101.276 9.143 -144.061 1.00 65.00 318 THR A C 1
ATOM 2577 O O . THR A 1 318 ? 101.818 9.882 -144.871 1.00 65.00 318 THR A O 1
ATOM 2580 N N . GLU A 1 319 ? 101.539 7.836 -144.030 1.00 68.81 319 GLU A N 1
ATOM 2581 C CA . GLU A 1 319 ? 102.397 7.144 -144.996 1.00 68.81 319 GLU A CA 1
ATOM 2582 C C . GLU A 1 319 ? 101.825 7.234 -146.416 1.00 68.81 319 GLU A C 1
ATOM 2584 O O . GLU A 1 319 ? 102.567 7.525 -147.355 1.00 68.81 319 GLU A O 1
ATOM 2589 N N . SER A 1 320 ? 100.507 7.071 -146.585 1.00 68.81 320 SER A N 1
ATOM 2590 C CA . SER A 1 320 ? 99.831 7.255 -147.873 1.00 68.81 320 SER A CA 1
ATOM 2591 C C . SER A 1 320 ? 99.965 8.695 -148.365 1.00 68.81 320 SER A C 1
ATOM 2593 O O . SER A 1 320 ? 100.388 8.902 -149.499 1.00 68.81 320 SER A O 1
ATOM 2595 N N . HIS A 1 321 ? 99.708 9.700 -147.519 1.00 66.00 321 HIS A N 1
ATOM 2596 C CA . HIS A 1 321 ? 99.925 11.104 -147.878 1.00 66.00 321 HIS A CA 1
ATOM 2597 C C . HIS A 1 321 ? 101.404 11.428 -148.116 1.00 66.00 321 HIS A C 1
ATOM 2599 O O . HIS A 1 321 ? 101.693 12.202 -149.017 1.00 66.00 321 HIS A O 1
ATOM 2605 N N . ILE A 1 322 ? 102.362 10.833 -147.402 1.00 68.81 322 ILE A N 1
ATOM 2606 C CA . ILE A 1 322 ? 103.802 11.011 -147.658 1.00 68.81 322 ILE A CA 1
ATOM 2607 C C . ILE A 1 322 ? 104.195 10.376 -148.999 1.00 68.81 322 ILE A C 1
ATOM 2609 O O . ILE A 1 322 ? 104.955 10.974 -149.762 1.00 68.81 322 ILE A O 1
ATOM 2613 N N . ALA A 1 323 ? 103.650 9.206 -149.339 1.00 66.81 323 ALA A N 1
ATOM 2614 C CA . ALA A 1 323 ? 103.854 8.561 -150.633 1.00 66.81 323 ALA A CA 1
ATOM 2615 C C . ALA A 1 323 ? 103.174 9.328 -151.783 1.00 66.81 323 ALA A C 1
ATOM 2617 O O . ALA A 1 323 ? 103.722 9.407 -152.884 1.00 66.81 323 ALA A O 1
ATOM 2618 N N . GLU A 1 324 ? 102.007 9.923 -151.539 1.00 66.06 324 GLU A N 1
ATOM 2619 C CA . GLU A 1 324 ? 101.239 10.706 -152.509 1.00 66.06 324 GLU A CA 1
ATOM 2620 C C . GLU A 1 324 ? 101.841 12.101 -152.717 1.00 66.06 324 GLU A C 1
ATOM 2622 O O . GLU A 1 324 ? 102.123 12.465 -153.854 1.00 66.06 324 GLU A O 1
ATOM 2627 N N . ILE A 1 325 ? 102.197 12.822 -151.648 1.00 65.62 325 ILE A N 1
ATOM 2628 C CA . ILE A 1 325 ? 103.034 14.034 -151.696 1.00 65.62 325 ILE A CA 1
ATOM 2629 C C . ILE A 1 325 ? 104.373 13.714 -152.368 1.00 65.62 325 ILE A C 1
ATOM 2631 O O . ILE A 1 325 ? 104.845 14.501 -153.181 1.00 65.62 325 ILE A O 1
ATOM 2635 N N . GLY A 1 326 ? 104.965 12.544 -152.109 1.00 64.31 326 GLY A N 1
ATOM 2636 C CA . GLY A 1 326 ? 106.161 12.061 -152.799 1.00 64.31 326 GLY A CA 1
ATOM 2637 C C . GLY A 1 326 ? 105.966 11.962 -154.315 1.00 64.31 326 GLY A C 1
ATOM 2638 O O . GLY A 1 326 ? 106.754 12.538 -155.069 1.00 64.31 326 GLY A O 1
ATOM 2639 N N . ARG A 1 327 ? 104.888 11.301 -154.760 1.00 68.69 327 ARG A N 1
ATOM 2640 C CA . ARG A 1 327 ? 104.507 11.168 -156.179 1.00 68.69 327 ARG A CA 1
ATOM 2641 C C . ARG A 1 327 ? 104.168 12.513 -156.822 1.00 68.69 327 ARG A C 1
ATOM 2643 O O . ARG A 1 327 ? 104.639 12.769 -157.925 1.00 68.69 327 ARG A O 1
ATOM 2650 N N . VAL A 1 328 ? 103.416 13.381 -156.144 1.00 64.81 328 VAL A N 1
ATOM 2651 C CA . VAL A 1 328 ? 103.062 14.731 -156.616 1.00 64.81 328 VAL A CA 1
ATOM 2652 C C . VAL A 1 328 ? 104.314 15.602 -156.736 1.00 64.81 328 VAL A C 1
ATOM 2654 O O . VAL A 1 328 ? 104.529 16.214 -157.776 1.00 64.81 328 VAL A O 1
ATOM 2657 N N . LYS A 1 329 ? 105.209 15.582 -155.743 1.00 62.34 329 LYS A N 1
ATOM 2658 C CA . LYS A 1 329 ? 106.512 16.268 -155.772 1.00 62.34 329 LYS A CA 1
ATOM 2659 C C . LYS A 1 329 ? 107.385 15.778 -156.936 1.00 62.34 329 LYS A C 1
ATOM 2661 O O . LYS A 1 329 ? 107.976 16.598 -157.632 1.00 62.34 329 LYS A O 1
ATOM 2666 N N . ASP A 1 330 ? 107.454 14.467 -157.184 1.00 63.53 330 ASP A N 1
ATOM 2667 C CA . ASP A 1 330 ? 108.238 13.898 -158.296 1.00 63.53 330 ASP A CA 1
ATOM 2668 C C . ASP A 1 330 ? 107.570 14.054 -159.677 1.00 63.53 330 ASP A C 1
ATOM 2670 O O . ASP A 1 330 ? 108.269 14.017 -160.695 1.00 63.53 330 ASP A O 1
ATOM 2674 N N . ALA A 1 331 ? 106.253 14.280 -159.732 1.00 62.12 331 ALA A N 1
ATOM 2675 C CA . ALA A 1 331 ? 105.531 14.691 -160.937 1.00 62.12 331 ALA A CA 1
ATOM 2676 C C . ALA A 1 331 ? 105.748 16.185 -161.237 1.00 62.12 331 ALA A C 1
ATOM 2678 O O . ALA A 1 331 ? 106.215 16.528 -162.322 1.00 62.12 331 ALA A O 1
ATOM 2679 N N . MET A 1 332 ? 105.540 17.066 -160.253 1.00 55.97 332 MET A N 1
ATOM 2680 C CA . MET A 1 332 ? 105.764 18.511 -160.385 1.00 55.97 332 MET A CA 1
ATOM 2681 C C . MET A 1 332 ? 107.222 18.835 -160.734 1.00 55.97 332 MET A C 1
ATOM 2683 O O . MET A 1 332 ? 107.471 19.644 -161.622 1.00 55.97 332 MET A O 1
ATOM 2687 N N . LEU A 1 333 ? 108.210 18.151 -160.139 1.00 54.06 333 LEU A N 1
ATOM 2688 C CA . LEU A 1 333 ? 109.627 18.287 -160.528 1.00 54.06 333 LEU A CA 1
ATOM 2689 C C . LEU A 1 333 ? 109.921 17.846 -161.975 1.00 54.06 333 LEU A C 1
ATOM 2691 O O . LEU A 1 333 ? 110.964 18.211 -162.527 1.00 54.06 333 LEU A O 1
ATOM 2695 N N . ARG A 1 334 ? 109.028 17.065 -162.592 1.00 53.59 334 ARG A N 1
ATOM 2696 C CA . ARG A 1 334 ? 109.127 16.615 -163.985 1.00 53.59 334 ARG A CA 1
ATOM 2697 C C . ARG A 1 334 ? 108.485 17.617 -164.951 1.00 53.59 334 ARG A C 1
ATOM 2699 O O . ARG A 1 334 ? 109.039 17.827 -166.024 1.00 53.59 334 ARG A O 1
ATOM 2706 N N . GLU A 1 335 ? 107.408 18.292 -164.549 1.00 51.94 335 GLU A N 1
ATOM 2707 C CA . GLU A 1 335 ? 106.755 19.361 -165.326 1.00 51.94 335 GLU A CA 1
ATOM 2708 C C . GLU A 1 335 ? 107.504 20.705 -165.230 1.00 51.94 335 GLU A C 1
ATOM 2710 O O . GLU A 1 335 ? 107.778 21.340 -166.250 1.00 51.94 335 GLU A O 1
ATOM 2715 N N . ILE A 1 336 ? 107.962 21.092 -164.031 1.00 45.22 336 ILE A N 1
ATOM 2716 C CA . ILE A 1 336 ? 108.742 22.324 -163.783 1.00 45.22 336 ILE A CA 1
ATOM 2717 C C . ILE A 1 336 ? 110.038 22.363 -164.617 1.00 45.22 336 ILE A C 1
ATOM 2719 O O . ILE A 1 336 ? 110.502 23.434 -165.002 1.00 45.22 336 ILE A O 1
ATOM 2723 N N . ARG A 1 337 ? 110.612 21.201 -164.961 1.00 49.53 337 ARG A N 1
ATOM 2724 C CA . ARG A 1 337 ? 111.806 21.097 -165.823 1.00 49.53 337 ARG A CA 1
ATOM 2725 C C . ARG A 1 337 ? 111.540 21.260 -167.324 1.00 49.53 337 ARG A C 1
ATOM 2727 O O . ARG A 1 337 ? 112.500 21.274 -168.090 1.00 49.53 337 ARG A O 1
ATOM 2734 N N . VAL A 1 338 ? 110.281 21.377 -167.743 1.00 51.41 338 VAL A N 1
ATOM 2735 C CA . VAL A 1 338 ? 109.885 21.490 -169.158 1.00 51.41 338 VAL A CA 1
ATOM 2736 C C . VAL A 1 338 ? 109.234 22.845 -169.467 1.00 51.41 338 VAL A C 1
ATOM 2738 O O . VAL A 1 338 ? 109.257 23.263 -170.623 1.00 51.41 338 VAL A O 1
ATOM 2741 N N . LEU A 1 339 ? 108.677 23.545 -168.466 1.00 45.44 339 LEU A N 1
ATOM 2742 C CA . LEU A 1 339 ? 107.601 24.510 -168.727 1.00 45.44 339 LEU A CA 1
ATOM 2743 C C . LEU A 1 339 ? 107.635 25.856 -167.967 1.00 45.44 339 LEU A C 1
ATOM 2745 O O . LEU A 1 339 ? 106.569 26.425 -167.783 1.00 45.44 339 LEU A O 1
ATOM 2749 N N . ASN A 1 340 ? 108.798 26.406 -167.565 1.00 39.62 340 ASN A N 1
ATOM 2750 C CA . ASN A 1 340 ? 109.053 27.863 -167.717 1.00 39.62 340 ASN A CA 1
ATOM 2751 C C . ASN A 1 340 ? 110.468 28.366 -167.337 1.00 39.62 340 ASN A C 1
ATOM 2753 O O . ASN A 1 340 ? 110.685 29.024 -166.321 1.00 39.62 340 ASN A O 1
ATOM 2757 N N . THR A 1 341 ? 111.424 28.208 -168.257 1.00 54.44 341 THR A N 1
ATOM 2758 C CA . THR A 1 341 ? 112.629 29.069 -168.304 1.00 54.44 341 THR A CA 1
ATOM 2759 C C . THR A 1 341 ? 112.333 30.430 -168.975 1.00 54.44 341 THR A C 1
ATOM 2761 O O . THR A 1 341 ? 113.244 31.233 -169.153 1.00 54.44 341 THR A O 1
ATOM 2764 N N . ALA A 1 342 ? 111.076 30.704 -169.365 1.00 51.66 342 ALA A N 1
ATOM 2765 C CA . ALA A 1 342 ? 110.666 31.924 -170.070 1.00 51.66 342 ALA A CA 1
ATOM 2766 C C . ALA A 1 342 ? 109.923 32.932 -169.167 1.00 51.66 342 ALA A C 1
ATOM 2768 O O . ALA A 1 342 ? 110.347 34.081 -169.076 1.00 51.66 342 ALA A O 1
ATOM 2769 N N . GLU A 1 343 ? 108.880 32.534 -168.431 1.00 46.41 343 GLU A N 1
ATOM 2770 C CA . GLU A 1 343 ? 108.097 33.460 -167.577 1.00 46.41 343 GLU A CA 1
ATOM 2771 C C . GLU A 1 343 ? 108.856 34.014 -166.357 1.00 46.41 343 GLU A C 1
ATOM 2773 O O . GLU A 1 343 ? 108.460 35.034 -165.791 1.00 46.41 343 GLU A O 1
ATOM 2778 N N . ILE A 1 344 ? 110.010 33.436 -166.007 1.00 55.75 344 ILE A N 1
ATOM 2779 C CA . ILE A 1 344 ? 110.940 34.015 -165.021 1.00 55.75 344 ILE A CA 1
ATOM 2780 C C . ILE A 1 344 ? 111.494 35.387 -165.482 1.00 55.75 344 ILE A C 1
ATOM 2782 O O . ILE A 1 344 ? 111.951 36.168 -164.647 1.00 55.75 344 ILE A O 1
ATOM 2786 N N . LEU A 1 345 ? 111.389 35.747 -166.774 1.00 51.91 345 LEU A N 1
ATOM 2787 C CA . LEU A 1 345 ? 111.574 37.138 -167.221 1.00 51.91 345 LEU A CA 1
ATOM 2788 C C . LEU A 1 345 ? 110.396 38.047 -166.824 1.00 51.91 345 LEU A C 1
ATOM 2790 O O . LEU A 1 345 ? 110.627 39.137 -166.307 1.00 51.91 345 LEU A O 1
ATOM 2794 N N . ALA A 1 346 ? 109.150 37.610 -167.033 1.00 51.50 346 ALA A N 1
ATOM 2795 C CA . ALA A 1 346 ? 107.950 38.432 -166.830 1.00 51.50 346 ALA A CA 1
ATOM 2796 C C . ALA A 1 346 ? 107.692 38.761 -165.347 1.00 51.50 346 ALA A C 1
ATOM 2798 O O . ALA A 1 346 ? 107.352 39.894 -165.000 1.00 51.50 346 ALA A O 1
ATOM 2799 N N . LEU A 1 347 ? 107.957 37.802 -164.450 1.00 49.91 347 LEU A N 1
ATOM 2800 C CA . LEU A 1 347 ? 107.905 38.007 -162.994 1.00 49.91 347 LEU A CA 1
ATOM 2801 C C . LEU A 1 347 ? 108.856 39.111 -162.492 1.00 49.91 347 LEU A C 1
ATOM 2803 O O . LEU A 1 347 ? 108.683 39.608 -161.380 1.00 49.91 347 LEU A O 1
ATOM 2807 N N . ARG A 1 348 ? 109.843 39.518 -163.302 1.00 54.41 348 ARG A N 1
ATOM 2808 C CA . ARG A 1 348 ? 110.808 40.568 -162.961 1.00 54.41 348 ARG A CA 1
ATOM 2809 C C . ARG A 1 348 ? 110.345 41.982 -163.326 1.00 54.41 348 ARG A C 1
ATOM 2811 O O . ARG A 1 348 ? 110.891 42.930 -162.772 1.00 54.41 348 ARG A O 1
ATOM 2818 N N . GLU A 1 349 ? 109.352 42.139 -164.203 1.00 51.97 349 GLU A N 1
ATOM 2819 C CA . GLU A 1 349 ? 108.767 43.453 -164.523 1.00 51.97 349 GLU A CA 1
ATOM 2820 C C . GLU A 1 349 ? 107.601 43.797 -163.588 1.00 51.97 349 GLU A C 1
ATOM 2822 O O . GLU A 1 349 ? 107.569 44.892 -163.026 1.00 51.97 349 GLU A O 1
ATOM 2827 N N . LEU A 1 350 ? 106.687 42.848 -163.338 1.00 48.12 350 LEU A N 1
ATOM 2828 C CA . LEU A 1 350 ? 105.470 43.103 -162.551 1.00 48.12 350 LEU A CA 1
ATOM 2829 C C . LEU A 1 350 ? 105.765 43.535 -161.099 1.00 48.12 350 LEU A C 1
ATOM 2831 O O . LEU A 1 350 ? 105.038 44.346 -160.522 1.00 48.12 350 LEU A O 1
ATOM 2835 N N . PHE A 1 351 ? 106.864 43.037 -160.519 1.00 52.97 351 PHE A N 1
ATOM 2836 C CA . PHE A 1 351 ? 107.296 43.383 -159.159 1.00 52.97 351 PHE A CA 1
ATOM 2837 C C . PHE A 1 351 ? 107.669 44.872 -159.011 1.00 52.97 351 PHE A C 1
ATOM 2839 O O . PHE A 1 351 ? 107.548 45.428 -157.922 1.00 52.97 351 PHE A O 1
ATOM 2846 N N . TYR A 1 352 ? 108.063 45.546 -160.100 1.00 48.19 352 TYR A N 1
ATOM 2847 C CA . TYR A 1 352 ? 108.334 46.988 -160.098 1.00 48.19 352 TYR A CA 1
ATOM 2848 C C . TYR A 1 352 ? 107.074 47.855 -160.248 1.00 48.19 352 TYR A C 1
ATOM 2850 O O . TYR A 1 352 ? 107.162 49.070 -160.088 1.00 48.19 352 TYR A O 1
ATOM 2858 N N . THR A 1 353 ? 105.907 47.279 -160.562 1.00 46.94 353 THR A N 1
ATOM 2859 C CA . THR A 1 353 ? 104.713 48.068 -160.908 1.00 46.94 353 THR A CA 1
ATOM 2860 C C . THR A 1 353 ? 103.851 48.439 -159.697 1.00 46.94 353 THR A C 1
ATOM 2862 O O . THR A 1 353 ? 103.451 49.592 -159.572 1.00 46.94 353 THR A O 1
ATOM 2865 N N . ILE A 1 354 ? 103.525 47.487 -158.808 1.00 36.41 354 ILE A N 1
ATOM 2866 C CA . ILE A 1 354 ? 102.427 47.653 -157.821 1.00 36.41 354 ILE A CA 1
ATOM 2867 C C . ILE A 1 354 ? 102.895 47.557 -156.351 1.00 36.41 354 ILE A C 1
ATOM 2869 O O . ILE A 1 354 ? 102.110 47.381 -155.425 1.00 36.41 354 ILE A O 1
ATOM 2873 N N . GLN A 1 355 ? 104.164 47.887 -156.087 1.00 52.31 355 GLN A N 1
ATOM 2874 C CA . GLN A 1 355 ? 104.557 48.380 -154.754 1.00 52.31 355 GLN A CA 1
ATOM 2875 C C . GLN A 1 355 ? 103.890 49.745 -154.418 1.00 52.31 355 GLN A C 1
ATOM 2877 O O . GLN A 1 355 ? 103.980 50.216 -153.289 1.00 52.31 355 GLN A O 1
ATOM 2882 N N . GLY A 1 356 ? 103.195 50.371 -155.385 1.00 37.56 356 GLY A N 1
ATOM 2883 C CA . GLY A 1 356 ? 102.531 51.676 -155.263 1.00 37.56 356 GLY A CA 1
ATOM 2884 C C . GLY A 1 356 ? 101.031 51.699 -154.911 1.00 37.56 356 GLY A C 1
ATOM 2885 O O . GLY A 1 356 ? 100.540 52.779 -154.601 1.00 37.56 356 GLY A O 1
ATOM 2886 N N . ASN A 1 357 ? 100.290 50.576 -154.909 1.00 39.81 357 ASN A N 1
ATOM 2887 C CA . ASN A 1 357 ? 98.826 50.598 -154.659 1.00 39.81 357 ASN A CA 1
ATOM 2888 C C . ASN A 1 357 ? 98.412 50.210 -153.223 1.00 39.81 357 ASN A C 1
ATOM 2890 O O . ASN A 1 357 ? 97.234 49.955 -152.969 1.00 39.81 357 ASN A O 1
ATOM 2894 N N . VAL A 1 358 ? 99.344 50.184 -152.263 1.00 46.09 358 VAL A N 1
ATOM 2895 C CA . VAL A 1 358 ? 99.111 49.792 -150.850 1.00 46.09 358 VAL A CA 1
ATOM 2896 C C . VAL A 1 358 ? 98.396 50.911 -150.052 1.00 46.09 358 VAL A C 1
ATOM 2898 O O . VAL A 1 358 ? 98.728 51.200 -148.909 1.00 46.09 358 VAL A O 1
ATOM 2901 N N . ALA A 1 359 ? 97.437 51.600 -150.680 1.00 39.31 359 ALA A N 1
ATOM 2902 C CA . ALA A 1 359 ? 96.782 52.800 -150.147 1.00 39.31 359 ALA A CA 1
ATOM 2903 C C . ALA A 1 359 ? 95.322 53.007 -150.620 1.00 39.31 359 ALA A C 1
ATOM 2905 O O . ALA A 1 359 ? 94.783 54.092 -150.421 1.00 39.31 359 ALA A O 1
ATOM 2906 N N . VAL A 1 360 ? 94.692 52.029 -151.300 1.00 47.59 360 VAL A N 1
ATOM 2907 C CA . VAL A 1 360 ? 93.482 52.297 -152.123 1.00 47.59 360 VAL A CA 1
ATOM 2908 C C . VAL A 1 360 ? 92.264 51.381 -151.870 1.00 47.59 360 VAL A C 1
ATOM 2910 O O . VAL A 1 360 ? 91.167 51.756 -152.274 1.00 47.59 360 VAL A O 1
ATOM 2913 N N . LEU A 1 361 ? 92.376 50.213 -151.215 1.00 39.19 361 LEU A N 1
ATOM 2914 C CA . LEU A 1 361 ? 91.250 49.254 -151.114 1.00 39.19 361 LEU A CA 1
ATOM 2915 C C . LEU A 1 361 ? 91.060 48.613 -149.725 1.00 39.19 361 LEU A C 1
ATOM 2917 O O . LEU A 1 361 ? 91.909 47.850 -149.273 1.00 39.19 361 LEU A O 1
ATOM 2921 N N . GLY A 1 362 ? 89.885 48.839 -149.122 1.00 43.09 362 GLY A N 1
ATOM 2922 C CA . GLY A 1 362 ? 89.347 48.086 -147.979 1.00 43.09 362 GLY A CA 1
ATOM 2923 C C . GLY A 1 362 ? 87.872 48.430 -147.701 1.00 43.09 362 GLY A C 1
ATOM 2924 O O . GLY A 1 362 ? 87.548 49.610 -147.571 1.00 43.09 362 GLY A O 1
ATOM 2925 N N . SER A 1 363 ? 86.976 47.429 -147.693 1.00 40.34 363 SER A N 1
ATOM 2926 C CA . SER A 1 363 ? 85.555 47.462 -147.242 1.00 40.34 363 SER A CA 1
ATOM 2927 C C . SER A 1 363 ? 84.881 46.079 -147.432 1.00 40.34 363 SER A C 1
ATOM 2929 O O . SER A 1 363 ? 85.376 45.263 -148.212 1.00 40.34 363 SER A O 1
ATOM 2931 N N . ASP A 1 364 ? 83.763 45.821 -146.738 1.00 52.31 364 ASP A N 1
ATOM 2932 C CA . ASP A 1 364 ? 83.043 44.528 -146.680 1.00 52.31 364 ASP A CA 1
ATOM 2933 C C . ASP A 1 364 ? 82.019 44.281 -147.818 1.00 52.31 364 ASP A C 1
ATOM 2935 O O . ASP A 1 364 ? 81.445 45.227 -148.356 1.00 52.31 364 ASP A O 1
ATOM 2939 N N . TYR A 1 365 ? 81.735 43.005 -148.151 1.00 56.44 365 TYR A N 1
ATOM 2940 C CA . TYR A 1 365 ? 80.915 42.569 -149.311 1.00 56.44 365 TYR A CA 1
ATOM 2941 C C . TYR A 1 365 ? 79.633 41.744 -148.957 1.00 56.44 365 TYR A C 1
ATOM 2943 O O . TYR A 1 365 ? 79.561 41.116 -147.904 1.00 56.44 365 TYR A O 1
ATOM 2951 N N . GLN A 1 366 ? 78.616 41.724 -149.846 1.00 66.69 366 GLN A N 1
ATOM 2952 C CA . GLN A 1 366 ? 77.251 41.130 -149.710 1.00 66.69 366 GLN A CA 1
ATOM 2953 C C . GLN A 1 366 ? 76.737 40.450 -151.027 1.00 66.69 366 GLN A C 1
ATOM 2955 O O . GLN A 1 366 ? 77.467 40.449 -152.017 1.00 66.69 366 GLN A O 1
ATOM 2960 N N . GLY A 1 367 ? 75.509 39.878 -151.113 1.00 73.69 367 GLY A N 1
ATOM 2961 C CA . GLY A 1 367 ? 74.967 39.281 -152.373 1.00 73.69 367 GLY A CA 1
ATOM 2962 C C . GLY A 1 367 ? 73.511 38.737 -152.413 1.00 73.69 367 GLY A C 1
ATOM 2963 O O . GLY A 1 367 ? 72.835 38.699 -151.392 1.00 73.69 367 GLY A O 1
ATOM 2964 N N . ILE A 1 368 ? 73.023 38.353 -153.615 1.00 83.75 368 ILE A N 1
ATOM 2965 C CA . ILE A 1 368 ? 71.618 38.007 -154.003 1.00 83.75 368 ILE A CA 1
ATOM 2966 C C . ILE A 1 368 ? 71.575 36.805 -154.996 1.00 83.75 368 ILE A C 1
ATOM 2968 O O . ILE A 1 368 ? 72.556 36.539 -155.687 1.00 83.75 368 ILE A O 1
ATOM 2972 N N . THR A 1 369 ? 70.464 36.049 -155.101 1.00 85.94 369 THR A N 1
ATOM 2973 C CA . THR A 1 369 ? 70.275 34.911 -156.049 1.00 85.94 369 THR A CA 1
ATOM 2974 C C . THR A 1 369 ? 68.831 34.779 -156.571 1.00 85.94 369 THR A C 1
ATOM 2976 O O . THR A 1 369 ? 67.886 35.111 -155.863 1.00 85.94 369 THR A O 1
ATOM 2979 N N . PHE A 1 370 ? 68.670 34.254 -157.794 1.00 85.31 370 PHE A N 1
ATOM 2980 C CA . PHE A 1 370 ? 67.414 34.051 -158.529 1.00 85.31 370 PHE A CA 1
ATOM 2981 C C . PHE A 1 370 ? 67.312 32.634 -159.128 1.00 85.31 370 PHE A C 1
ATOM 2983 O O . PHE A 1 370 ? 68.264 32.144 -159.735 1.00 85.31 370 PHE A O 1
ATOM 2990 N N . THR A 1 371 ? 66.145 31.993 -159.031 1.00 83.44 371 THR A N 1
ATOM 2991 C CA . THR A 1 371 ? 65.851 30.661 -159.620 1.00 83.44 371 THR A CA 1
ATOM 2992 C C . THR A 1 371 ? 64.743 30.678 -160.678 1.00 83.44 371 THR A C 1
ATOM 2994 O O . THR A 1 371 ? 64.465 29.651 -161.289 1.00 83.44 371 THR A O 1
ATOM 2997 N N . GLU A 1 372 ? 64.120 31.832 -160.904 1.00 80.81 372 GLU A N 1
ATOM 2998 C CA . GLU A 1 372 ? 63.044 32.056 -161.874 1.00 80.81 372 GLU A CA 1
ATOM 2999 C C . GLU A 1 372 ? 63.317 33.361 -162.640 1.00 80.81 372 GLU A C 1
ATOM 3001 O O . GLU A 1 372 ? 64.162 34.158 -162.225 1.00 80.81 372 GLU A O 1
ATOM 3006 N N . SER A 1 373 ? 62.644 33.567 -163.777 1.00 86.69 373 SER A N 1
ATOM 3007 C CA . SER A 1 373 ? 62.853 34.768 -164.599 1.00 86.69 373 SER A CA 1
ATOM 3008 C C . SER A 1 373 ? 62.320 36.016 -163.885 1.00 86.69 373 SER A C 1
ATOM 3010 O O . SER A 1 373 ? 61.138 36.072 -163.558 1.00 86.69 373 SER A O 1
ATOM 3012 N N . THR A 1 374 ? 63.176 37.010 -163.653 1.00 85.25 374 THR A N 1
ATOM 3013 C CA . THR A 1 374 ? 62.861 38.245 -162.912 1.00 85.25 374 THR A CA 1
ATOM 3014 C C . THR A 1 374 ? 63.862 39.352 -163.271 1.00 85.25 374 THR A C 1
ATOM 3016 O O . THR A 1 374 ? 64.687 39.167 -164.162 1.00 85.25 374 THR A O 1
ATOM 3019 N N . THR A 1 375 ? 63.823 40.506 -162.613 1.00 84.62 375 THR A N 1
ATOM 3020 C CA . THR A 1 375 ? 64.766 41.611 -162.829 1.00 84.62 375 THR A CA 1
ATOM 3021 C C . THR A 1 375 ? 65.723 41.827 -161.655 1.00 84.62 375 THR A C 1
ATOM 3023 O O . THR A 1 375 ? 65.460 41.444 -160.514 1.00 84.62 375 THR A O 1
ATOM 3026 N N . PHE A 1 376 ? 66.865 42.451 -161.946 1.00 86.12 376 PHE A N 1
ATOM 3027 C CA . PHE A 1 376 ? 67.821 42.957 -160.964 1.00 86.12 376 PHE A CA 1
ATOM 3028 C C . PHE A 1 376 ? 67.990 44.469 -161.124 1.00 86.12 376 PHE A C 1
ATOM 3030 O O . PHE A 1 376 ? 68.192 44.956 -162.237 1.00 86.12 376 PHE A O 1
ATOM 3037 N N . MET A 1 377 ? 67.966 45.189 -160.003 1.00 83.94 377 MET A N 1
ATOM 3038 C CA . MET A 1 377 ? 68.202 46.629 -159.946 1.00 83.94 377 MET A CA 1
ATOM 3039 C C . MET A 1 377 ? 69.598 46.906 -159.360 1.00 83.94 377 MET A C 1
ATOM 3041 O O . MET A 1 377 ? 69.898 46.377 -158.284 1.00 83.94 377 MET A O 1
ATOM 3045 N N . PRO A 1 378 ? 70.446 47.729 -160.005 1.00 79.00 378 PRO A N 1
ATOM 3046 C CA . PRO A 1 378 ? 71.713 48.169 -159.428 1.00 79.00 378 PRO A CA 1
ATOM 3047 C C . PRO A 1 378 ? 71.512 48.893 -158.088 1.00 79.00 378 PRO A C 1
ATOM 3049 O O . PRO A 1 378 ? 70.554 49.643 -157.895 1.00 79.00 378 PRO A O 1
ATOM 3052 N N . ILE A 1 379 ? 72.428 48.677 -157.144 1.00 75.25 379 ILE A N 1
ATOM 3053 C CA . ILE A 1 379 ? 72.387 49.297 -155.817 1.00 75.25 379 ILE A CA 1
ATOM 3054 C C . ILE A 1 379 ? 73.120 50.636 -155.875 1.00 75.25 379 ILE A C 1
ATOM 3056 O O . ILE A 1 379 ? 74.318 50.715 -156.153 1.00 75.25 379 ILE A O 1
ATOM 3060 N N . LYS A 1 380 ? 72.377 51.709 -155.599 1.00 66.69 380 LYS A N 1
ATOM 3061 C CA . LYS A 1 380 ? 72.839 53.086 -155.767 1.00 66.69 380 LYS A CA 1
ATOM 3062 C C . LYS A 1 380 ? 74.109 53.376 -154.962 1.00 66.69 380 LYS A C 1
ATOM 3064 O O . LYS A 1 380 ? 74.143 53.196 -153.749 1.00 66.69 380 LYS A O 1
ATOM 3069 N N . GLY A 1 381 ? 75.139 53.864 -155.653 1.00 60.09 381 GLY A N 1
ATOM 3070 C CA . GLY A 1 381 ? 76.475 54.106 -155.092 1.00 60.09 381 GLY A CA 1
ATOM 3071 C C . GLY A 1 381 ? 77.469 52.954 -155.291 1.00 60.09 381 GLY A C 1
ATOM 3072 O O . GLY A 1 381 ? 78.664 53.161 -155.098 1.00 60.09 381 GLY A O 1
ATOM 3073 N N . ILE A 1 382 ? 77.020 51.776 -155.741 1.00 68.69 382 ILE A N 1
ATOM 3074 C CA . ILE A 1 382 ? 77.869 50.607 -156.009 1.00 68.69 382 ILE A CA 1
ATOM 3075 C C . ILE A 1 382 ? 77.922 50.353 -157.520 1.00 68.69 382 ILE A C 1
ATOM 3077 O O . ILE A 1 382 ? 76.899 50.105 -158.155 1.00 68.69 382 ILE A O 1
ATOM 3081 N N . LYS A 1 383 ? 79.129 50.392 -158.100 1.00 72.81 383 LYS A N 1
ATOM 3082 C CA . LYS A 1 383 ? 79.347 50.194 -159.547 1.00 72.81 383 LYS A CA 1
ATOM 3083 C C . LYS A 1 383 ? 79.793 48.793 -159.959 1.00 72.81 383 LYS A C 1
ATOM 3085 O O . LYS A 1 383 ? 79.611 48.430 -161.113 1.00 72.81 383 LYS A O 1
ATOM 3090 N N . ASN A 1 384 ? 80.403 48.014 -159.067 1.00 74.25 384 ASN A N 1
ATOM 3091 C CA . ASN A 1 384 ? 81.049 46.746 -159.423 1.00 74.25 384 ASN A CA 1
ATOM 3092 C C . ASN A 1 384 ? 80.336 45.559 -158.775 1.00 74.25 384 ASN A C 1
ATOM 3094 O O . ASN A 1 384 ? 80.120 45.557 -157.566 1.00 74.25 384 ASN A O 1
ATOM 3098 N N . TYR A 1 385 ? 80.028 44.548 -159.587 1.00 80.00 385 TYR A N 1
ATOM 3099 C CA . TYR A 1 385 ? 79.272 43.355 -159.212 1.00 80.00 385 TYR A CA 1
ATOM 3100 C C . TYR A 1 385 ? 79.967 42.082 -159.725 1.00 80.00 385 TYR A C 1
ATOM 3102 O O . TYR A 1 385 ? 80.760 42.118 -160.668 1.00 80.00 385 TYR A O 1
ATOM 3110 N N . PHE A 1 386 ? 79.648 40.932 -159.132 1.00 80.38 386 PHE A N 1
ATOM 3111 C CA . PHE A 1 386 ? 80.101 39.602 -159.571 1.00 80.38 386 PHE A CA 1
ATOM 3112 C C . PHE A 1 386 ? 78.897 38.680 -159.777 1.00 80.38 386 PHE A C 1
ATOM 3114 O O . PHE A 1 386 ? 78.013 38.700 -158.928 1.00 80.38 386 PHE A O 1
ATOM 3121 N N . VAL A 1 387 ? 78.836 37.915 -160.879 1.00 86.75 387 VAL A N 1
ATOM 3122 C CA . VAL A 1 387 ? 77.605 37.253 -161.371 1.00 86.75 387 VAL A CA 1
ATOM 3123 C C . VAL A 1 387 ? 77.823 35.817 -161.894 1.00 86.75 387 VAL A C 1
ATOM 3125 O O . VAL A 1 387 ? 78.874 35.528 -162.464 1.00 86.75 387 VAL A O 1
ATOM 3128 N N . PHE A 1 388 ? 76.825 34.922 -161.760 1.00 88.56 388 PHE A N 1
ATOM 3129 C CA . PHE A 1 388 ? 76.817 33.505 -162.216 1.00 88.56 388 PHE A CA 1
ATOM 3130 C C . PHE A 1 388 ? 75.445 33.045 -162.789 1.00 88.56 388 PHE A C 1
ATOM 3132 O O . PHE A 1 388 ? 74.440 33.610 -162.374 1.00 88.56 388 PHE A O 1
ATOM 3139 N N . VAL A 1 389 ? 75.376 32.038 -163.696 1.00 91.50 389 VAL A N 1
ATOM 3140 C CA . VAL A 1 389 ? 74.140 31.495 -164.359 1.00 91.50 389 VAL A CA 1
ATOM 3141 C C . VAL A 1 389 ? 74.168 29.977 -164.729 1.00 91.50 389 VAL A C 1
ATOM 3143 O O . VAL A 1 389 ? 75.257 29.442 -164.941 1.00 91.50 389 VAL A O 1
ATOM 3146 N N . ARG A 1 390 ? 73.000 29.296 -164.909 1.00 87.69 390 ARG A N 1
ATOM 3147 C CA . ARG A 1 390 ? 72.839 27.927 -165.527 1.00 87.69 390 ARG A CA 1
ATOM 3148 C C . ARG A 1 390 ? 71.552 27.702 -166.369 1.00 87.69 390 ARG A C 1
ATOM 3150 O O . ARG A 1 390 ? 70.480 28.067 -165.899 1.00 87.69 390 ARG A O 1
ATOM 3157 N N . GLY A 1 391 ? 71.622 27.023 -167.529 1.00 86.25 391 GLY A N 1
ATOM 3158 C CA . GLY A 1 391 ? 70.500 26.651 -168.435 1.00 86.25 391 GLY A CA 1
ATOM 3159 C C . GLY A 1 391 ? 69.678 25.379 -168.092 1.00 86.25 391 GLY A C 1
ATOM 3160 O O . GLY A 1 391 ? 69.939 24.715 -167.086 1.00 86.25 391 GLY A O 1
ATOM 3161 N N . GLY A 1 392 ? 68.675 25.049 -168.928 1.00 82.69 392 GLY A N 1
ATOM 3162 C CA . GLY A 1 392 ? 67.644 24.006 -168.700 1.00 82.69 392 GLY A CA 1
ATOM 3163 C C . GLY A 1 392 ? 67.792 22.679 -169.484 1.00 82.69 392 GLY A C 1
ATOM 3164 O O . GLY A 1 392 ? 68.781 22.451 -170.178 1.00 82.69 392 GLY A O 1
ATOM 3165 N N . ASN A 1 393 ? 66.805 21.773 -169.373 1.00 82.44 393 ASN A N 1
ATOM 3166 C CA . ASN A 1 393 ? 66.927 20.358 -169.800 1.00 82.44 393 ASN A CA 1
ATOM 3167 C C . ASN A 1 393 ? 66.146 19.989 -171.082 1.00 82.44 393 ASN A C 1
ATOM 3169 O O . ASN A 1 393 ? 65.031 20.468 -171.282 1.00 82.44 393 ASN A O 1
ATOM 3173 N N . GLY A 1 394 ? 66.718 19.100 -171.901 1.00 76.81 394 GLY A N 1
ATOM 3174 C CA . GLY A 1 394 ? 66.097 18.448 -173.062 1.00 76.81 394 GLY A CA 1
ATOM 3175 C C . GLY A 1 394 ? 65.314 17.174 -172.715 1.00 76.81 394 GLY A C 1
ATOM 3176 O O . GLY A 1 394 ? 65.353 16.699 -171.581 1.00 76.81 394 GLY A O 1
ATOM 3177 N N . GLY A 1 395 ? 64.566 16.655 -173.693 1.00 76.75 395 GLY A N 1
ATOM 3178 C CA . GLY A 1 395 ? 63.537 15.624 -173.509 1.00 76.75 395 GLY A CA 1
ATOM 3179 C C . GLY A 1 395 ? 63.922 14.200 -173.926 1.00 76.75 395 GLY A C 1
ATOM 3180 O O . GLY A 1 395 ? 64.870 13.978 -174.677 1.00 76.75 395 GLY A O 1
ATOM 3181 N N . ASP A 1 396 ? 63.123 13.236 -173.460 1.00 78.00 396 ASP A N 1
ATOM 3182 C CA . ASP A 1 396 ? 63.425 11.804 -173.546 1.00 78.00 396 ASP A CA 1
ATOM 3183 C C . ASP A 1 396 ? 62.623 11.077 -174.630 1.00 78.00 396 ASP A C 1
ATOM 3185 O O . ASP A 1 396 ? 61.412 11.245 -174.773 1.00 78.00 396 ASP A O 1
ATOM 3189 N N . ASN A 1 397 ? 63.324 10.233 -175.387 1.00 64.25 397 ASN A N 1
ATOM 3190 C CA . ASN A 1 397 ? 62.893 9.594 -176.634 1.00 64.25 397 ASN A CA 1
ATOM 3191 C C . ASN A 1 397 ? 62.363 10.606 -177.675 1.00 64.25 397 ASN A C 1
ATOM 3193 O O . ASN A 1 397 ? 61.525 10.279 -178.515 1.00 64.25 397 ASN A O 1
ATOM 3197 N N . SER A 1 398 ? 62.851 11.849 -177.606 1.00 65.62 398 SER A N 1
ATOM 3198 C CA . SER A 1 398 ? 62.429 13.002 -178.400 1.00 65.62 398 SER A CA 1
ATOM 3199 C C . SER A 1 398 ? 63.600 13.963 -178.607 1.00 65.62 398 SER A C 1
ATOM 3201 O O . SER A 1 398 ? 64.267 14.304 -177.639 1.00 65.62 398 SER A O 1
ATOM 3203 N N . ASP A 1 399 ? 63.816 14.482 -179.822 1.00 74.88 399 ASP A N 1
ATOM 3204 C CA . ASP A 1 399 ? 64.877 15.467 -180.152 1.00 74.88 399 ASP A CA 1
ATOM 3205 C C . ASP A 1 399 ? 64.675 16.874 -179.531 1.00 74.88 399 ASP A C 1
ATOM 3207 O O . ASP A 1 399 ? 65.280 17.857 -179.960 1.00 74.88 399 ASP A O 1
ATOM 3211 N N . THR A 1 400 ? 63.825 17.011 -178.512 1.00 69.19 400 THR A N 1
ATOM 3212 C CA . THR A 1 400 ? 63.524 18.304 -177.881 1.00 69.19 400 THR A CA 1
ATOM 3213 C C . THR A 1 400 ? 64.700 18.796 -177.033 1.00 69.19 400 THR A C 1
ATOM 3215 O O . THR A 1 400 ? 65.073 18.145 -176.061 1.00 69.19 400 THR A O 1
ATOM 3218 N N . SER A 1 401 ? 65.253 19.968 -177.359 1.00 71.75 401 SER A N 1
ATOM 3219 C CA . SER A 1 401 ? 66.286 20.641 -176.555 1.00 71.75 401 SER A CA 1
ATOM 3220 C C . SER A 1 401 ? 65.687 21.523 -175.452 1.00 71.75 401 SER A C 1
ATOM 3222 O O . SER A 1 401 ? 64.613 22.099 -175.624 1.00 71.75 401 SER A O 1
ATOM 3224 N N . GLY A 1 402 ? 66.413 21.669 -174.344 1.00 80.88 402 GLY A N 1
ATOM 3225 C CA . GLY A 1 402 ? 66.099 22.575 -173.239 1.00 80.88 402 GLY A CA 1
ATOM 3226 C C . GLY A 1 402 ? 66.397 24.049 -173.526 1.00 80.88 402 GLY A C 1
ATOM 3227 O O . GLY A 1 402 ? 67.066 24.392 -174.500 1.00 80.88 402 GLY A O 1
ATOM 3228 N N . GLY A 1 403 ? 65.909 24.923 -172.639 1.00 85.19 403 GLY A N 1
ATOM 3229 C CA . GLY A 1 403 ? 66.006 26.383 -172.764 1.00 85.19 403 GLY A CA 1
ATOM 3230 C C . GLY A 1 403 ? 67.267 27.038 -172.176 1.00 85.19 403 GLY A C 1
ATOM 3231 O O . GLY A 1 403 ? 68.051 26.421 -171.458 1.00 85.19 403 GLY A O 1
ATOM 3232 N N . ILE A 1 404 ? 67.419 28.329 -172.483 1.00 85.56 404 ILE A N 1
ATOM 3233 C CA . ILE A 1 404 ? 68.525 29.217 -172.074 1.00 85.56 404 ILE A CA 1
ATOM 3234 C C . ILE A 1 404 ? 68.284 29.837 -170.684 1.00 85.56 404 ILE A C 1
ATOM 3236 O O . ILE A 1 404 ? 67.143 29.952 -170.238 1.00 85.56 404 ILE A O 1
ATOM 3240 N N . THR A 1 405 ? 69.354 30.271 -170.015 1.00 90.81 405 THR A N 1
ATOM 3241 C CA . THR A 1 405 ? 69.312 31.152 -168.829 1.00 90.81 405 THR A CA 1
ATOM 3242 C C . THR A 1 405 ? 70.354 32.264 -168.981 1.00 90.81 405 THR A C 1
ATOM 3244 O O . THR A 1 405 ? 71.439 32.011 -169.506 1.00 90.81 405 THR A O 1
ATOM 3247 N N . SER A 1 406 ? 70.059 33.485 -168.527 1.00 89.38 406 SER A N 1
ATOM 3248 C CA . SER A 1 406 ? 70.925 34.657 -168.706 1.00 89.38 406 SER A CA 1
ATOM 3249 C C . SER A 1 406 ? 70.758 35.748 -167.642 1.00 89.38 406 SER A C 1
ATOM 3251 O O . SER A 1 406 ? 69.666 35.964 -167.126 1.00 89.38 406 SER A O 1
ATOM 3253 N N . PHE A 1 407 ? 71.831 36.502 -167.397 1.00 90.19 407 PHE A N 1
ATOM 3254 C CA . PHE A 1 407 ? 71.831 37.796 -166.717 1.00 90.19 407 PHE A CA 1
ATOM 3255 C C . PHE A 1 407 ? 72.021 38.909 -167.759 1.00 90.19 407 PHE A C 1
ATOM 3257 O O . PHE A 1 407 ? 73.137 39.168 -168.223 1.00 90.19 407 PHE A O 1
ATOM 3264 N N . GLY A 1 408 ? 70.916 39.536 -168.163 1.00 85.75 408 GLY A N 1
ATOM 3265 C CA . GLY A 1 408 ? 70.873 40.546 -169.216 1.00 85.75 408 GLY A CA 1
ATOM 3266 C C . GLY A 1 408 ? 71.514 40.080 -170.525 1.00 85.75 408 GLY A C 1
ATOM 3267 O O . GLY A 1 408 ? 71.458 38.908 -170.897 1.00 85.75 408 GLY A O 1
ATOM 3268 N N . SER A 1 409 ? 72.172 41.017 -171.203 1.00 81.94 409 SER A N 1
ATOM 3269 C CA . SER A 1 409 ? 73.091 40.754 -172.317 1.00 81.94 409 SER A CA 1
ATOM 3270 C C . SER A 1 409 ? 74.502 40.350 -171.860 1.00 81.94 409 SER A C 1
ATOM 3272 O O . SER A 1 409 ? 75.316 39.947 -172.689 1.00 81.94 409 SER A O 1
ATOM 3274 N N . TYR A 1 410 ? 74.808 40.455 -170.563 1.00 84.69 410 TYR A N 1
ATOM 3275 C CA . TYR A 1 410 ? 76.159 40.292 -170.021 1.00 84.69 410 TYR A CA 1
ATOM 3276 C C . TYR A 1 410 ? 76.593 38.824 -169.904 1.00 84.69 410 TYR A C 1
ATOM 3278 O O . TYR A 1 410 ? 77.775 38.509 -170.056 1.00 84.69 410 TYR A O 1
ATOM 3286 N N . LEU A 1 411 ? 75.657 37.913 -169.617 1.00 86.56 411 LEU A N 1
ATOM 3287 C CA . LEU A 1 411 ? 75.965 36.505 -169.363 1.00 86.56 411 LEU A CA 1
ATOM 3288 C C . LEU A 1 411 ? 74.798 35.604 -169.781 1.00 86.56 411 LEU A C 1
ATOM 3290 O O . LEU A 1 411 ? 73.676 35.850 -169.368 1.00 86.56 411 LEU A O 1
ATOM 3294 N N . SER A 1 412 ? 75.037 34.558 -170.576 1.00 88.50 412 SER A N 1
ATOM 3295 C CA . SER A 1 412 ? 73.992 33.642 -171.070 1.00 88.50 412 SER A CA 1
ATOM 3296 C C . SER A 1 412 ? 74.555 32.244 -171.349 1.00 88.50 412 SER A C 1
ATOM 3298 O O . SER A 1 412 ? 75.751 32.123 -171.635 1.00 88.50 412 SER A O 1
ATOM 3300 N N . VAL A 1 413 ? 73.714 31.210 -171.222 1.00 87.25 413 VAL A N 1
ATOM 3301 C CA . VAL A 1 413 ? 74.062 29.775 -171.294 1.00 87.25 413 VAL A CA 1
ATOM 3302 C C . VAL A 1 413 ? 72.908 28.916 -171.833 1.00 87.25 413 VAL A C 1
ATOM 3304 O O . VAL A 1 413 ? 71.741 29.196 -171.553 1.00 87.25 413 VAL A O 1
ATOM 3307 N N . SER A 1 414 ? 73.228 27.861 -172.590 1.00 85.69 414 SER A N 1
ATOM 3308 C CA . SER A 1 414 ? 72.266 27.045 -173.353 1.00 85.69 414 SER A CA 1
ATOM 3309 C C . SER A 1 414 ? 71.638 25.904 -172.546 1.00 85.69 414 SER A C 1
ATOM 3311 O O . SER A 1 414 ? 72.155 25.499 -171.503 1.00 85.69 414 SER A O 1
ATOM 3313 N N . GLY A 1 415 ? 70.533 25.352 -173.055 1.00 85.75 415 GLY A N 1
ATOM 3314 C CA . GLY A 1 415 ? 69.927 24.115 -172.556 1.00 85.75 415 GLY A CA 1
ATOM 3315 C C . GLY A 1 415 ? 70.383 22.870 -173.326 1.00 85.75 415 GLY A C 1
ATOM 3316 O O . GLY A 1 415 ? 70.857 22.974 -174.455 1.00 85.75 415 GLY A O 1
ATOM 3317 N N . GLY A 1 416 ? 70.250 21.692 -172.712 1.00 83.38 416 GLY A N 1
ATOM 3318 C CA . GLY A 1 416 ? 70.745 20.425 -173.276 1.00 83.38 416 GLY A CA 1
ATOM 3319 C C . GLY A 1 416 ? 69.846 19.819 -174.361 1.00 83.38 416 GLY A C 1
ATOM 3320 O O . GLY A 1 416 ? 68.629 19.963 -174.303 1.00 83.38 416 GLY A O 1
ATOM 3321 N N . ALA A 1 417 ? 70.434 19.110 -175.329 1.00 78.62 417 ALA A N 1
ATOM 3322 C CA . ALA A 1 417 ? 69.731 18.520 -176.477 1.00 78.62 417 ALA A CA 1
ATOM 3323 C C . ALA A 1 417 ? 68.858 17.287 -176.138 1.00 78.62 417 ALA A C 1
ATOM 3325 O O . ALA A 1 417 ? 69.027 16.661 -175.090 1.00 78.62 417 ALA A O 1
ATOM 3326 N N . GLY A 1 418 ? 67.945 16.926 -177.048 1.00 84.62 418 GLY A N 1
ATOM 3327 C CA . GLY A 1 418 ? 67.133 15.699 -176.998 1.00 84.62 418 GLY A CA 1
ATOM 3328 C C . GLY A 1 418 ? 67.648 14.575 -177.914 1.00 84.62 418 GLY A C 1
ATOM 3329 O O . GLY A 1 418 ? 68.715 14.700 -178.515 1.00 84.62 418 GLY A O 1
ATOM 3330 N N . ASN A 1 419 ? 66.893 13.474 -178.017 1.00 70.25 419 ASN A N 1
ATOM 3331 C CA . ASN A 1 419 ? 67.265 12.267 -178.770 1.00 70.25 419 ASN A CA 1
ATOM 3332 C C . ASN A 1 419 ? 66.049 11.411 -179.222 1.00 70.25 419 ASN A C 1
ATOM 3334 O O . ASN A 1 419 ? 65.416 10.726 -178.423 1.00 70.25 419 ASN A O 1
ATOM 3338 N N . GLN A 1 420 ? 65.754 11.350 -180.525 1.00 61.34 420 GLN A N 1
ATOM 3339 C CA . GLN A 1 420 ? 64.614 10.625 -181.126 1.00 61.34 420 GLN A CA 1
ATOM 3340 C C . GLN A 1 420 ? 64.596 9.094 -180.910 1.00 61.34 420 GLN A C 1
ATOM 3342 O O . GLN A 1 420 ? 63.624 8.437 -181.288 1.00 61.34 420 GLN A O 1
ATOM 3347 N N . LYS A 1 421 ? 65.647 8.498 -180.325 1.00 52.25 421 LYS A N 1
ATOM 3348 C CA . LYS A 1 421 ? 65.685 7.085 -179.898 1.00 52.25 421 LYS A CA 1
ATOM 3349 C C . LYS A 1 421 ? 66.322 6.888 -178.509 1.00 52.25 421 LYS A C 1
ATOM 3351 O O . LYS A 1 421 ? 66.875 5.821 -178.242 1.00 52.25 421 LYS A O 1
ATOM 3356 N N . GLY A 1 422 ? 66.271 7.890 -177.626 1.00 60.34 422 GLY A N 1
ATOM 3357 C CA . GLY A 1 422 ? 66.798 7.780 -176.260 1.00 60.34 422 GLY A CA 1
ATOM 3358 C C . GLY A 1 422 ? 66.681 9.059 -175.422 1.00 60.34 422 GLY A C 1
ATOM 3359 O O . GLY A 1 422 ? 65.998 9.999 -175.791 1.00 60.34 422 GLY A O 1
ATOM 3360 N N . VAL A 1 423 ? 67.327 9.087 -174.260 1.00 59.66 423 VAL A N 1
ATOM 3361 C CA . VAL A 1 423 ? 67.216 10.157 -173.240 1.00 59.66 423 VAL A CA 1
ATOM 3362 C C . VAL A 1 423 ? 67.959 11.452 -173.638 1.00 59.66 423 VAL A C 1
ATOM 3364 O O . VAL A 1 423 ? 68.945 11.389 -174.380 1.00 59.66 423 VAL A O 1
ATOM 3367 N N . GLY A 1 424 ? 67.473 12.605 -173.154 1.00 62.25 424 GLY A N 1
ATOM 3368 C CA . GLY A 1 424 ? 68.003 13.960 -173.388 1.00 62.25 424 GLY A CA 1
ATOM 3369 C C . GLY A 1 424 ? 69.013 14.466 -172.338 1.00 62.25 424 GLY A C 1
ATOM 3370 O O . GLY A 1 424 ? 69.468 13.725 -171.467 1.00 62.25 424 GLY A O 1
ATOM 3371 N N . GLN A 1 425 ? 69.420 15.740 -172.438 1.00 82.19 425 GLN A N 1
ATOM 3372 C CA . GLN A 1 425 ? 70.573 16.318 -171.715 1.00 82.19 425 GLN A CA 1
ATOM 3373 C C . GLN A 1 425 ? 70.248 17.556 -170.848 1.00 82.19 425 GLN A C 1
ATOM 3375 O O . GLN A 1 425 ? 69.182 18.154 -170.956 1.00 82.19 425 GLN A O 1
ATOM 3380 N N . ARG A 1 426 ? 71.199 17.984 -169.998 1.00 81.94 426 ARG A N 1
ATOM 3381 C CA . ARG A 1 426 ? 71.132 19.217 -169.175 1.00 81.94 426 ARG A CA 1
ATOM 3382 C C . ARG A 1 426 ? 71.861 20.410 -169.817 1.00 81.94 426 ARG A C 1
ATOM 3384 O O . ARG A 1 426 ? 72.719 20.209 -1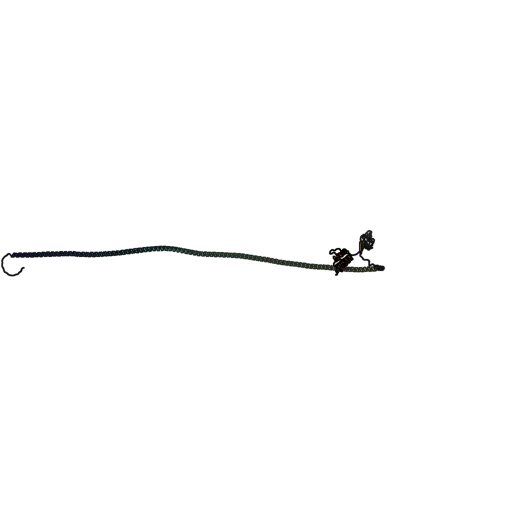70.670 1.00 81.94 426 ARG A O 1
ATOM 3391 N N . GLY A 1 427 ? 71.542 21.627 -169.367 1.00 84.12 427 GLY A N 1
ATOM 3392 C CA . GLY A 1 427 ? 72.142 22.891 -169.820 1.00 84.12 427 GLY A CA 1
ATOM 3393 C C . GLY A 1 427 ? 73.451 23.325 -169.136 1.00 84.12 427 GLY A C 1
ATOM 3394 O O . GLY A 1 427 ? 73.860 22.776 -168.111 1.00 84.12 427 GLY A O 1
ATOM 3395 N N . GLU A 1 428 ? 74.090 24.339 -169.727 1.00 83.56 428 GLU A N 1
ATOM 3396 C CA . GLU A 1 428 ? 75.431 24.878 -169.417 1.00 83.56 428 GLU A CA 1
ATOM 3397 C C . GLU A 1 428 ? 75.436 25.892 -168.246 1.00 83.56 428 GLU A C 1
ATOM 3399 O O . GLU A 1 428 ? 74.374 26.350 -167.830 1.00 83.56 428 GLU A O 1
ATOM 3404 N N . SER A 1 429 ? 76.613 26.305 -167.737 1.00 86.38 429 SER A N 1
ATOM 3405 C CA . SER A 1 429 ? 76.770 27.318 -166.659 1.00 86.38 429 SER A CA 1
ATOM 3406 C C . SER A 1 429 ? 78.014 28.220 -166.802 1.00 86.38 429 SER A C 1
ATOM 3408 O O . SER A 1 429 ? 79.007 27.785 -167.382 1.00 86.38 429 SER A O 1
ATOM 3410 N N . LYS A 1 430 ? 77.991 29.457 -166.264 1.00 85.38 430 LYS A N 1
ATOM 3411 C CA . LYS A 1 430 ? 79.060 30.481 -166.440 1.00 85.38 430 LYS A CA 1
ATOM 3412 C C . LYS A 1 430 ? 79.068 31.569 -165.337 1.00 85.38 430 LYS A C 1
ATOM 3414 O O . LYS A 1 430 ? 78.043 31.761 -164.694 1.00 85.38 430 LYS A O 1
ATOM 3419 N N . CYS A 1 431 ? 80.168 32.321 -165.161 1.00 81.50 431 CYS A N 1
ATOM 3420 C CA . CYS A 1 431 ? 80.286 33.517 -164.289 1.00 81.50 431 CYS A CA 1
ATOM 3421 C C . CYS A 1 431 ? 81.123 34.672 -164.898 1.00 81.50 431 CYS A C 1
ATOM 3423 O O . CYS A 1 431 ? 81.858 34.442 -165.861 1.00 81.50 431 CYS A O 1
ATOM 3425 N N . ALA A 1 432 ? 81.029 35.890 -164.335 1.00 75.56 432 ALA A N 1
ATOM 3426 C CA . ALA A 1 432 ? 81.842 37.076 -164.673 1.00 75.56 432 ALA A CA 1
ATOM 3427 C C . ALA A 1 432 ? 81.808 38.180 -163.582 1.00 75.56 432 ALA A C 1
ATOM 3429 O O . ALA A 1 432 ? 80.833 38.285 -162.843 1.00 75.56 432 ALA A O 1
ATOM 3430 N N . PHE A 1 433 ? 82.824 39.056 -163.534 1.00 77.19 433 PHE A N 1
ATOM 3431 C CA . PHE A 1 433 ? 82.706 40.395 -162.921 1.00 77.19 433 PHE A CA 1
ATOM 3432 C C . PHE A 1 433 ? 82.089 41.376 -163.929 1.00 77.19 433 PHE A C 1
ATOM 3434 O O . PHE A 1 433 ? 82.394 41.301 -165.120 1.00 77.19 433 PHE A O 1
ATOM 3441 N N . ILE A 1 434 ? 81.227 42.281 -163.461 1.00 79.75 434 ILE A N 1
ATOM 3442 C CA . ILE A 1 434 ? 80.467 43.228 -164.287 1.00 79.75 434 ILE A CA 1
ATOM 3443 C C . ILE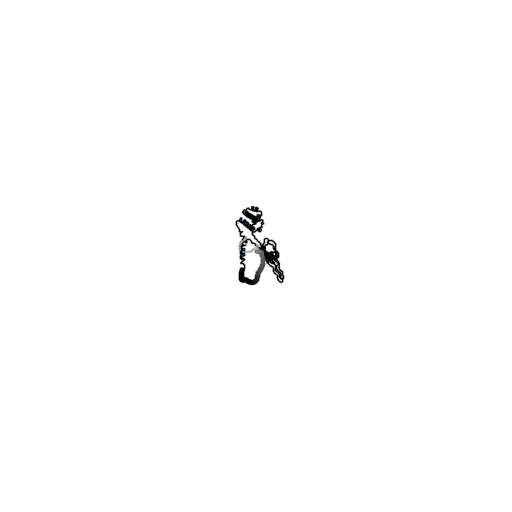 A 1 434 ? 80.454 44.600 -163.599 1.00 79.75 434 ILE A C 1
ATOM 3445 O O . ILE A 1 434 ? 80.019 44.722 -162.453 1.00 79.75 434 ILE A O 1
ATOM 3449 N N . THR A 1 435 ? 80.892 45.638 -164.311 1.00 78.56 435 THR A N 1
ATOM 3450 C CA . THR A 1 435 ? 80.693 47.039 -163.913 1.00 78.56 435 THR A CA 1
ATOM 3451 C C . THR A 1 435 ? 79.392 47.554 -164.525 1.00 78.56 435 THR A C 1
ATOM 3453 O O . THR A 1 435 ? 79.138 47.342 -165.711 1.00 78.56 435 THR A O 1
ATOM 3456 N N . LEU A 1 436 ? 78.569 48.218 -163.715 1.00 78.00 436 LEU A N 1
ATOM 3457 C CA . LEU A 1 436 ? 77.304 48.834 -164.101 1.00 78.00 436 LEU A CA 1
ATOM 3458 C C . LEU A 1 436 ? 77.401 50.343 -163.842 1.00 78.00 436 LEU A C 1
ATOM 3460 O O . LEU A 1 436 ? 77.552 50.782 -162.703 1.00 78.00 436 LEU A O 1
ATOM 3464 N N . ASP A 1 437 ? 77.363 51.130 -164.919 1.00 66.94 437 ASP A N 1
ATOM 3465 C CA . ASP A 1 437 ? 77.512 52.593 -164.878 1.00 66.94 437 ASP A CA 1
ATOM 3466 C C . ASP A 1 437 ? 76.176 53.359 -164.865 1.00 66.94 437 ASP A C 1
ATOM 3468 O O . ASP A 1 437 ? 76.176 54.560 -164.586 1.00 66.94 437 ASP A O 1
ATOM 3472 N N . ASN A 1 438 ? 75.058 52.663 -165.104 1.00 62.88 438 ASN A N 1
ATOM 3473 C CA . ASN A 1 438 ? 73.692 53.187 -165.058 1.00 62.88 438 ASN A CA 1
ATOM 3474 C C . ASN A 1 438 ? 72.883 52.473 -163.960 1.00 62.88 438 ASN A C 1
ATOM 3476 O O . ASN A 1 438 ? 73.080 51.279 -163.740 1.00 62.88 438 ASN A O 1
ATOM 3480 N N . ASP A 1 439 ? 71.895 53.159 -163.376 1.00 67.75 439 ASP A N 1
ATOM 3481 C CA . ASP A 1 439 ? 70.884 52.581 -162.467 1.00 67.75 439 ASP A CA 1
ATOM 3482 C C . ASP A 1 439 ? 69.767 51.812 -163.242 1.00 67.75 439 ASP A C 1
ATOM 3484 O O . ASP A 1 439 ? 68.627 51.738 -162.787 1.00 67.75 439 ASP A O 1
ATOM 3488 N N . ASP A 1 440 ? 70.056 51.282 -164.442 1.00 76.06 440 ASP A N 1
ATOM 3489 C CA . ASP A 1 440 ? 69.071 50.634 -165.330 1.00 76.06 440 ASP A CA 1
ATOM 3490 C C . ASP A 1 440 ? 68.775 49.174 -164.928 1.00 76.06 440 ASP A C 1
ATOM 3492 O O . ASP A 1 440 ? 69.664 48.416 -164.537 1.00 76.06 440 ASP A O 1
ATOM 3496 N N . GLU A 1 441 ? 67.517 48.751 -165.083 1.00 82.56 441 GLU A N 1
ATOM 3497 C CA . GLU A 1 441 ? 67.032 47.427 -164.676 1.00 82.56 441 GLU A CA 1
ATOM 3498 C C . GLU A 1 441 ? 67.464 46.297 -165.637 1.00 82.56 441 GLU A C 1
ATOM 3500 O O . GLU A 1 441 ? 67.273 46.367 -166.854 1.00 82.56 441 GLU A O 1
ATOM 3505 N N . ILE A 1 442 ? 68.014 45.207 -165.088 1.00 87.94 442 ILE A N 1
ATOM 3506 C CA . ILE A 1 442 ? 68.589 44.095 -165.860 1.00 87.94 442 ILE A CA 1
ATOM 3507 C C . ILE A 1 442 ? 67.675 42.865 -165.810 1.00 87.94 442 ILE A C 1
ATOM 3509 O O . ILE A 1 442 ? 67.464 42.270 -164.755 1.00 87.94 442 ILE A O 1
ATOM 3513 N N . ASN A 1 443 ? 67.188 42.433 -166.977 1.00 85.69 443 ASN A N 1
ATOM 3514 C CA . ASN A 1 443 ? 66.397 41.208 -167.128 1.00 85.69 443 ASN A CA 1
ATOM 3515 C C . ASN A 1 443 ? 67.230 39.941 -166.878 1.00 85.69 443 ASN A C 1
ATOM 3517 O O . ASN A 1 443 ? 68.175 39.650 -167.613 1.00 85.69 443 ASN A O 1
ATOM 3521 N N . VAL A 1 444 ? 66.825 39.143 -165.895 1.00 88.94 444 VAL A N 1
ATOM 3522 C CA . VAL A 1 444 ? 67.356 37.811 -165.596 1.00 88.94 444 VAL A CA 1
ATOM 3523 C C . VAL A 1 444 ? 66.384 36.772 -166.152 1.00 88.94 444 VAL A C 1
ATOM 3525 O O . VAL A 1 444 ? 65.270 36.624 -165.660 1.00 88.94 444 VAL A O 1
ATOM 3528 N N . ILE A 1 445 ? 66.785 36.043 -167.191 1.00 87.00 445 ILE A N 1
ATOM 3529 C CA . ILE A 1 445 ? 65.966 34.976 -167.780 1.00 87.00 445 ILE A CA 1
ATOM 3530 C C . ILE A 1 445 ? 66.419 33.657 -167.175 1.00 87.00 445 ILE A C 1
ATOM 3532 O O . ILE A 1 445 ? 67.603 33.344 -167.216 1.00 87.00 445 ILE A O 1
ATOM 3536 N N . VAL A 1 446 ? 65.488 32.858 -166.665 1.00 86.62 446 VAL A N 1
ATOM 3537 C CA . VAL A 1 446 ? 65.750 31.514 -166.142 1.00 86.62 446 VAL A CA 1
ATOM 3538 C C . VAL A 1 446 ? 64.735 30.541 -166.735 1.00 86.62 446 VAL A C 1
ATOM 3540 O O . VAL A 1 446 ? 63.529 30.681 -166.523 1.00 86.62 446 VAL A O 1
ATOM 3543 N N . SER A 1 447 ? 65.223 29.561 -167.498 1.00 82.88 447 SER A N 1
ATOM 3544 C CA . SER A 1 447 ? 64.398 28.471 -168.036 1.00 82.88 447 SER A CA 1
ATOM 3545 C C . SER A 1 447 ? 64.161 27.367 -167.001 1.00 82.88 447 SER A C 1
ATOM 3547 O O . SER A 1 447 ? 64.789 27.336 -165.942 1.00 82.88 447 SER A O 1
ATOM 3549 N N . SER A 1 448 ? 63.244 26.438 -167.299 1.00 80.19 448 SER A N 1
ATOM 3550 C CA . SER A 1 448 ? 62.912 25.324 -166.401 1.00 80.19 448 SER A CA 1
ATOM 3551 C C . SER A 1 448 ? 64.161 24.499 -166.049 1.00 80.19 448 SER A C 1
ATOM 3553 O O . SER A 1 448 ? 64.719 23.790 -166.891 1.00 80.19 448 SER A O 1
ATOM 3555 N N . GLY A 1 449 ? 64.612 24.630 -164.796 1.00 79.88 449 GLY A N 1
ATOM 3556 C CA . GLY A 1 449 ? 65.836 24.014 -164.278 1.00 79.88 449 GLY A CA 1
ATOM 3557 C C . GLY A 1 449 ? 67.079 24.918 -164.200 1.00 79.88 449 GLY A C 1
ATOM 3558 O O . GLY A 1 449 ? 68.154 24.388 -163.916 1.00 79.88 449 GLY A O 1
ATOM 3559 N N . GLY A 1 450 ? 66.983 26.234 -164.425 1.00 85.69 450 GLY A N 1
ATOM 3560 C CA . GLY A 1 450 ? 68.115 27.176 -164.358 1.00 85.69 450 GLY A CA 1
ATOM 3561 C C . GLY A 1 450 ? 68.370 27.867 -163.000 1.00 85.69 450 GLY A C 1
ATOM 3562 O O . GLY A 1 450 ? 67.739 27.525 -162.003 1.00 85.69 450 GLY A O 1
ATOM 3563 N N . ILE A 1 451 ? 69.328 28.815 -162.953 1.00 88.88 451 ILE A N 1
ATOM 3564 C CA . ILE A 1 451 ? 69.644 29.696 -161.790 1.00 88.88 451 ILE A CA 1
ATOM 3565 C C . ILE A 1 451 ? 70.506 30.925 -162.191 1.00 88.88 451 ILE A C 1
ATOM 3567 O O . ILE A 1 451 ? 71.168 30.864 -163.228 1.00 88.88 451 ILE A O 1
ATOM 3571 N N . CYS A 1 452 ? 70.552 31.992 -161.372 1.00 89.06 452 CYS A N 1
ATOM 3572 C CA . CYS A 1 452 ? 71.446 33.168 -161.476 1.00 89.06 452 CYS A CA 1
ATOM 3573 C C . CYS A 1 452 ? 71.831 33.783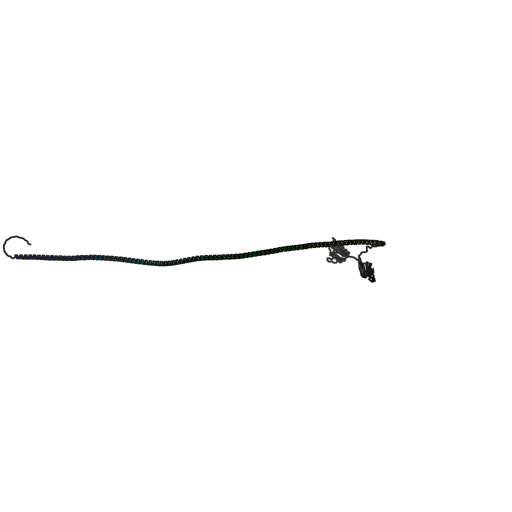 -160.091 1.00 89.06 452 CYS A C 1
ATOM 3575 O O . CYS A 1 452 ? 71.007 33.753 -159.187 1.00 89.06 452 CYS A O 1
ATOM 3577 N N . THR A 1 453 ? 73.020 34.392 -159.904 1.00 86.25 453 THR A N 1
ATOM 3578 C CA . THR A 1 453 ? 73.538 34.935 -158.599 1.00 86.25 453 THR A CA 1
ATOM 3579 C C . THR A 1 453 ? 74.377 36.224 -158.766 1.00 86.25 453 THR A C 1
ATOM 3581 O O . THR A 1 453 ? 74.975 36.356 -159.828 1.00 86.25 453 THR A O 1
ATOM 3584 N N . ILE A 1 454 ? 74.421 37.157 -157.779 1.00 86.88 454 ILE A N 1
ATOM 3585 C CA . ILE A 1 454 ? 75.039 38.525 -157.839 1.00 86.88 454 ILE A CA 1
ATOM 3586 C C . ILE A 1 454 ? 75.656 39.003 -156.474 1.00 86.88 454 ILE A C 1
ATOM 3588 O O . ILE A 1 454 ? 75.121 38.617 -155.438 1.00 86.88 454 ILE A O 1
ATOM 3592 N N . SER A 1 455 ? 76.689 39.883 -156.417 1.00 82.62 455 SER A N 1
ATOM 3593 C CA . SER A 1 455 ? 77.329 40.412 -155.158 1.00 82.62 455 SER A CA 1
ATOM 3594 C C . SER A 1 455 ? 77.661 41.942 -155.082 1.00 82.62 455 SER A C 1
ATOM 3596 O O . SER A 1 455 ? 77.970 42.517 -156.121 1.00 82.62 455 SER A O 1
ATOM 3598 N N . TYR A 1 456 ? 77.610 42.571 -153.874 1.00 73.38 456 TYR A N 1
ATOM 3599 C CA . TYR A 1 456 ? 77.730 44.036 -153.525 1.00 73.38 456 TYR A CA 1
ATOM 3600 C C . TYR A 1 456 ? 78.397 44.334 -152.117 1.00 73.38 456 TYR A C 1
ATOM 3602 O O . TYR A 1 456 ? 79.283 43.559 -151.788 1.00 73.38 456 TYR A O 1
ATOM 3610 N N . ALA A 1 457 ? 78.085 45.396 -151.306 1.00 58.12 457 ALA A N 1
ATOM 3611 C CA . ALA A 1 457 ? 78.848 45.880 -150.085 1.00 58.12 457 ALA A CA 1
ATOM 3612 C C . ALA A 1 457 ? 78.083 46.686 -148.945 1.00 58.12 457 ALA A C 1
ATOM 3614 O O . ALA A 1 457 ? 76.936 47.061 -149.185 1.00 58.12 457 ALA A O 1
ATOM 3615 N N . GLY A 1 458 ? 78.683 46.987 -147.743 1.00 48.41 458 GLY A N 1
ATOM 3616 C CA . GLY A 1 458 ? 78.125 47.873 -146.634 1.00 48.41 458 GLY A CA 1
ATOM 3617 C C . GLY A 1 458 ? 78.809 47.895 -145.200 1.00 48.41 458 GLY A C 1
ATOM 3618 O O . GLY A 1 458 ? 79.741 47.125 -145.011 1.00 48.41 458 GLY A O 1
ATOM 3619 N N . SER A 1 459 ? 78.382 48.726 -144.190 1.00 38.28 459 SER A N 1
ATOM 3620 C CA . SER A 1 459 ? 79.067 48.958 -142.844 1.00 38.28 459 SER A CA 1
ATOM 3621 C C . SER A 1 459 ? 78.240 49.469 -141.583 1.00 38.28 459 SER A C 1
ATOM 3623 O O . SER A 1 459 ? 77.153 50.004 -141.775 1.00 38.28 459 SER A O 1
ATOM 3625 N N . GLU A 1 460 ? 78.832 49.440 -140.343 1.00 42.03 460 GLU A N 1
ATOM 3626 C CA . GLU A 1 460 ? 78.480 50.071 -138.986 1.00 42.03 460 GLU A CA 1
ATOM 3627 C C . GLU A 1 460 ? 77.459 49.367 -137.995 1.00 42.03 460 GLU A C 1
ATOM 3629 O O . GLU A 1 460 ? 76.821 48.419 -138.443 1.00 42.03 460 GLU A O 1
ATOM 3634 N N . ALA A 1 461 ? 77.230 49.626 -136.660 1.00 39.84 461 ALA A N 1
ATOM 3635 C CA . ALA A 1 461 ? 77.589 50.635 -135.585 1.00 39.84 461 ALA A CA 1
ATOM 3636 C C . ALA A 1 461 ? 77.432 50.118 -134.077 1.00 39.84 461 ALA A C 1
ATOM 3638 O O . ALA A 1 461 ? 77.050 48.963 -133.896 1.00 39.84 461 ALA A O 1
ATOM 3639 N N . VAL A 1 462 ? 77.686 50.922 -132.990 1.00 43.41 462 VAL A N 1
ATOM 3640 C CA . VAL A 1 462 ? 77.694 50.547 -131.504 1.00 43.41 462 VAL A CA 1
ATOM 3641 C C . VAL A 1 462 ? 77.158 51.659 -130.506 1.00 43.41 462 VAL A C 1
ATOM 3643 O O . VAL A 1 462 ? 76.946 52.791 -130.932 1.00 43.41 462 VAL A O 1
ATOM 3646 N N . ASN A 1 463 ? 76.924 51.375 -129.192 1.00 46.81 463 ASN A N 1
ATOM 3647 C CA . ASN A 1 463 ? 76.284 52.232 -128.131 1.00 46.81 463 ASN A CA 1
ATOM 3648 C C . ASN A 1 463 ? 77.142 52.571 -126.856 1.00 46.81 463 ASN A C 1
ATOM 3650 O O . ASN A 1 463 ? 78.156 51.924 -126.619 1.00 46.81 463 ASN A O 1
ATOM 3654 N N . PHE A 1 464 ? 76.693 53.533 -126.010 1.00 53.28 464 PHE A N 1
ATOM 3655 C CA . PHE A 1 464 ? 77.325 54.040 -124.749 1.00 53.28 464 PHE A CA 1
ATOM 3656 C C . PHE A 1 464 ? 76.313 54.266 -123.582 1.00 53.28 464 PHE A C 1
ATOM 3658 O O . PHE A 1 464 ? 75.121 54.405 -123.854 1.00 53.28 464 PHE A O 1
ATOM 3665 N N . ASP A 1 465 ? 76.777 54.376 -122.318 1.00 55.19 465 ASP A N 1
ATOM 3666 C CA . ASP A 1 465 ? 75.971 54.698 -121.106 1.00 55.19 465 ASP A CA 1
ATOM 3667 C C . ASP A 1 465 ? 76.235 56.117 -120.535 1.00 55.19 465 ASP A C 1
ATOM 3669 O O . ASP A 1 465 ? 77.318 56.675 -120.704 1.00 55.19 465 ASP A O 1
ATOM 3673 N N . PHE A 1 466 ? 75.231 56.686 -119.852 1.00 60.94 466 PHE A N 1
ATOM 3674 C CA . PHE A 1 466 ? 75.199 58.025 -119.234 1.00 60.94 466 PHE A CA 1
ATOM 3675 C C . PHE A 1 466 ? 74.472 58.044 -117.864 1.00 60.94 466 PHE A C 1
ATOM 3677 O O . PHE A 1 466 ? 74.000 59.090 -117.416 1.00 60.94 466 PHE A O 1
ATOM 3684 N N . SER A 1 467 ? 74.347 56.894 -117.194 1.00 59.03 467 SER A N 1
ATOM 3685 C CA . SER A 1 467 ? 73.506 56.673 -116.000 1.00 59.03 467 SER A CA 1
ATOM 3686 C C . SER A 1 467 ? 73.860 57.463 -114.722 1.00 59.03 467 SER A C 1
ATOM 3688 O O . SER A 1 467 ? 73.151 57.343 -113.724 1.00 59.03 467 SER A O 1
ATOM 3690 N N . PHE A 1 468 ? 74.923 58.273 -114.732 1.00 57.91 468 PHE A N 1
ATOM 3691 C CA . PHE A 1 468 ? 75.464 58.979 -113.562 1.00 57.91 468 PHE A CA 1
ATOM 3692 C C . PHE A 1 468 ? 74.964 60.427 -113.378 1.00 57.91 468 PHE A C 1
ATOM 3694 O O . PHE A 1 468 ? 75.187 61.008 -112.317 1.00 57.91 468 PHE A O 1
ATOM 3701 N N . LEU A 1 469 ? 74.314 61.026 -114.383 1.00 63.25 469 LEU A N 1
ATOM 3702 C CA . LEU A 1 469 ? 73.801 62.404 -114.309 1.00 63.25 469 LEU A CA 1
ATOM 3703 C C . LEU A 1 469 ? 72.630 62.522 -113.323 1.00 63.25 469 LEU A C 1
ATOM 3705 O O . LEU A 1 469 ? 71.675 61.745 -113.392 1.00 63.25 469 LEU A O 1
ATOM 3709 N N . THR A 1 470 ? 72.650 63.524 -112.437 1.00 63.06 470 THR A N 1
ATOM 3710 C CA . THR A 1 470 ? 71.525 63.755 -111.518 1.00 63.06 470 THR A CA 1
ATOM 3711 C C . THR A 1 470 ? 70.360 64.467 -112.212 1.00 63.06 470 THR A C 1
ATOM 3713 O O . THR A 1 470 ? 70.489 65.033 -113.300 1.00 63.06 470 THR A O 1
ATOM 3716 N N . ARG A 1 471 ? 69.191 64.488 -111.557 1.00 65.06 471 ARG A N 1
ATOM 3717 C CA . ARG A 1 471 ? 68.023 65.235 -112.050 1.00 65.06 471 ARG A CA 1
ATOM 3718 C C . ARG A 1 471 ? 68.289 66.742 -112.152 1.00 65.06 471 ARG A C 1
ATOM 3720 O O . ARG A 1 471 ? 67.728 67.386 -113.034 1.00 65.06 471 ARG A O 1
ATOM 3727 N N . GLU A 1 472 ? 69.132 67.287 -111.278 1.00 61.50 472 GLU A N 1
ATOM 3728 C CA . GLU A 1 472 ? 69.488 68.709 -111.279 1.00 61.50 472 GLU A CA 1
ATOM 3729 C C . GLU A 1 472 ? 70.413 69.017 -112.467 1.00 61.50 472 GLU A C 1
ATOM 3731 O O . GLU A 1 472 ? 70.097 69.912 -113.253 1.00 61.50 472 GLU A O 1
ATOM 3736 N N . ASP A 1 473 ? 71.436 68.186 -112.714 1.00 65.38 473 ASP A N 1
ATOM 3737 C CA . ASP A 1 473 ? 72.292 68.290 -113.909 1.00 65.38 473 ASP A CA 1
ATOM 3738 C C . ASP A 1 473 ? 71.469 68.214 -115.208 1.00 65.38 473 ASP A C 1
ATOM 3740 O O . ASP A 1 473 ? 71.615 69.055 -116.095 1.00 65.38 473 ASP A O 1
ATOM 3744 N N . LEU A 1 474 ? 70.549 67.245 -115.309 1.00 66.12 474 LEU A N 1
ATOM 3745 C CA . LEU A 1 474 ? 69.669 67.075 -116.473 1.00 66.12 474 LEU A CA 1
ATOM 3746 C C . LEU A 1 474 ? 68.725 68.270 -116.684 1.00 66.12 474 LEU A C 1
ATOM 3748 O O . LEU A 1 474 ? 68.471 68.644 -117.829 1.00 66.12 474 LEU A O 1
ATOM 3752 N N . SER A 1 475 ? 68.236 68.894 -115.607 1.00 62.41 475 SER A N 1
ATOM 3753 C CA . SER A 1 475 ? 67.405 70.105 -115.695 1.00 62.41 475 SER A CA 1
ATOM 3754 C C . SER A 1 475 ? 68.188 71.344 -116.143 1.00 62.41 475 SER A C 1
ATOM 3756 O O . SER A 1 475 ? 67.638 72.230 -116.788 1.00 62.41 475 SER A O 1
ATOM 3758 N N . ILE A 1 476 ? 69.490 71.400 -115.865 1.00 63.56 476 ILE A N 1
ATOM 3759 C CA . ILE A 1 476 ? 70.342 72.533 -116.250 1.00 63.56 476 ILE A CA 1
ATOM 3760 C C . ILE A 1 476 ? 70.872 72.353 -117.678 1.00 63.56 476 ILE A C 1
ATOM 3762 O O . ILE A 1 476 ? 70.934 73.321 -118.437 1.00 63.56 476 ILE A O 1
ATOM 3766 N N . LEU A 1 477 ? 71.122 71.108 -118.098 1.00 64.44 477 LEU A N 1
ATOM 3767 C CA . LEU A 1 477 ? 71.347 70.759 -119.503 1.00 64.44 477 LEU A CA 1
ATOM 3768 C C . LEU A 1 477 ? 70.115 71.038 -120.390 1.00 64.44 477 LEU A C 1
ATOM 3770 O O . LEU A 1 477 ? 70.300 71.333 -121.568 1.00 64.44 477 LEU A O 1
ATOM 3774 N N . SER A 1 478 ? 68.882 70.993 -119.859 1.00 62.59 478 SER A N 1
ATOM 3775 C CA . SER A 1 478 ? 67.673 71.381 -120.609 1.00 62.59 478 SER A CA 1
ATOM 3776 C C . SER A 1 478 ? 67.407 72.897 -120.605 1.00 62.59 478 SER A C 1
ATOM 3778 O O . SER A 1 478 ? 67.004 73.446 -121.631 1.00 62.59 478 SER A O 1
ATOM 3780 N N . LEU A 1 479 ? 67.682 73.597 -119.495 1.00 58.97 479 LEU A N 1
ATOM 3781 C CA . LEU A 1 479 ? 67.546 75.060 -119.388 1.00 58.97 479 LEU A CA 1
ATOM 3782 C C . LEU A 1 479 ? 68.543 75.838 -120.263 1.00 58.97 479 LEU A C 1
ATOM 3784 O O . LEU A 1 479 ? 68.221 76.938 -120.722 1.00 58.97 479 LEU A O 1
ATOM 3788 N N . ALA A 1 480 ? 69.728 75.269 -120.520 1.00 59.47 480 ALA A N 1
ATOM 3789 C CA . ALA A 1 480 ? 70.801 75.898 -121.295 1.00 59.47 480 ALA A CA 1
ATOM 3790 C C . ALA A 1 480 ? 70.342 76.448 -122.661 1.00 59.47 480 ALA A C 1
ATOM 3792 O O . ALA A 1 480 ? 70.782 77.523 -123.065 1.00 59.47 480 ALA A O 1
ATOM 3793 N N . GLY A 1 481 ? 69.426 75.742 -123.335 1.00 56.97 481 GLY A N 1
ATOM 3794 C CA . GLY A 1 481 ? 68.907 76.115 -124.653 1.00 56.97 481 GLY A CA 1
ATOM 3795 C C . GLY A 1 481 ? 67.757 77.132 -124.661 1.00 56.97 481 GLY A C 1
ATOM 3796 O O . GLY A 1 481 ? 67.269 77.450 -125.744 1.00 56.97 481 GLY A O 1
ATOM 3797 N N . GLN A 1 482 ? 67.276 77.621 -123.504 1.00 57.38 482 GLN A N 1
ATOM 3798 C CA . GLN A 1 482 ? 66.072 78.475 -123.446 1.00 57.38 482 GLN A CA 1
ATOM 3799 C C . GLN A 1 482 ? 66.292 79.866 -122.830 1.00 57.38 482 GLN A C 1
ATOM 3801 O O . GLN A 1 482 ? 65.839 80.842 -123.426 1.00 57.38 482 GLN A O 1
ATOM 3806 N N . SER A 1 483 ? 66.988 79.986 -121.692 1.00 56.91 483 SER A N 1
ATOM 3807 C CA . SER A 1 483 ? 67.526 81.264 -121.173 1.00 56.91 483 SER A CA 1
ATOM 3808 C C . SER A 1 483 ? 68.413 81.005 -119.940 1.00 56.91 483 SER A C 1
ATOM 3810 O O . SER A 1 483 ? 67.876 80.801 -118.849 1.00 56.91 483 SER A O 1
ATOM 3812 N N . PRO A 1 484 ? 69.754 80.974 -120.062 1.00 58.81 484 PRO A N 1
ATOM 3813 C CA . PRO A 1 484 ? 70.618 80.620 -118.930 1.00 58.81 484 PRO A CA 1
ATOM 3814 C C . PRO A 1 484 ? 70.657 81.649 -117.793 1.00 58.81 484 PRO A C 1
ATOM 3816 O O . PRO A 1 484 ? 70.798 81.276 -116.626 1.00 58.81 484 PRO A O 1
ATOM 3819 N N . ASP A 1 485 ? 70.566 82.938 -118.126 1.00 57.91 485 ASP A N 1
ATOM 3820 C CA . ASP A 1 485 ? 71.006 84.014 -117.231 1.00 57.91 485 ASP A CA 1
ATOM 3821 C C . ASP A 1 485 ? 70.124 84.150 -115.975 1.00 57.91 485 ASP A C 1
ATOM 3823 O O . ASP A 1 485 ? 70.652 84.291 -114.873 1.00 57.91 485 ASP A O 1
ATOM 3827 N N . GLU A 1 486 ? 68.796 84.006 -116.098 1.00 59.22 486 GLU A N 1
ATOM 3828 C CA . GLU A 1 486 ? 67.865 84.123 -114.958 1.00 59.22 486 GLU A CA 1
ATOM 3829 C C . GLU A 1 486 ? 68.068 83.029 -113.893 1.00 59.22 486 GLU A C 1
ATOM 3831 O O . GLU A 1 486 ? 67.857 83.275 -112.704 1.00 59.22 486 GLU A O 1
ATOM 3836 N N . PHE A 1 487 ? 68.503 81.826 -114.288 1.00 62.41 487 PHE A N 1
ATOM 3837 C CA . PHE A 1 487 ? 68.848 80.771 -113.330 1.00 62.41 487 PHE A CA 1
ATOM 3838 C C . PHE A 1 487 ? 70.244 81.000 -112.740 1.00 62.41 487 PHE A C 1
ATOM 3840 O O . PHE A 1 487 ? 70.434 80.863 -111.530 1.00 62.41 487 PHE A O 1
ATOM 3847 N N . ILE A 1 488 ? 71.212 81.394 -113.573 1.00 61.41 488 ILE A N 1
ATOM 3848 C CA . ILE A 1 488 ? 72.608 81.592 -113.166 1.00 61.41 488 ILE A CA 1
ATOM 3849 C C . ILE A 1 488 ? 72.761 82.748 -112.161 1.00 61.41 488 ILE A C 1
ATOM 3851 O O . ILE A 1 488 ? 73.495 82.599 -111.182 1.00 61.41 488 ILE A O 1
ATOM 3855 N N . GLU A 1 489 ? 72.022 83.854 -112.316 1.00 59.81 489 GLU A N 1
ATOM 3856 C CA . GLU A 1 489 ? 72.021 84.966 -111.347 1.00 59.81 489 GLU A CA 1
ATOM 3857 C C . GLU A 1 489 ? 71.441 84.589 -109.968 1.00 59.81 489 GLU A C 1
ATOM 3859 O O . GLU A 1 489 ? 71.712 85.272 -108.978 1.00 59.81 489 GLU A O 1
ATOM 3864 N N . SER A 1 490 ? 70.684 83.489 -109.856 1.00 62.38 490 SER A N 1
ATOM 3865 C CA . SER A 1 490 ? 70.129 83.030 -108.571 1.00 62.38 490 SER A CA 1
ATOM 3866 C C . SER A 1 490 ? 71.147 82.303 -107.673 1.00 62.38 490 SER A C 1
ATOM 3868 O O . SER A 1 490 ? 70.915 82.133 -106.470 1.00 62.38 490 SER A O 1
ATOM 3870 N N . ILE A 1 491 ? 72.290 81.879 -108.228 1.00 65.56 491 ILE A N 1
ATOM 3871 C CA . ILE A 1 491 ? 73.262 81.022 -107.542 1.00 65.56 491 ILE A CA 1
ATOM 3872 C C . ILE A 1 491 ? 74.226 81.869 -106.701 1.00 65.56 491 ILE A C 1
ATOM 3874 O O . ILE A 1 491 ? 75.146 82.509 -107.204 1.00 65.56 491 ILE A O 1
ATOM 3878 N N . SER A 1 492 ? 74.057 81.818 -105.379 1.00 57.78 492 SER A N 1
ATOM 3879 C CA . SER A 1 492 ? 74.875 82.586 -104.423 1.00 57.78 492 SER A CA 1
ATOM 3880 C C . SER A 1 492 ? 76.246 81.971 -104.088 1.00 57.78 492 SER A C 1
ATOM 3882 O O . SER A 1 492 ? 77.058 82.622 -103.428 1.00 57.78 492 SER A O 1
ATOM 3884 N N . ASN A 1 493 ? 76.535 80.744 -104.539 1.00 73.88 493 ASN A N 1
ATOM 3885 C CA . ASN A 1 493 ? 77.813 80.061 -104.324 1.00 73.88 493 ASN A CA 1
ATOM 3886 C C . ASN A 1 493 ? 78.676 80.076 -105.596 1.00 73.88 493 ASN A C 1
ATOM 3888 O O . ASN A 1 493 ? 78.301 79.512 -106.620 1.00 73.88 493 ASN A O 1
ATOM 3892 N N . THR A 1 494 ? 79.878 80.649 -105.510 1.00 68.62 494 THR A N 1
ATOM 3893 C CA . THR A 1 494 ? 80.822 80.759 -106.636 1.00 68.62 494 THR A CA 1
ATOM 3894 C C . THR A 1 494 ? 81.272 79.403 -107.199 1.00 68.62 494 THR A C 1
ATOM 3896 O O . THR A 1 494 ? 81.568 79.320 -108.389 1.00 68.62 494 THR A O 1
ATOM 3899 N N . ARG A 1 495 ? 81.317 78.333 -106.388 1.00 66.19 495 ARG A N 1
ATOM 3900 C CA . ARG A 1 495 ? 81.645 76.980 -106.882 1.00 66.19 495 ARG A CA 1
ATOM 3901 C C . ARG A 1 495 ? 80.551 76.471 -107.818 1.00 66.19 495 ARG A C 1
ATOM 3903 O O . ARG A 1 495 ? 80.819 76.142 -108.969 1.00 66.19 495 ARG A O 1
ATOM 3910 N N . ASP A 1 496 ? 79.320 76.471 -107.326 1.00 66.56 496 ASP A N 1
ATOM 3911 C CA . ASP A 1 496 ? 78.165 75.926 -108.038 1.00 66.56 496 ASP A CA 1
ATOM 3912 C C . ASP A 1 496 ? 77.869 76.775 -109.288 1.00 66.56 496 ASP A C 1
ATOM 3914 O O . ASP A 1 496 ? 77.620 76.234 -110.361 1.00 66.56 496 ASP A O 1
ATOM 3918 N N . TYR A 1 497 ? 78.032 78.101 -109.189 1.00 68.88 497 TYR A N 1
ATOM 3919 C CA . TYR A 1 497 ? 77.981 79.031 -110.322 1.00 68.88 497 TYR A CA 1
ATOM 3920 C C . TYR A 1 497 ? 78.944 78.618 -111.451 1.00 68.88 497 TYR A C 1
ATOM 3922 O O . TYR A 1 497 ? 78.536 78.532 -112.608 1.00 68.88 497 TYR A O 1
ATOM 3930 N N . ASN A 1 498 ? 80.210 78.314 -111.129 1.00 67.06 498 ASN A N 1
ATOM 3931 C CA . ASN A 1 498 ? 81.221 77.915 -112.117 1.00 67.06 498 ASN A CA 1
ATOM 3932 C C . ASN A 1 498 ? 80.945 76.528 -112.725 1.00 67.06 498 ASN A C 1
ATOM 3934 O O . ASN A 1 498 ? 81.177 76.319 -113.919 1.00 67.06 498 ASN A O 1
ATOM 3938 N N . TYR A 1 499 ? 80.448 75.583 -111.922 1.00 69.56 499 TYR A N 1
ATOM 3939 C CA . TYR A 1 499 ? 80.031 74.260 -112.392 1.00 69.56 499 TYR A CA 1
ATOM 3940 C C . TYR A 1 499 ? 78.873 74.367 -113.399 1.00 69.56 499 TYR A C 1
ATOM 3942 O O . TYR A 1 499 ? 78.974 73.870 -114.523 1.00 69.56 499 TYR A O 1
ATOM 3950 N N . TYR A 1 500 ? 77.820 75.115 -113.061 1.00 69.62 500 TYR A N 1
ATOM 3951 C CA . TYR A 1 500 ? 76.652 75.265 -113.930 1.00 69.62 500 TYR A CA 1
ATOM 3952 C C . TYR A 1 500 ? 76.916 76.149 -115.167 1.00 69.62 500 TYR A C 1
ATOM 3954 O O . TYR A 1 500 ? 76.443 75.812 -116.252 1.00 69.62 500 TYR A O 1
ATOM 3962 N N . GLN A 1 501 ? 77.768 77.182 -115.075 1.00 68.50 501 GLN A N 1
ATOM 3963 C CA . GLN A 1 501 ? 78.320 77.897 -116.246 1.00 68.50 501 GLN A CA 1
ATOM 3964 C C . GLN A 1 501 ? 79.021 76.948 -117.233 1.00 68.50 501 GLN A C 1
ATOM 3966 O O . GLN A 1 501 ? 78.869 77.079 -118.453 1.00 68.50 501 GLN A O 1
ATOM 3971 N N . SER A 1 502 ? 79.769 75.971 -116.712 1.00 67.75 502 SER A N 1
ATOM 3972 C CA . SER A 1 502 ? 80.480 74.986 -117.531 1.00 67.75 502 SER A CA 1
ATOM 3973 C C . SER A 1 502 ? 79.501 74.051 -118.247 1.00 67.75 502 SER A C 1
ATOM 3975 O O . SER A 1 502 ? 79.604 73.888 -119.461 1.00 67.75 502 SER A O 1
ATOM 3977 N N . LEU A 1 503 ? 78.502 73.504 -117.540 1.00 67.44 503 LEU A N 1
ATOM 3978 C CA . LEU A 1 503 ? 77.470 72.648 -118.144 1.00 67.44 503 LEU A CA 1
ATOM 3979 C C . LEU A 1 503 ? 76.644 73.374 -119.219 1.00 67.44 503 LEU A C 1
ATOM 3981 O O . LEU A 1 503 ? 76.429 72.815 -120.293 1.00 67.44 503 LEU A O 1
ATOM 3985 N N . VAL A 1 504 ? 76.246 74.630 -118.985 1.00 67.88 504 VAL A N 1
ATOM 3986 C CA . VAL A 1 504 ? 75.546 75.453 -119.989 1.00 67.88 504 VAL A CA 1
ATOM 3987 C C . VAL A 1 504 ? 76.422 75.694 -121.223 1.00 67.88 504 VAL A C 1
ATOM 3989 O O . VAL A 1 504 ? 75.952 75.557 -122.353 1.00 67.88 504 VAL A O 1
ATOM 3992 N N . SER A 1 505 ? 77.710 75.995 -121.031 1.00 66.88 505 SER A N 1
ATOM 3993 C CA . SER A 1 505 ? 78.660 76.179 -122.139 1.00 66.88 505 SER A CA 1
ATOM 3994 C C . SER A 1 505 ? 78.835 74.905 -122.976 1.00 66.88 505 SER A C 1
ATOM 3996 O O . SER A 1 505 ? 78.936 74.977 -124.201 1.00 66.88 505 SER A O 1
ATOM 3998 N N . ILE A 1 506 ? 78.826 73.734 -122.331 1.00 66.19 506 ILE A N 1
ATOM 3999 C CA . ILE A 1 506 ? 78.910 72.421 -122.986 1.00 66.19 506 ILE A CA 1
ATOM 4000 C C . ILE A 1 506 ? 77.624 72.110 -123.765 1.00 66.19 506 ILE A C 1
ATOM 4002 O O . ILE A 1 506 ? 77.703 71.708 -124.924 1.00 66.19 506 ILE A O 1
ATOM 4006 N N . ALA A 1 507 ? 76.448 72.333 -123.170 1.00 62.84 507 ALA A N 1
ATOM 4007 C CA . ALA A 1 507 ? 75.159 72.098 -123.824 1.00 62.84 507 ALA A CA 1
ATOM 4008 C C . ALA A 1 507 ? 74.965 72.986 -125.066 1.00 62.84 507 ALA A C 1
ATOM 4010 O O . ALA A 1 507 ? 74.576 72.488 -126.125 1.00 62.84 507 ALA A O 1
ATOM 4011 N N . ASN A 1 508 ? 75.330 74.269 -124.969 1.00 64.62 508 ASN A N 1
ATOM 4012 C CA . ASN A 1 508 ? 75.305 75.208 -126.094 1.00 64.62 508 ASN A CA 1
ATOM 4013 C C . ASN A 1 508 ? 76.348 74.869 -127.171 1.00 64.62 508 ASN A C 1
ATOM 4015 O O . ASN A 1 508 ? 76.088 75.056 -128.355 1.00 64.62 508 ASN A O 1
ATOM 4019 N N . GLY A 1 509 ? 77.504 74.313 -126.792 1.00 63.59 509 GLY A N 1
ATOM 4020 C CA . GLY A 1 509 ? 78.499 73.793 -127.739 1.00 63.59 509 GLY A CA 1
ATOM 4021 C C . GLY A 1 509 ? 78.079 72.510 -128.473 1.00 63.59 509 GLY A C 1
ATOM 4022 O O . GLY A 1 509 ? 78.767 72.100 -129.408 1.00 63.59 509 GLY A O 1
ATOM 4023 N N . LEU A 1 510 ? 76.976 71.873 -128.058 1.00 63.50 510 LEU A N 1
ATOM 4024 C CA . LEU A 1 510 ? 76.488 70.590 -128.576 1.00 63.50 510 LEU A CA 1
ATOM 4025 C C . LEU A 1 510 ? 75.046 70.641 -129.123 1.00 63.50 510 LEU A C 1
ATOM 4027 O O . LEU A 1 510 ? 74.548 69.601 -129.551 1.00 63.50 510 LEU A O 1
ATOM 4031 N N . ASN A 1 511 ? 74.392 71.814 -129.143 1.00 63.88 511 ASN A N 1
ATOM 4032 C CA . ASN A 1 511 ? 73.002 72.006 -129.599 1.00 63.88 511 ASN A CA 1
ATOM 4033 C C . ASN A 1 511 ? 72.004 71.018 -128.951 1.00 63.88 511 ASN A C 1
ATOM 4035 O O . ASN A 1 511 ? 71.233 70.329 -129.625 1.00 63.88 511 ASN A O 1
ATOM 4039 N N . LEU A 1 512 ? 72.021 70.925 -127.616 1.00 64.31 512 LEU A N 1
ATOM 4040 C CA . LEU A 1 512 ? 71.090 70.084 -126.844 1.00 64.31 512 LEU A CA 1
ATOM 4041 C C . LEU A 1 512 ? 69.698 70.736 -126.699 1.00 64.31 512 LEU A C 1
ATOM 4043 O O . LEU A 1 512 ? 69.163 70.868 -125.602 1.00 64.31 512 LEU A O 1
ATOM 4047 N N . ASP A 1 513 ? 69.096 71.122 -127.826 1.00 55.09 513 ASP A N 1
ATOM 4048 C CA . ASP A 1 513 ? 67.960 72.053 -127.908 1.00 55.09 513 ASP A CA 1
ATOM 4049 C C . ASP A 1 513 ? 66.642 71.534 -127.272 1.00 55.09 513 ASP A C 1
ATOM 4051 O O . ASP A 1 513 ? 65.674 72.285 -127.151 1.00 55.09 513 ASP A O 1
ATOM 4055 N N . SER A 1 514 ? 66.558 70.251 -126.878 1.00 57.31 514 SER A N 1
ATOM 4056 C CA . SER A 1 514 ? 65.403 69.695 -126.143 1.00 57.31 514 SER A CA 1
ATOM 4057 C C . SER A 1 514 ? 65.685 68.370 -125.406 1.00 57.31 514 SER A C 1
ATOM 4059 O O . SER A 1 514 ? 65.459 67.277 -125.930 1.00 57.31 514 SER A O 1
ATOM 4061 N N . ILE A 1 515 ? 66.091 68.451 -124.134 1.00 61.66 515 ILE A N 1
ATOM 4062 C CA . ILE A 1 515 ? 66.005 67.317 -123.193 1.00 61.66 515 ILE A CA 1
ATOM 4063 C C . ILE A 1 515 ? 64.634 67.385 -122.483 1.00 61.66 515 ILE A C 1
ATOM 4065 O O . ILE A 1 515 ? 64.357 68.395 -121.833 1.00 61.66 515 ILE A O 1
ATOM 4069 N N . PRO A 1 516 ? 63.756 66.366 -122.596 1.00 58.78 516 PRO A N 1
ATOM 4070 C CA . PRO A 1 516 ? 62.460 66.348 -121.910 1.00 58.78 516 PRO A CA 1
ATOM 4071 C C . PRO A 1 516 ? 62.599 66.259 -120.385 1.00 58.78 516 PRO A C 1
ATOM 4073 O O . PRO A 1 516 ? 63.542 65.650 -119.881 1.00 58.78 516 PRO A O 1
ATOM 4076 N N . GLU A 1 517 ? 61.613 66.773 -119.643 1.00 57.88 517 GLU A N 1
ATOM 4077 C CA . GLU A 1 517 ? 61.508 66.482 -118.209 1.00 57.88 517 GLU A CA 1
ATOM 4078 C C . GLU A 1 517 ? 61.316 64.975 -117.981 1.00 57.88 517 GLU A C 1
ATOM 4080 O O . GLU A 1 517 ? 60.365 64.372 -118.480 1.00 57.88 517 GLU A O 1
ATOM 4085 N N . LEU A 1 518 ? 62.216 64.371 -117.204 1.00 59.00 518 LEU A N 1
ATOM 4086 C CA . LEU A 1 518 ? 62.146 62.960 -116.836 1.00 59.00 518 LEU A CA 1
ATOM 4087 C C . LEU A 1 518 ? 61.406 62.766 -115.510 1.00 59.00 518 LEU A C 1
ATOM 4089 O O . LEU A 1 518 ? 61.603 63.505 -114.537 1.00 59.00 518 LEU A O 1
ATOM 4093 N N . GLU A 1 519 ? 60.604 61.706 -115.449 1.00 53.56 519 GLU A N 1
ATOM 4094 C CA . GLU A 1 519 ? 60.081 61.189 -114.187 1.00 53.56 519 GLU A CA 1
ATOM 4095 C C . GLU A 1 519 ? 61.194 60.539 -113.346 1.00 53.56 519 GLU A C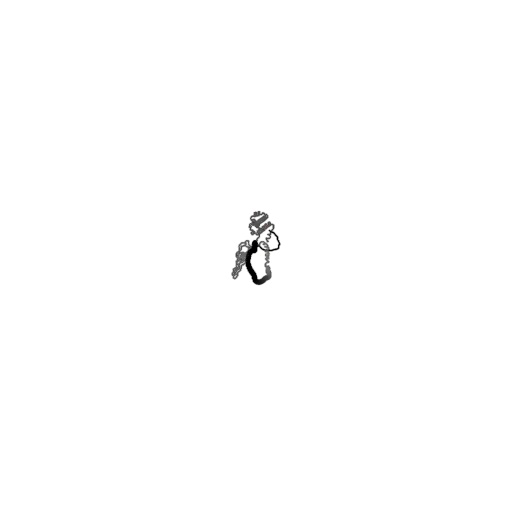 1
ATOM 4097 O O . GLU A 1 519 ? 62.241 60.124 -113.848 1.00 53.56 519 GLU A O 1
ATOM 4102 N N . SER A 1 520 ? 60.964 60.443 -112.035 1.00 51.03 520 SER A N 1
ATOM 4103 C CA . SER A 1 520 ? 61.945 59.926 -111.075 1.00 51.03 520 SER A CA 1
ATOM 4104 C C . SER A 1 520 ? 62.366 58.486 -111.399 1.00 51.03 520 SER A C 1
ATOM 4106 O O . SER A 1 520 ? 61.595 57.555 -111.173 1.00 51.03 520 SER A O 1
ATOM 4108 N N . GLY A 1 521 ? 63.611 58.305 -111.848 1.00 53.66 521 GLY A N 1
ATOM 4109 C CA . GLY A 1 521 ? 64.200 56.997 -112.157 1.00 53.66 521 GLY A CA 1
ATOM 4110 C C . GLY A 1 521 ? 64.247 56.628 -113.645 1.00 53.66 521 GLY A C 1
ATOM 4111 O O . GLY A 1 521 ? 64.556 55.481 -113.956 1.00 53.66 521 GLY A O 1
ATOM 4112 N N . GLN A 1 522 ? 63.954 57.557 -114.563 1.00 56.47 522 GLN A N 1
ATOM 4113 C CA . GLN A 1 522 ? 64.206 57.366 -115.997 1.00 56.47 522 GLN A CA 1
ATOM 4114 C C . GLN A 1 522 ? 65.546 57.992 -116.417 1.00 56.47 522 GLN A C 1
ATOM 4116 O O . GLN A 1 522 ? 65.836 59.128 -116.049 1.00 56.47 522 GLN A O 1
ATOM 4121 N N . ASN A 1 523 ? 66.324 57.278 -117.238 1.00 59.00 523 ASN A N 1
ATOM 4122 C CA . ASN A 1 523 ? 67.549 57.791 -117.866 1.00 59.00 523 ASN A CA 1
ATOM 4123 C C . ASN A 1 523 ? 67.240 58.287 -119.287 1.00 59.00 523 ASN A C 1
ATOM 4125 O O . ASN A 1 523 ? 66.548 57.603 -120.045 1.00 59.00 523 ASN A O 1
ATOM 4129 N N . TYR A 1 524 ? 67.789 59.439 -119.684 1.00 62.56 524 TYR A N 1
ATOM 4130 C CA . TYR A 1 524 ? 67.636 59.945 -121.050 1.00 62.56 524 TYR A CA 1
ATOM 4131 C C . TYR A 1 524 ? 68.650 59.302 -122.002 1.00 62.56 524 TYR A C 1
ATOM 4133 O O . TYR A 1 524 ? 69.860 59.371 -121.792 1.00 62.56 524 TYR A O 1
ATOM 4141 N N . ALA A 1 525 ? 68.158 58.685 -123.076 1.00 61.19 525 ALA A N 1
ATOM 4142 C CA . ALA A 1 525 ? 69.003 58.067 -124.088 1.00 61.19 525 ALA A CA 1
ATOM 4143 C C . ALA A 1 525 ? 69.377 59.084 -125.180 1.00 61.19 525 ALA A C 1
ATOM 4145 O O . ALA A 1 525 ? 68.563 59.403 -126.049 1.00 61.19 525 ALA A O 1
ATOM 4146 N N . PHE A 1 526 ? 70.638 59.530 -125.191 1.00 65.50 526 PHE A N 1
ATOM 4147 C CA . PHE A 1 526 ? 71.224 60.445 -126.187 1.00 65.50 526 PHE A CA 1
ATOM 4148 C C . PHE A 1 526 ? 71.384 59.823 -127.596 1.00 65.50 526 PHE A C 1
ATOM 4150 O O . PHE A 1 526 ? 72.347 60.087 -128.314 1.00 65.50 526 PHE A O 1
ATOM 4157 N N . ASN A 1 527 ? 70.457 58.962 -128.022 1.00 59.38 527 ASN A N 1
ATOM 4158 C CA . ASN A 1 527 ? 70.567 58.147 -129.234 1.00 59.38 527 ASN A CA 1
ATOM 4159 C C . ASN A 1 527 ? 70.679 58.974 -130.523 1.00 59.38 527 ASN A C 1
ATOM 4161 O O . ASN A 1 527 ? 71.311 58.507 -131.467 1.00 59.38 527 ASN A O 1
ATOM 4165 N N . HIS A 1 528 ? 70.131 60.193 -130.530 1.00 60.44 528 HIS A N 1
ATOM 4166 C CA . HIS A 1 528 ? 70.189 61.153 -131.635 1.00 60.44 528 HIS A CA 1
ATOM 4167 C C . HIS A 1 528 ? 71.587 61.762 -131.865 1.00 60.44 528 HIS A C 1
ATOM 4169 O O . HIS A 1 528 ? 71.840 62.302 -132.939 1.00 60.44 528 HIS A O 1
ATOM 4175 N N . LEU A 1 529 ? 72.499 61.683 -130.887 1.00 60.09 529 LEU A N 1
ATOM 4176 C CA . LEU A 1 529 ? 73.873 62.165 -131.031 1.00 60.09 529 LEU A CA 1
ATOM 4177 C C . LEU A 1 529 ? 74.735 61.177 -131.836 1.00 60.09 529 LEU A C 1
ATOM 4179 O O . LEU A 1 529 ? 74.621 59.955 -131.684 1.00 60.09 529 LEU A O 1
ATOM 4183 N N . SER A 1 530 ? 75.655 61.713 -132.646 1.00 61.72 530 SER A N 1
ATOM 4184 C CA . SER A 1 530 ? 76.687 60.916 -133.328 1.00 61.72 530 SER A CA 1
ATOM 4185 C C . SER A 1 530 ? 77.610 60.208 -132.323 1.00 61.72 530 SER A C 1
ATOM 4187 O O . SER A 1 530 ? 77.666 60.589 -131.150 1.00 61.72 530 SER A O 1
ATOM 4189 N N . LEU A 1 531 ? 78.358 59.190 -132.763 1.00 56.78 531 LEU A N 1
ATOM 4190 C CA . LEU A 1 531 ? 79.284 58.454 -131.890 1.00 56.78 531 LEU A CA 1
ATOM 4191 C C . LEU A 1 531 ? 80.331 59.382 -131.245 1.00 56.78 531 LEU A C 1
ATOM 4193 O O . LEU A 1 531 ? 80.600 59.282 -130.047 1.00 56.78 531 LEU A O 1
ATOM 4197 N N . ASP A 1 532 ? 80.856 60.340 -132.011 1.00 56.59 532 ASP A N 1
ATOM 4198 C CA . ASP A 1 532 ? 81.833 61.310 -131.516 1.00 56.59 532 ASP A CA 1
ATOM 4199 C C . ASP A 1 532 ? 81.181 62.435 -130.699 1.00 56.59 532 ASP A C 1
ATOM 4201 O O . ASP A 1 532 ? 81.766 62.890 -129.720 1.00 56.59 532 ASP A O 1
ATOM 4205 N N . SER A 1 533 ? 79.932 62.817 -130.995 1.00 61.09 533 SER A N 1
ATOM 4206 C CA . SER A 1 533 ? 79.149 63.726 -130.139 1.00 61.09 533 SER A CA 1
ATOM 4207 C C . SER A 1 533 ? 78.857 63.108 -128.763 1.00 61.09 533 SER A C 1
ATOM 4209 O O . SER A 1 533 ? 78.959 63.800 -127.753 1.00 61.09 533 SER A O 1
ATOM 4211 N N . LYS A 1 534 ? 78.557 61.800 -128.699 1.00 61.78 534 LYS A N 1
ATOM 4212 C CA . LYS A 1 534 ? 78.394 61.048 -127.437 1.00 61.78 534 LYS A CA 1
ATOM 4213 C C . LYS A 1 534 ? 79.696 61.041 -126.630 1.00 61.78 534 LYS A C 1
ATOM 4215 O O . LYS A 1 534 ? 79.680 61.357 -125.442 1.00 61.78 534 LYS A O 1
ATOM 4220 N N . ARG A 1 535 ? 80.832 60.764 -127.283 1.00 61.75 535 ARG A N 1
ATOM 4221 C CA . ARG A 1 535 ? 82.171 60.837 -126.666 1.00 61.75 535 ARG A CA 1
ATOM 4222 C C . ARG A 1 535 ? 82.505 62.242 -126.155 1.00 61.75 535 ARG A C 1
ATOM 4224 O O . ARG A 1 535 ? 82.978 62.378 -125.030 1.00 61.75 535 ARG A O 1
ATOM 4231 N N . ALA A 1 536 ? 82.234 63.280 -126.948 1.00 62.09 536 ALA A N 1
ATOM 4232 C CA . ALA A 1 536 ? 82.486 64.672 -126.580 1.00 62.09 536 ALA A CA 1
ATOM 4233 C C . ALA A 1 536 ? 81.647 65.121 -125.372 1.00 62.09 536 ALA A C 1
ATOM 4235 O O . ALA A 1 536 ? 82.179 65.782 -124.478 1.00 62.09 536 ALA A O 1
ATOM 4236 N N . LEU A 1 537 ? 80.370 64.722 -125.314 1.00 64.69 537 LEU A N 1
ATOM 4237 C CA . LEU A 1 537 ? 79.482 64.981 -124.179 1.00 64.69 537 LEU A CA 1
ATOM 4238 C C . LEU A 1 537 ? 80.014 64.321 -122.898 1.00 64.69 537 LEU A C 1
ATOM 4240 O O . LEU A 1 537 ? 80.184 65.003 -121.889 1.00 64.69 537 LEU A O 1
ATOM 4244 N N . ALA A 1 538 ? 80.351 63.027 -122.954 1.00 63.44 538 ALA A N 1
ATOM 4245 C CA . ALA A 1 538 ? 80.888 62.286 -121.811 1.00 63.44 538 ALA A CA 1
ATOM 4246 C C . ALA A 1 538 ? 82.199 62.899 -121.276 1.00 63.44 538 ALA A C 1
ATOM 4248 O O . ALA A 1 538 ? 82.311 63.172 -120.082 1.00 63.44 538 ALA A O 1
ATOM 4249 N N . LEU A 1 539 ? 83.161 63.188 -122.163 1.00 59.94 539 LEU A N 1
ATOM 4250 C CA . LEU A 1 539 ? 84.436 63.822 -121.802 1.00 59.94 539 LEU A CA 1
ATOM 4251 C C . LEU A 1 539 ? 84.256 65.230 -121.218 1.00 59.94 539 LEU A C 1
ATOM 4253 O O . LEU A 1 539 ? 84.945 65.591 -120.265 1.00 59.94 539 LEU A O 1
ATOM 4257 N N . SER A 1 540 ? 83.334 66.026 -121.765 1.00 62.00 540 SER A N 1
ATOM 4258 C CA . SER A 1 540 ? 83.100 67.395 -121.292 1.00 62.00 540 SER A CA 1
ATOM 4259 C C . SER A 1 540 ? 82.410 67.426 -119.927 1.00 62.00 540 SER A C 1
ATOM 4261 O O . SER A 1 540 ? 82.791 68.232 -119.082 1.00 62.00 540 SER A O 1
ATOM 4263 N N . ILE A 1 541 ? 81.451 66.529 -119.672 1.00 64.62 541 ILE A N 1
ATOM 4264 C CA . ILE A 1 541 ? 80.810 66.402 -118.354 1.00 64.62 541 ILE A CA 1
ATOM 4265 C C . ILE A 1 541 ? 81.820 65.900 -117.315 1.00 64.62 541 ILE A C 1
ATOM 4267 O O . ILE A 1 541 ? 81.955 66.516 -116.260 1.00 64.62 541 ILE A O 1
ATOM 4271 N N . ALA A 1 542 ? 82.578 64.838 -117.619 1.00 61.94 542 ALA A N 1
ATOM 4272 C CA . ALA A 1 542 ? 83.624 64.333 -116.726 1.00 61.94 542 ALA A CA 1
ATOM 4273 C C . ALA A 1 542 ? 84.634 65.435 -116.365 1.00 61.94 542 ALA A C 1
ATOM 4275 O O . ALA A 1 542 ? 85.004 65.595 -115.203 1.00 61.94 542 ALA A O 1
ATOM 4276 N N . ARG A 1 543 ? 85.007 66.269 -117.344 1.00 59.28 543 ARG A N 1
ATOM 4277 C CA . ARG A 1 543 ? 85.842 67.447 -117.111 1.00 59.28 543 ARG A CA 1
ATOM 4278 C C . ARG A 1 543 ? 85.169 68.506 -116.229 1.00 59.28 543 ARG A C 1
ATOM 4280 O O . ARG A 1 543 ? 85.836 69.033 -115.349 1.00 59.28 543 ARG A O 1
ATOM 4287 N N . ALA A 1 544 ? 83.885 68.812 -116.424 1.00 60.25 544 ALA A N 1
ATOM 4288 C CA . ALA A 1 544 ? 83.168 69.788 -115.596 1.00 60.25 544 ALA A CA 1
ATOM 4289 C C . ALA A 1 544 ? 83.080 69.362 -114.116 1.00 60.25 544 ALA A C 1
ATOM 4291 O O . ALA A 1 544 ? 83.184 70.218 -113.234 1.00 60.25 544 ALA A O 1
ATOM 4292 N N . TYR A 1 545 ? 82.960 68.054 -113.845 1.00 62.06 545 TYR A N 1
ATOM 4293 C CA . TYR A 1 545 ? 83.121 67.498 -112.497 1.00 62.06 545 TYR A CA 1
ATOM 4294 C C . TYR A 1 545 ? 84.568 67.636 -111.996 1.00 62.06 545 TYR A C 1
ATOM 4296 O O . TYR A 1 545 ? 84.773 68.202 -110.925 1.00 62.06 545 TYR A O 1
ATOM 4304 N N . LEU A 1 546 ? 85.570 67.179 -112.760 1.00 57.75 546 LEU A N 1
ATOM 4305 C CA . LEU A 1 546 ? 86.990 67.222 -112.365 1.00 57.75 546 LEU A CA 1
ATOM 4306 C C . LEU A 1 546 ? 87.495 68.646 -112.073 1.00 57.75 546 LEU A C 1
ATOM 4308 O O . LEU A 1 546 ? 88.134 68.872 -111.048 1.00 57.75 546 LEU A O 1
ATOM 4312 N N . ASP A 1 547 ? 87.150 69.626 -112.914 1.00 58.09 547 ASP A N 1
ATOM 4313 C CA . ASP A 1 547 ? 87.527 71.037 -112.736 1.00 58.09 547 ASP A CA 1
ATOM 4314 C C . ASP A 1 547 ? 86.823 71.690 -111.505 1.00 58.09 547 ASP A C 1
ATOM 4316 O O . ASP A 1 547 ? 87.178 72.804 -111.116 1.00 58.09 547 ASP A O 1
ATOM 4320 N N . ASN A 1 548 ? 85.868 71.007 -110.843 1.00 57.03 548 ASN A N 1
ATOM 4321 C CA . ASN A 1 548 ? 85.180 71.459 -109.617 1.00 57.03 548 ASN A CA 1
ATOM 4322 C C . ASN A 1 548 ? 85.228 70.479 -108.421 1.00 57.03 548 ASN A C 1
ATOM 4324 O O . ASN A 1 548 ? 84.668 70.798 -107.361 1.00 57.03 548 ASN A O 1
ATOM 4328 N N . ALA A 1 549 ? 85.881 69.319 -108.532 1.00 53.25 549 ALA A N 1
ATOM 4329 C CA . ALA A 1 549 ? 85.934 68.288 -107.493 1.00 53.25 549 ALA A CA 1
ATOM 4330 C C . ALA A 1 549 ? 87.377 67.870 -107.173 1.00 53.25 549 ALA A C 1
ATOM 4332 O O . ALA A 1 549 ? 88.028 67.156 -107.930 1.00 53.25 549 ALA A O 1
ATOM 4333 N N . GLY A 1 550 ? 87.863 68.280 -105.999 1.00 53.50 550 GLY A N 1
ATOM 4334 C CA . GLY A 1 550 ? 89.029 67.646 -105.393 1.00 53.50 550 GLY A CA 1
ATOM 4335 C C . GLY A 1 550 ? 88.621 66.314 -104.763 1.00 53.50 550 GLY A C 1
ATOM 4336 O O . GLY A 1 550 ? 87.763 66.320 -103.887 1.00 53.50 550 GLY A O 1
ATOM 4337 N N . GLU A 1 551 ? 89.284 65.235 -105.188 1.00 42.41 551 GLU A N 1
ATOM 4338 C CA . GLU A 1 551 ? 89.134 63.841 -104.729 1.00 42.41 551 GLU A CA 1
ATOM 4339 C C . GLU A 1 551 ? 87.812 63.124 -105.113 1.00 42.41 551 GLU A C 1
ATOM 4341 O O . GLU A 1 551 ? 86.729 63.565 -104.744 1.00 42.41 551 GLU A O 1
ATOM 4346 N N . ILE A 1 552 ? 87.805 61.936 -105.740 1.00 45.06 552 ILE A N 1
ATOM 4347 C CA . ILE A 1 552 ? 88.659 61.388 -106.817 1.00 45.06 552 ILE A CA 1
ATOM 4348 C C . ILE A 1 552 ? 87.925 60.210 -107.489 1.00 45.06 552 ILE A C 1
ATOM 4350 O O . ILE A 1 552 ? 87.074 59.555 -106.886 1.00 45.06 552 ILE A O 1
ATOM 4354 N N . ASP A 1 553 ? 88.303 59.936 -108.732 1.00 39.22 553 ASP A N 1
ATOM 4355 C CA . ASP A 1 553 ? 87.821 58.895 -109.641 1.00 39.22 553 ASP A CA 1
ATOM 4356 C C . ASP A 1 553 ? 87.766 57.451 -109.090 1.00 39.22 553 ASP A C 1
ATOM 4358 O O . ASP A 1 553 ? 88.603 56.610 -109.406 1.00 39.22 553 ASP A O 1
ATOM 4362 N N . ALA A 1 554 ? 86.695 57.102 -108.374 1.00 38.38 554 ALA A N 1
ATOM 4363 C CA . ALA A 1 554 ? 86.288 55.702 -108.172 1.00 38.38 554 ALA A CA 1
ATOM 4364 C C . ALA A 1 554 ? 85.487 55.120 -109.364 1.00 38.38 554 ALA A C 1
ATOM 4366 O O . ALA A 1 554 ? 85.058 53.971 -109.314 1.00 38.38 554 ALA A O 1
ATOM 4367 N N . TYR A 1 555 ? 85.241 55.921 -110.412 1.00 43.41 555 TYR A N 1
ATOM 4368 C CA . TYR A 1 555 ? 84.321 55.604 -111.520 1.00 43.41 555 TYR A CA 1
ATOM 4369 C C . TYR A 1 555 ? 85.020 55.437 -112.886 1.00 43.41 555 TYR A C 1
ATOM 4371 O O . TYR A 1 555 ? 84.454 54.843 -113.802 1.00 43.41 555 TYR A O 1
ATOM 4379 N N . LEU A 1 556 ? 86.263 55.918 -113.044 1.00 40.16 556 LEU A N 1
ATOM 4380 C CA . LEU A 1 556 ? 87.014 55.770 -114.303 1.00 40.16 556 LEU A CA 1
ATOM 4381 C C . LEU A 1 556 ? 87.693 54.399 -114.470 1.00 40.16 556 LEU A C 1
ATOM 4383 O O . LEU A 1 556 ? 88.084 54.065 -115.583 1.00 40.16 556 LEU A O 1
ATOM 4387 N N . GLU A 1 557 ? 87.774 53.570 -113.423 1.00 36.06 557 GLU A N 1
ATOM 4388 C CA . GLU A 1 557 ? 88.227 52.171 -113.552 1.00 36.06 557 GLU A CA 1
ATOM 4389 C C . GLU A 1 557 ? 87.123 51.213 -114.053 1.00 36.06 557 GLU A C 1
ATOM 4391 O O . GLU A 1 557 ? 87.416 50.061 -114.361 1.00 36.06 557 GLU A O 1
ATOM 4396 N N . SER A 1 558 ? 85.863 51.660 -114.185 1.00 34.97 558 SER A N 1
ATOM 4397 C CA . SER A 1 558 ? 84.736 50.824 -114.650 1.00 34.97 558 SER A CA 1
ATOM 4398 C C . SER A 1 558 ? 84.390 50.950 -116.145 1.00 34.97 558 SER A C 1
ATOM 4400 O O . SER A 1 558 ? 83.305 50.543 -116.555 1.00 34.97 558 SER A O 1
ATOM 4402 N N . VAL A 1 559 ? 85.294 51.485 -116.974 1.00 35.59 559 VAL A N 1
ATOM 4403 C CA . VAL A 1 559 ? 85.156 51.500 -118.445 1.00 35.59 559 VAL A CA 1
ATOM 4404 C C . VAL A 1 559 ? 86.364 50.794 -119.066 1.00 35.59 559 VAL A C 1
ATOM 4406 O O . VAL A 1 559 ? 87.462 51.342 -119.107 1.00 35.59 559 VAL A O 1
ATOM 4409 N N . GLU A 1 560 ? 86.165 49.550 -119.507 1.00 29.27 560 GLU A N 1
ATOM 4410 C CA . GLU A 1 560 ? 87.249 48.670 -119.959 1.00 29.27 560 GLU A CA 1
ATOM 4411 C C . GLU A 1 560 ? 87.821 48.995 -121.355 1.00 29.27 560 GLU A C 1
ATOM 4413 O O . GLU A 1 560 ? 87.203 49.627 -122.211 1.00 29.27 560 GLU A O 1
ATOM 4418 N N . ILE A 1 561 ? 89.037 48.481 -121.544 1.00 30.66 561 ILE A N 1
ATOM 4419 C CA . ILE A 1 561 ? 89.924 48.498 -122.714 1.00 30.66 561 ILE A CA 1
ATOM 4420 C C . ILE A 1 561 ? 89.224 48.212 -124.059 1.00 30.66 561 ILE A C 1
ATOM 4422 O O . ILE A 1 561 ? 88.714 47.107 -124.248 1.00 30.66 561 ILE A O 1
ATOM 4426 N N . ILE A 1 562 ? 89.395 49.125 -125.033 1.00 29.25 562 ILE A N 1
ATOM 4427 C CA . ILE A 1 562 ? 90.050 48.861 -126.343 1.00 29.25 562 ILE A CA 1
ATOM 4428 C C . ILE A 1 562 ? 90.952 50.055 -126.686 1.00 29.25 562 ILE A C 1
ATOM 4430 O O . ILE A 1 562 ? 90.414 51.180 -126.770 1.00 29.25 562 ILE A O 1
#

pLDDT: mean 74.73, std 16.1, range [29.25, 94.56]